Protein 4K7Z (pdb70)

InterPro domains:
  IPR001100 Pyridine nucleotide-disulphide oxidoreductase, class I [PIRSF000350] (2-561)
  IPR004099 Pyridine nucleotide-disulphide oxidoreductase, dimerisation domain [PF02852] (437-545)
  IPR006121 Heavy metal-associated domain, HMA [PF00403] (4-63)
  IPR006121 Heavy metal-associated domain, HMA [PS50846] (1-65)
  IPR006121 Heavy metal-associated domain, HMA [cd00371] (4-65)
  IPR012999 Pyridine nucleotide-disulphide oxidoreductase, class I, active site [PS00076] (133-143)
  IPR016156 FAD/NAD-linked reductase, dimerisation domain superfamily [G3DSA:3.30.390.30] (436-561)
  IPR016156 FAD/NAD-linked reductase, dimerisation domain superfamily [SSF55424] (436-559)
  IPR017969 Heavy-metal-associated, conserved site [PS01047] (6-35)
  IPR021179 Mercury(II) reductase [TIGR02053] (100-561)
  IPR023753 FAD/NAD(P)-binding domain [PF07992] (100-418)
  IPR036163 Heavy metal-associated domain superfamily [SSF55008] (2-68)
  IPR036188 FAD/NAD(P)-binding domain superfamily [G3DSA:3.50.50.60] (102-420)
  IPR036188 FAD/NAD(P)-binding domain superfamily [G3DSA:3.50.50.60] (245-361)
  IPR036188 FAD/NAD(P)-binding domain superfamily [SSF51905] (98-427)

Nearest PDB structures (foldseek):
  4k7z-assembly1_A-2  TM=1.002E+00  e=4.865E-100  Pseudomonas aeruginosa
  1zx9-assembly1_A-2  TM=9.997E-01  e=2.073E-91  Pseudomonas aeruginosa
  6uzi-assembly2_D  TM=9.358E-01  e=2.552E-47  Elizabethkingia anophelis NUHP1
  2eq7-assembly1_B  TM=9.216E-01  e=2.111E-46  Thermus thermophilus HB8
  6cmz-assembly1_B  TM=9.212E-01  e=1.500E-43  Burkholderia cenocepacia J2315

B-factor: mean 21.3, std 8.72, range [11.6, 78.11]

Structure (mmCIF, N/CA/C/O backbone):
data_4K7Z
#
_entry.id   4K7Z
#
_cell.length_a   86.584
_cell.length_b   86.584
_cell.length_c   137.370
_cell.angle_alpha   90.00
_cell.angle_beta   90.00
_cell.angle_gamma   90.00
#
_symmetry.space_group_name_H-M   'P 43 21 2'
#
loop_
_entity.id
_entity.type
_entity.pdbx_description
1 polymer 'Mercuric reductase'
2 non-polymer 'FLAVIN-ADENINE DINUCLEOTIDE'
3 non-polymer 'NADP NICOTINAMIDE-ADENINE-DINUCLEOTIDE PHOSPHATE'
4 non-polymer 'MERCURY (II) ION'
5 non-polymer 'SULFATE ION'
6 non-polymer GLYCEROL
7 non-polymer 'UNKNOWN ATOM OR ION'
8 water water
#
loop_
_atom_site.group_PDB
_atom_site.id
_atom_site.type_symbol
_atom_site.label_atom_id
_atom_site.label_alt_id
_atom_site.label_comp_id
_atom_site.label_asym_id
_atom_site.label_entity_id
_atom_site.label_seq_id
_atom_site.pdbx_PDB_ins_code
_atom_site.Cartn_x
_atom_site.Cartn_y
_atom_site.Cartn_z
_atom_site.occupancy
_atom_site.B_iso_or_equiv
_atom_site.auth_seq_id
_atom_site.auth_comp_id
_atom_site.auth_asym_id
_atom_site.auth_atom_id
_atom_site.pdbx_PDB_model_num
ATOM 1 N N . MET A 1 1 ? 72.324 -37.461 72.775 1.00 34.18 1 MET A N 1
ATOM 2 C CA . MET A 1 1 ? 70.960 -37.303 72.172 1.00 35.62 1 MET A CA 1
ATOM 3 C C . MET A 1 1 ? 71.023 -36.213 71.109 1.00 35.54 1 MET A C 1
ATOM 4 O O . MET A 1 1 ? 71.664 -35.181 71.327 1.00 36.33 1 MET A O 1
ATOM 9 N N . GLU A 1 2 ? 70.363 -36.444 69.971 1.00 35.05 2 GLU A N 1
ATOM 10 C CA . GLU A 1 2 ? 70.463 -35.545 68.818 1.00 33.20 2 GLU A CA 1
ATOM 11 C C . GLU A 1 2 ? 69.276 -34.587 68.726 1.00 31.28 2 GLU A C 1
ATOM 12 O O . GLU A 1 2 ? 68.125 -35.012 68.824 1.00 33.58 2 GLU A O 1
ATOM 18 N N . PRO A 1 3 ? 69.559 -33.293 68.509 1.00 27.83 3 PRO A N 1
ATOM 19 C CA . PRO A 1 3 ? 68.515 -32.267 68.533 1.00 25.91 3 PRO A CA 1
ATOM 20 C C . PRO A 1 3 ? 67.623 -32.268 67.287 1.00 24.80 3 PRO A C 1
ATOM 21 O O . PRO A 1 3 ? 68.054 -32.699 66.213 1.00 24.64 3 PRO A O 1
ATOM 25 N N . PRO A 1 4 ? 66.377 -31.785 67.424 1.00 22.24 4 PRO A N 1
ATOM 26 C CA . PRO A 1 4 ? 65.562 -31.571 66.228 1.00 21.93 4 PRO A CA 1
ATOM 27 C C . PRO A 1 4 ? 66.258 -30.649 65.231 1.00 21.20 4 PRO A C 1
ATOM 28 O O . PRO A 1 4 ? 66.864 -29.647 65.623 1.00 20.22 4 PRO A O 1
ATOM 32 N N . VAL A 1 5 ? 66.181 -30.999 63.949 1.00 20.61 5 VAL A N 1
ATOM 33 C CA . VAL A 1 5 ? 66.688 -30.144 62.887 1.00 20.41 5 VAL A CA 1
ATOM 34 C C . VAL A 1 5 ? 65.890 -28.839 62.886 1.00 19.85 5 VAL A C 1
ATOM 35 O O . VAL A 1 5 ? 64.662 -28.851 63.029 1.00 19.68 5 VAL A O 1
ATOM 39 N N . GLN A 1 6 ? 66.598 -27.720 62.755 1.00 19.31 6 GLN A N 1
ATOM 40 C CA . GLN A 1 6 ? 65.963 -26.406 62.695 1.00 19.62 6 GLN A CA 1
ATOM 41 C C . GLN A 1 6 ? 65.731 -26.052 61.233 1.00 18.82 6 GLN A C 1
ATOM 42 O O . GLN A 1 6 ? 66.682 -25.845 60.474 1.00 18.91 6 GLN A O 1
ATOM 48 N N . VAL A 1 7 ? 64.458 -26.020 60.846 1.00 17.90 7 VAL A N 1
ATOM 49 C CA . VAL A 1 7 ? 64.055 -25.730 59.471 1.00 17.61 7 VAL A CA 1
ATOM 50 C C . VAL A 1 7 ? 63.360 -24.379 59.431 1.00 17.09 7 VAL A C 1
ATOM 51 O O . VAL A 1 7 ? 62.380 -24.153 60.140 1.00 17.38 7 VAL A O 1
ATOM 55 N N . ALA A 1 8 ? 63.886 -23.486 58.599 1.00 15.95 8 ALA A N 1
ATOM 56 C CA . ALA A 1 8 ? 63.246 -22.203 58.332 1.00 15.84 8 ALA A CA 1
ATOM 57 C C . ALA A 1 8 ? 62.490 -22.293 57.015 1.00 15.72 8 ALA A C 1
ATOM 58 O O . ALA A 1 8 ? 62.999 -22.849 56.046 1.00 15.59 8 ALA A O 1
ATOM 60 N N . VAL A 1 9 ? 61.275 -21.758 56.995 1.00 15.33 9 VAL A N 1
ATOM 61 C CA . VAL A 1 9 ? 60.454 -21.704 55.781 1.00 15.12 9 VAL A CA 1
ATOM 62 C C . VAL A 1 9 ? 60.051 -20.255 55.541 1.00 14.41 9 VAL A C 1
ATOM 63 O O . VAL A 1 9 ? 59.474 -19.624 56.416 1.00 13.99 9 VAL A O 1
ATOM 67 N N . ILE A 1 10 ? 60.371 -19.729 54.361 1.00 13.98 10 ILE A N 1
ATOM 68 C CA . ILE A 1 10 ? 59.979 -18.376 53.984 1.00 14.22 10 ILE A CA 1
ATOM 69 C C . ILE A 1 10 ? 58.763 -18.460 53.068 1.00 13.74 10 ILE A C 1
ATOM 70 O O . ILE A 1 10 ? 58.846 -19.011 51.970 1.00 13.56 10 ILE A O 1
ATOM 75 N N . GLY A 1 11 ? 57.644 -17.926 53.554 1.00 13.73 11 GLY A N 1
ATOM 76 C CA . GLY A 1 11 ? 56.349 -17.981 52.866 1.00 13.39 11 GLY A CA 1
ATOM 77 C C . GLY A 1 11 ? 55.346 -18.817 53.638 1.00 13.57 11 GLY A C 1
ATOM 78 O O . GLY A 1 11 ? 55.701 -19.528 54.576 1.00 13.90 11 GLY A O 1
ATOM 79 N N . SER A 1 12 ? 54.081 -18.741 53.238 1.00 13.69 12 SER A N 1
ATOM 80 C CA . SER A 1 12 ? 53.012 -19.543 53.845 1.00 13.30 12 SER A CA 1
ATOM 81 C C . SER A 1 12 ? 51.963 -20.001 52.819 1.00 13.46 12 SER A C 1
ATOM 82 O O . SER A 1 12 ? 50.814 -20.310 53.180 1.00 14.20 12 SER A O 1
ATOM 85 N N . GLY A 1 13 ? 52.366 -20.048 51.550 1.00 13.48 13 GLY A N 1
ATOM 86 C CA . GLY A 1 13 ? 51.532 -20.551 50.472 1.00 13.65 13 GLY A CA 1
ATOM 87 C C . GLY A 1 13 ? 51.564 -22.065 50.377 1.00 14.01 13 GLY A C 1
ATOM 88 O O . GLY A 1 13 ? 51.998 -22.749 51.296 1.00 13.69 13 GLY A O 1
ATOM 89 N N . GLY A 1 14 ? 51.131 -22.601 49.243 1.00 14.32 14 GLY A N 1
ATOM 90 C CA . GLY A 1 14 ? 51.048 -24.041 49.070 1.00 14.25 14 GLY A CA 1
ATOM 91 C C . GLY A 1 14 ? 52.357 -24.783 49.265 1.00 13.90 14 GLY A C 1
ATOM 92 O O . GLY A 1 14 ? 52.381 -25.850 49.880 1.00 14.57 14 GLY A O 1
ATOM 93 N N . ALA A 1 15 ? 53.445 -24.217 48.745 1.00 14.00 15 ALA A N 1
ATOM 94 C CA . ALA A 1 15 ? 54.778 -24.818 48.911 1.00 13.62 15 ALA A CA 1
ATOM 95 C C . ALA A 1 15 ? 55.236 -24.791 50.365 1.00 13.98 15 ALA A C 1
ATOM 96 O O . ALA A 1 15 ? 55.661 -25.816 50.899 1.00 14.04 15 ALA A O 1
ATOM 98 N N . ALA A 1 16 ? 55.151 -23.623 50.993 1.00 14.15 16 ALA A N 1
ATOM 99 C CA . ALA A 1 16 ? 55.576 -23.472 52.381 1.00 14.01 16 ALA A CA 1
ATOM 100 C C . ALA A 1 16 ? 54.761 -24.326 53.346 1.00 15.03 16 ALA A C 1
ATOM 101 O O . ALA A 1 16 ? 55.315 -24.950 54.255 1.00 15.20 16 ALA A O 1
ATOM 103 N N . MET A 1 17 ? 53.447 -24.356 53.166 1.00 15.83 17 MET A N 1
ATOM 104 C CA . MET A 1 17 ? 52.589 -25.149 54.046 1.00 17.12 17 MET A CA 1
ATOM 105 C C . MET A 1 17 ? 52.917 -26.626 53.976 1.00 16.94 17 MET A C 1
ATOM 106 O O . MET A 1 17 ? 53.029 -27.306 55.005 1.00 17.50 17 MET A O 1
ATOM 111 N N . ALA A 1 18 ? 53.033 -27.139 52.757 1.00 16.57 18 ALA A N 1
ATOM 112 C CA . ALA A 1 18 ? 53.360 -28.538 52.555 1.00 16.90 18 ALA A CA 1
ATOM 113 C C . ALA A 1 18 ? 54.699 -28.878 53.208 1.00 17.14 18 ALA A C 1
ATOM 114 O O . ALA A 1 18 ? 54.835 -29.910 53.874 1.00 17.53 18 ALA A O 1
ATOM 116 N N . ALA A 1 19 ? 55.683 -28.005 53.019 1.00 16.57 19 ALA A N 1
ATOM 117 C CA . ALA A 1 19 ? 57.012 -28.216 53.582 1.00 16.93 19 ALA A CA 1
ATOM 118 C C . ALA A 1 19 ? 56.989 -28.181 55.099 1.00 17.33 19 ALA A C 1
ATOM 119 O O . ALA A 1 19 ? 57.612 -29.025 55.754 1.00 18.17 19 ALA A O 1
ATOM 121 N N . ALA A 1 20 ? 56.308 -27.187 55.656 1.00 17.88 20 ALA A N 1
ATOM 122 C CA . ALA A 1 20 ? 56.282 -27.011 57.103 1.00 18.57 20 ALA A CA 1
ATOM 123 C C . ALA A 1 20 ? 55.714 -28.259 57.762 1.00 19.88 20 ALA A C 1
ATOM 124 O O . ALA A 1 20 ? 56.303 -28.787 58.707 1.00 20.77 20 ALA A O 1
ATOM 126 N N . LEU A 1 21 ? 54.593 -28.743 57.241 1.00 20.29 21 LEU A N 1
ATOM 127 C CA . LEU A 1 21 ? 53.914 -29.899 57.818 1.00 22.08 21 LEU A CA 1
ATOM 128 C C . LEU A 1 21 ? 54.717 -31.183 57.674 1.00 21.56 21 LEU A C 1
ATOM 129 O O . LEU A 1 21 ? 54.809 -31.975 58.624 1.00 21.78 21 LEU A O 1
ATOM 134 N N . LYS A 1 22 ? 55.311 -31.389 56.505 1.00 21.16 22 LYS A N 1
ATOM 135 C CA . LYS A 1 22 ? 56.138 -32.564 56.277 1.00 21.59 22 LYS A CA 1
ATOM 136 C C . LYS A 1 22 ? 57.401 -32.539 57.144 1.00 21.21 22 LYS A C 1
ATOM 137 O O . LYS A 1 22 ? 57.824 -33.575 57.664 1.00 20.46 22 LYS A O 1
ATOM 143 N N . ALA A 1 23 ? 58.007 -31.362 57.285 1.00 20.14 23 ALA A N 1
ATOM 144 C CA . ALA A 1 23 ? 59.192 -31.203 58.121 1.00 20.86 23 ALA A CA 1
ATOM 145 C C . ALA A 1 23 ? 58.895 -31.576 59.575 1.00 21.83 23 ALA A C 1
ATOM 146 O O . ALA A 1 23 ? 59.674 -32.303 60.193 1.00 22.56 23 ALA A O 1
ATOM 148 N N . VAL A 1 24 ? 57.773 -31.099 60.108 1.00 23.11 24 VAL A N 1
ATOM 149 C CA . VAL A 1 24 ? 57.364 -31.459 61.470 1.00 24.28 24 VAL A CA 1
ATOM 150 C C . VAL A 1 24 ? 57.117 -32.970 61.576 1.00 25.09 24 VAL A C 1
ATOM 151 O O . VAL A 1 24 ? 57.627 -33.623 62.490 1.00 25.86 24 VAL A O 1
ATOM 155 N N . GLU A 1 25 ? 56.384 -33.529 60.616 1.00 25.94 25 GLU A N 1
ATOM 156 C CA . GLU A 1 25 ? 56.145 -34.977 60.571 1.00 26.35 25 GLU A CA 1
ATOM 157 C C . GLU A 1 25 ? 57.456 -35.769 60.624 1.00 26.11 25 GLU A C 1
ATOM 158 O O . GLU A 1 25 ? 57.525 -36.834 61.248 1.00 26.11 25 GLU A O 1
ATOM 164 N N . GLN A 1 26 ? 58.496 -35.228 59.995 1.00 25.41 26 GLN A N 1
ATOM 165 C CA . GLN A 1 26 ? 59.821 -35.835 59.978 1.00 24.98 26 GLN A CA 1
ATOM 166 C C . GLN A 1 26 ? 60.684 -35.453 61.192 1.00 24.63 26 GLN A C 1
ATOM 167 O O . GLN A 1 26 ? 61.878 -35.743 61.217 1.00 24.98 26 GLN A O 1
ATOM 173 N N . GLY A 1 27 ? 60.074 -34.793 62.175 1.00 24.36 27 GLY A N 1
ATOM 174 C CA . GLY A 1 27 ? 60.705 -34.530 63.468 1.00 24.25 27 GLY A CA 1
ATOM 175 C C . GLY A 1 27 ? 61.472 -33.227 63.596 1.00 24.09 27 GLY A C 1
ATOM 176 O O . GLY A 1 27 ? 62.188 -33.029 64.578 1.00 24.98 27 GLY A O 1
ATOM 177 N N . ALA A 1 28 ? 61.333 -32.336 62.616 1.00 22.76 28 ALA A N 1
ATOM 178 C CA . ALA A 1 28 ? 62.021 -31.047 62.648 1.00 22.05 28 ALA A CA 1
ATOM 179 C C . ALA A 1 28 ? 61.195 -29.970 63.351 1.00 21.00 28 ALA A C 1
ATOM 180 O O . ALA A 1 28 ? 59.983 -30.084 63.520 1.00 20.30 28 ALA A O 1
ATOM 182 N N . GLN A 1 29 ? 61.892 -28.924 63.776 1.00 20.04 29 GLN A N 1
ATOM 183 C CA . GLN A 1 29 ? 61.283 -27.774 64.403 1.00 20.07 29 GLN A CA 1
ATOM 184 C C . GLN A 1 29 ? 61.269 -26.652 63.366 1.00 18.27 29 GLN A C 1
ATOM 185 O O . GLN A 1 29 ? 62.323 -26.292 62.846 1.00 18.01 29 GLN A O 1
ATOM 191 N N . VAL A 1 30 ? 60.085 -26.113 63.068 1.00 18.0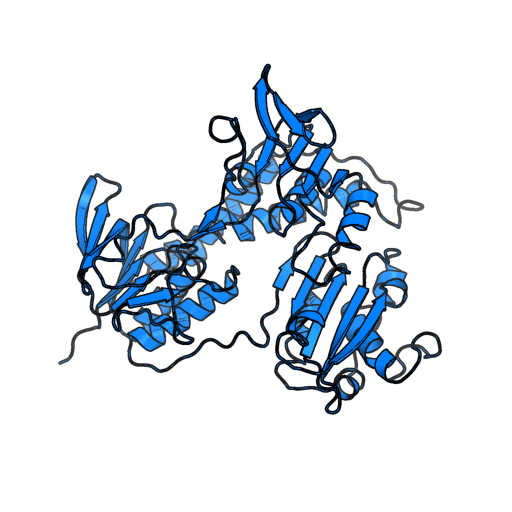9 30 VAL A N 1
ATOM 192 C CA . VAL A 1 30 ? 59.920 -25.163 61.959 1.00 17.64 30 VAL A CA 1
ATOM 193 C C . VAL A 1 30 ? 59.710 -23.730 62.435 1.00 16.92 30 VAL A C 1
ATOM 194 O O . VAL A 1 30 ? 58.907 -23.469 63.325 1.00 17.06 30 VAL A O 1
ATOM 198 N N . THR A 1 31 ? 60.446 -22.807 61.827 1.00 16.02 31 THR A N 1
ATOM 199 C CA . THR A 1 31 ? 60.176 -21.382 61.959 1.00 15.61 31 THR A CA 1
ATOM 200 C C . THR A 1 31 ? 59.738 -20.890 60.583 1.00 15.25 31 THR A C 1
ATOM 201 O O . THR A 1 31 ? 60.503 -20.967 59.624 1.00 15.14 31 THR A O 1
ATOM 205 N N . LEU A 1 32 ? 58.503 -20.405 60.502 1.00 14.91 32 LEU A N 1
ATOM 206 C CA . LEU A 1 32 ? 57.908 -20.009 59.234 1.00 15.11 32 LEU A CA 1
ATOM 207 C C . LEU A 1 32 ? 57.711 -18.509 59.268 1.00 14.65 32 LEU A C 1
ATOM 208 O O . LEU A 1 32 ? 57.139 -17.973 60.224 1.00 15.27 32 LEU A O 1
ATOM 213 N N . ILE A 1 33 ? 58.196 -17.838 58.229 1.00 13.75 33 ILE A N 1
ATOM 214 C CA . ILE A 1 33 ? 58.203 -16.379 58.166 1.00 14.01 33 ILE A CA 1
ATOM 215 C C . ILE A 1 33 ? 57.333 -15.913 56.987 1.00 13.58 33 ILE A C 1
ATOM 216 O O . ILE A 1 33 ? 57.558 -16.313 55.837 1.00 13.04 33 ILE A O 1
ATOM 221 N N . GLU A 1 34 ? 56.346 -15.071 57.284 1.00 13.31 34 GLU A N 1
ATOM 222 C CA . GLU A 1 34 ? 55.396 -14.574 56.284 1.00 13.35 34 GLU A CA 1
ATOM 223 C C . GLU A 1 34 ? 55.214 -13.082 56.482 1.00 13.82 34 GLU A C 1
ATOM 224 O O . GLU A 1 34 ? 54.905 -12.638 57.581 1.00 13.86 34 GLU A O 1
ATOM 230 N N . ARG A 1 35 ? 55.390 -12.325 55.403 1.00 13.70 35 ARG A N 1
ATOM 231 C CA . ARG A 1 35 ? 55.303 -10.866 55.450 1.00 14.10 35 ARG A CA 1
ATOM 232 C C . ARG A 1 35 ? 53.900 -10.292 55.319 1.00 14.23 35 ARG A C 1
ATOM 233 O O . ARG A 1 35 ? 53.658 -9.177 55.788 1.00 14.85 35 ARG A O 1
ATOM 241 N N . GLY A 1 36 ? 53.001 -11.037 54.671 1.00 13.71 36 GLY A N 1
ATOM 242 C CA . GLY A 1 36 ? 51.627 -10.598 54.416 1.00 13.87 36 GLY A CA 1
ATOM 243 C C . GLY A 1 36 ? 50.611 -11.558 55.001 1.00 13.77 36 GLY A C 1
ATOM 244 O O . GLY A 1 36 ? 50.837 -12.188 56.034 1.00 13.79 36 GLY A O 1
ATOM 245 N N . THR A 1 37 ? 49.476 -11.681 54.328 1.00 13.79 37 THR A N 1
ATOM 246 C CA . THR A 1 37 ? 48.418 -12.551 54.795 1.00 13.95 37 THR A CA 1
ATOM 247 C C . THR A 1 37 ? 48.846 -14.015 54.720 1.00 13.79 37 THR A C 1
ATOM 248 O O . THR A 1 37 ? 49.402 -14.461 53.723 1.00 13.72 37 THR A O 1
ATOM 252 N N . ILE A 1 38 ? 48.563 -14.771 55.773 1.00 13.24 38 ILE A N 1
ATOM 253 C CA . ILE A 1 38 ? 48.853 -16.198 55.778 1.00 13.55 38 ILE A CA 1
ATOM 254 C C . ILE A 1 38 ? 48.099 -16.882 54.645 1.00 13.60 38 ILE A C 1
ATOM 255 O O . ILE A 1 38 ? 46.943 -16.565 54.375 1.00 13.63 38 ILE A O 1
ATOM 260 N N . GLY A 1 39 ? 48.768 -17.811 53.975 1.00 13.93 39 GLY A N 1
ATOM 261 C CA . GLY A 1 39 ? 48.144 -18.617 52.924 1.00 14.33 39 GLY A CA 1
ATOM 262 C C . GLY A 1 39 ? 48.612 -18.290 51.523 1.00 14.56 39 GLY A C 1
ATOM 263 O O . GLY A 1 39 ? 48.418 -19.090 50.615 1.00 15.31 39 GLY A O 1
ATOM 264 N N . GLY A 1 40 ? 49.195 -17.116 51.321 1.00 14.70 40 GLY A N 1
ATOM 265 C CA . GLY A 1 40 ? 49.726 -16.767 50.011 1.00 14.95 40 GLY A CA 1
ATOM 266 C C . GLY A 1 40 ? 48.661 -16.682 48.930 1.00 15.07 40 GLY A C 1
ATOM 267 O O . GLY A 1 40 ? 47.523 -16.283 49.170 1.00 15.34 40 GLY A O 1
ATOM 268 N N . THR A 1 41 ? 49.019 -17.104 47.727 1.00 14.70 41 THR A N 1
ATOM 269 C CA . THR A 1 41 ? 48.250 -16.757 46.540 1.00 14.23 41 THR A CA 1
ATOM 270 C C . THR A 1 41 ? 47.013 -17.613 46.304 1.00 14.34 41 THR A C 1
ATOM 271 O O . THR A 1 41 ? 45.938 -17.058 46.141 1.00 14.99 41 THR A O 1
ATOM 275 N N . ALA A 1 42 ? 47.132 -18.937 46.327 1.00 15.18 42 ALA A N 1
ATOM 276 C CA . ALA A 1 42 ? 46.005 -19.792 45.907 1.00 15.04 42 ALA A CA 1
ATOM 277 C C . ALA A 1 42 ? 44.747 -19.515 46.721 1.00 15.66 42 ALA A C 1
ATOM 278 O O . ALA A 1 42 ? 43.653 -19.287 46.158 1.00 15.98 42 ALA A O 1
ATOM 280 N N . VAL A 1 43 ? 44.894 -19.462 48.038 1.00 15.47 43 VAL A N 1
ATOM 281 C CA . VAL A 1 43 ? 43.723 -19.284 48.870 1.00 15.62 43 VAL A CA 1
ATOM 282 C C . VAL A 1 43 ? 43.242 -17.833 48.873 1.00 14.35 43 VAL A C 1
ATOM 283 O O . VAL A 1 43 ? 42.048 -17.609 48.825 1.00 15.57 43 VAL A O 1
ATOM 287 N N . ASN A 1 44 ? 44.147 -16.857 48.919 1.00 13.95 44 ASN A N 1
ATOM 288 C CA . ASN A 1 44 ? 43.726 -15.465 49.154 1.00 13.39 44 ASN A CA 1
ATOM 289 C C . ASN A 1 44 ? 43.370 -14.647 47.926 1.00 13.35 44 ASN A C 1
ATOM 290 O O . ASN A 1 44 ? 42.421 -13.871 47.965 1.00 13.00 44 ASN A O 1
ATOM 295 N N . VAL A 1 45 ? 44.185 -14.749 46.876 1.00 12.77 45 VAL A N 1
ATOM 296 C CA . VAL A 1 45 ? 44.075 -13.861 45.715 1.00 13.04 45 VAL A CA 1
ATOM 297 C C . VAL A 1 45 ? 44.260 -14.573 44.380 1.00 12.85 45 VAL A C 1
ATOM 298 O O . VAL A 1 45 ? 44.512 -13.919 43.356 1.00 13.36 45 VAL A O 1
ATOM 302 N N . GLY A 1 46 ? 44.115 -15.891 44.377 1.00 12.52 46 GLY A N 1
ATOM 303 C CA . GLY A 1 46 ? 44.438 -16.702 43.210 1.00 12.54 46 GLY A CA 1
ATOM 304 C C . GLY A 1 46 ? 43.352 -17.689 42.849 1.00 12.05 46 GLY A C 1
ATOM 305 O O . GLY A 1 46 ? 42.227 -17.303 42.540 1.00 12.19 46 GLY A O 1
ATOM 306 N N . ALA A 1 47 ? 43.706 -18.966 42.912 1.00 12.37 47 ALA A N 1
ATOM 307 C CA . ALA A 1 47 ? 42.849 -20.055 42.488 1.00 12.68 47 ALA A CA 1
ATOM 308 C C . ALA A 1 47 ? 41.461 -20.025 43.115 1.00 12.49 47 ALA A C 1
ATOM 309 O O . ALA A 1 47 ? 40.462 -20.116 42.410 1.00 12.14 47 ALA A O 1
ATOM 311 N N . VAL A 1 48 ? 41.381 -19.922 44.441 1.00 12.29 48 VAL A N 1
ATOM 312 C CA . VAL A 1 48 ? 40.076 -20.049 45.092 1.00 12.10 48 VAL A CA 1
ATOM 313 C C . VAL A 1 48 ? 39.107 -18.906 44.709 1.00 11.72 48 VAL A C 1
ATOM 314 O O . VAL A 1 48 ? 38.024 -19.185 44.189 1.00 11.91 48 VAL A O 1
ATOM 318 N N . PRO A 1 49 ? 39.487 -17.633 44.937 1.00 11.91 49 PRO A N 1
ATOM 319 C CA . PRO A 1 49 ? 38.529 -16.574 44.566 1.00 11.79 49 PRO A CA 1
ATOM 320 C C . PRO A 1 49 ? 38.231 -16.537 43.067 1.00 11.81 49 PRO A C 1
ATOM 321 O O . PRO A 1 49 ? 37.097 -16.254 42.679 1.00 12.42 49 PRO A O 1
ATOM 325 N N . SER A 1 50 ? 39.223 -16.837 42.229 1.00 11.66 50 SER A N 1
ATOM 326 C CA . SER A 1 50 ? 38.975 -16.845 40.787 1.00 11.60 50 SER A CA 1
ATOM 327 C C . SER A 1 50 ? 37.979 -17.925 40.365 1.00 11.66 50 SER A C 1
ATOM 328 O O . SER A 1 50 ? 37.069 -17.648 39.578 1.00 11.63 50 SER A O 1
ATOM 331 N N . LYS A 1 51 ? 38.147 -19.147 40.857 1.00 11.80 51 LYS A N 1
ATOM 332 C CA . LYS A 1 51 ? 37.206 -20.215 40.494 1.00 11.90 51 LYS A CA 1
ATOM 333 C C . LYS A 1 51 ? 35.790 -19.924 41.019 1.00 12.05 51 LYS A C 1
ATOM 334 O O . LYS A 1 51 ? 34.797 -20.268 40.365 1.00 11.93 51 LYS A O 1
ATOM 340 N N . ILE A 1 52 ? 35.679 -19.278 42.179 1.00 11.88 52 ILE A N 1
ATOM 341 C CA . ILE A 1 52 ? 34.355 -18.921 42.699 1.00 11.81 52 ILE A CA 1
ATOM 342 C C . ILE A 1 52 ? 33.706 -17.921 41.761 1.00 11.88 52 ILE A C 1
ATOM 343 O O . ILE A 1 52 ? 32.550 -18.072 41.375 1.00 12.26 52 ILE A O 1
ATOM 348 N N . MET A 1 53 ? 34.461 -16.902 41.373 1.00 12.27 53 MET A N 1
ATOM 349 C CA . MET A 1 53 ? 33.940 -15.856 40.502 1.00 12.87 53 MET A CA 1
ATOM 350 C C . MET A 1 53 ? 33.536 -16.418 39.139 1.00 12.50 53 MET A C 1
ATOM 351 O O . MET A 1 53 ? 32.521 -16.023 38.571 1.00 12.41 53 MET A O 1
ATOM 356 N N . ILE A 1 54 ? 34.318 -1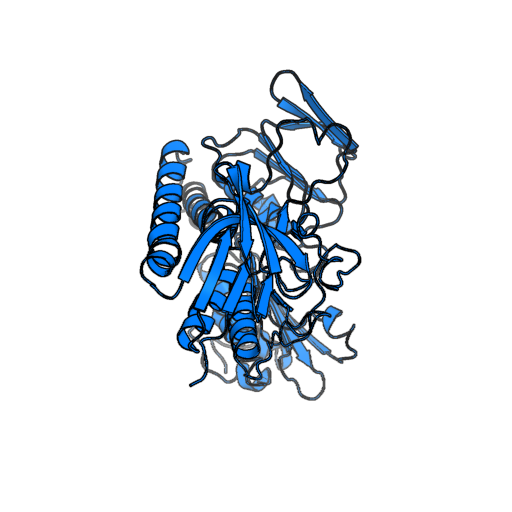7.374 38.647 1.00 12.23 54 ILE A N 1
ATOM 357 C CA . ILE A 1 54 ? 34.044 -18.006 37.365 1.00 11.92 54 ILE A CA 1
ATOM 358 C C . ILE A 1 54 ? 32.775 -18.848 37.450 1.00 12.04 54 ILE A C 1
ATOM 359 O O . ILE A 1 54 ? 32.000 -18.897 36.489 1.00 11.96 54 ILE A O 1
ATOM 364 N N . ARG A 1 55 ? 32.544 -19.506 38.590 1.00 12.20 55 ARG A N 1
ATOM 365 C CA . ARG A 1 55 ? 31.311 -20.269 38.762 1.00 12.38 55 ARG A CA 1
ATOM 366 C C . ARG A 1 55 ? 30.093 -19.334 38.796 1.00 12.36 55 ARG A C 1
ATOM 367 O O . ARG A 1 55 ? 29.080 -19.623 38.161 1.00 12.26 55 ARG A O 1
ATOM 375 N N . ALA A 1 56 ? 30.199 -18.227 39.527 1.00 11.98 56 ALA A N 1
ATOM 376 C CA . ALA A 1 56 ? 29.139 -17.212 39.529 1.00 12.37 56 ALA A CA 1
ATOM 377 C C . ALA A 1 56 ? 28.847 -16.758 38.100 1.00 12.79 56 ALA A C 1
ATOM 378 O O . ALA A 1 56 ? 27.689 -16.646 37.673 1.00 12.55 56 ALA A O 1
ATOM 380 N N . ALA A 1 57 ? 29.919 -16.497 37.356 1.00 12.50 57 ALA A N 1
ATOM 381 C CA . ALA A 1 57 ? 29.813 -16.086 35.949 1.00 12.93 57 ALA A CA 1
ATOM 382 C C . ALA A 1 57 ? 29.105 -17.129 35.094 1.00 13.22 57 ALA A C 1
ATOM 383 O O . ALA A 1 57 ? 28.343 -16.775 34.193 1.00 12.88 57 ALA A O 1
ATOM 385 N N . HIS A 1 58 ? 29.359 -18.405 35.373 1.00 13.75 58 HIS A N 1
ATOM 386 C CA . HIS A 1 58 ? 28.751 -19.487 34.617 1.00 14.63 58 HIS A CA 1
ATOM 387 C C . HIS A 1 58 ? 27.242 -19.484 34.813 1.00 13.75 58 HIS A C 1
ATOM 388 O O . HIS A 1 58 ? 26.478 -19.631 33.850 1.00 13.65 58 HIS A O 1
ATOM 395 N N . ILE A 1 59 ? 26.813 -19.287 36.052 1.00 12.88 59 ILE A N 1
ATOM 396 C CA A ILE A 1 59 ? 25.387 -19.241 36.344 0.50 12.67 59 ILE A CA 1
ATOM 397 C CA B ILE A 1 59 ? 25.388 -19.223 36.372 0.50 12.76 59 ILE A CA 1
ATOM 398 C C . ILE A 1 59 ? 24.753 -18.026 35.673 1.00 12.51 59 ILE A C 1
ATOM 399 O O . ILE A 1 59 ? 23.695 -18.146 35.069 1.00 11.74 59 ILE A O 1
ATOM 408 N N . ALA A 1 60 ? 25.406 -16.866 35.760 1.00 12.52 60 ALA A N 1
ATOM 409 C CA . ALA A 1 60 ? 24.893 -15.661 35.101 1.00 12.95 60 ALA A CA 1
ATOM 410 C C . ALA A 1 60 ? 24.754 -15.890 33.600 1.00 13.13 60 ALA A C 1
ATOM 411 O O . ALA A 1 60 ? 23.732 -15.555 33.002 1.00 13.17 60 ALA A O 1
ATOM 413 N N . HIS A 1 61 ? 25.779 -16.477 32.994 1.00 13.14 61 HIS A N 1
ATOM 414 C CA . HIS A 1 61 ? 25.774 -16.734 31.555 1.00 13.66 61 HIS A CA 1
ATOM 415 C C . HIS A 1 61 ? 24.632 -17.648 31.148 1.00 13.67 61 HIS A C 1
ATOM 416 O O . HIS A 1 61 ? 23.909 -17.357 30.197 1.00 13.50 61 HIS A O 1
ATOM 423 N N . LEU A 1 62 ? 24.458 -18.745 31.870 1.00 13.52 62 LEU A N 1
ATOM 424 C CA . LEU A 1 62 ? 23.385 -19.694 31.531 1.00 14.22 62 LEU A CA 1
ATOM 425 C C . LEU A 1 62 ? 21.985 -19.156 31.806 1.00 13.84 62 LEU A C 1
ATOM 426 O O . LEU A 1 62 ? 21.019 -19.619 31.193 1.00 13.78 62 LEU A O 1
ATOM 431 N N . ARG A 1 63 ? 21.874 -18.175 32.693 1.00 13.33 63 ARG A N 1
ATOM 432 C CA . ARG A 1 63 ? 20.615 -17.471 32.883 1.00 13.62 63 ARG A CA 1
ATOM 433 C C . ARG A 1 63 ? 20.344 -16.558 31.695 1.00 14.75 63 ARG A C 1
ATOM 434 O O . ARG A 1 63 ? 19.195 -16.354 31.334 1.00 15.87 63 ARG A O 1
ATOM 442 N N . ARG A 1 64 ? 21.406 -16.060 31.064 1.00 15.21 64 ARG A N 1
ATOM 443 C CA . ARG A 1 64 ? 21.301 -15.182 29.899 1.00 16.96 64 ARG A CA 1
ATOM 444 C C . ARG A 1 64 ? 21.006 -15.948 28.609 1.00 16.38 64 ARG A C 1
ATOM 445 O O . ARG A 1 64 ? 20.252 -15.469 27.771 1.00 16.16 64 ARG A O 1
ATOM 453 N N . GLU A 1 65 ? 21.630 -17.110 28.422 1.00 15.46 65 GLU A N 1
ATOM 454 C CA . GLU A 1 65 ? 21.543 -17.806 27.143 1.00 15.78 65 GLU A CA 1
ATOM 455 C C . GLU A 1 65 ? 21.924 -19.268 27.285 1.00 14.72 65 GLU A C 1
ATOM 456 O O . GLU A 1 65 ? 22.675 -19.635 28.189 1.00 14.37 65 GLU A O 1
ATOM 462 N N . SER A 1 66 ? 21.404 -20.090 26.379 1.00 14.24 66 SER A N 1
ATOM 463 C CA . SER A 1 66 ? 21.731 -21.514 26.327 1.00 14.01 66 SER A CA 1
ATOM 464 C C . SER A 1 66 ? 21.367 -22.088 24.972 1.00 14.05 66 SER A C 1
ATOM 465 O O . SER A 1 66 ? 20.614 -21.473 24.224 1.00 13.91 66 SER A O 1
ATOM 468 N N . PRO A 1 67 ? 21.848 -23.308 24.674 1.00 13.82 67 PRO A N 1
ATOM 469 C CA . PRO A 1 67 ? 21.431 -23.954 23.428 1.00 13.94 67 PRO A CA 1
ATOM 470 C C . PRO A 1 67 ? 19.982 -24.434 23.410 1.00 13.76 67 PRO A C 1
ATOM 471 O O . PRO A 1 67 ? 19.524 -24.924 22.366 1.00 13.99 67 PRO A O 1
ATOM 475 N N . PHE A 1 68 ? 19.277 -24.286 24.533 1.00 12.88 68 PHE A N 1
ATOM 476 C CA . PHE A 1 68 ? 17.890 -24.717 24.679 1.00 12.86 68 PHE A CA 1
ATOM 477 C C . PHE A 1 68 ? 16.925 -23.537 24.797 1.00 12.88 68 PHE A C 1
ATOM 478 O O . PHE A 1 68 ? 15.789 -23.695 25.247 1.00 12.74 68 PHE A O 1
ATOM 486 N N . ASP A 1 69 ? 17.350 -22.363 24.343 1.00 13.07 69 ASP A N 1
ATOM 487 C CA . ASP A 1 69 ? 16.523 -21.167 24.480 1.00 13.65 69 ASP A CA 1
ATOM 488 C C . ASP A 1 6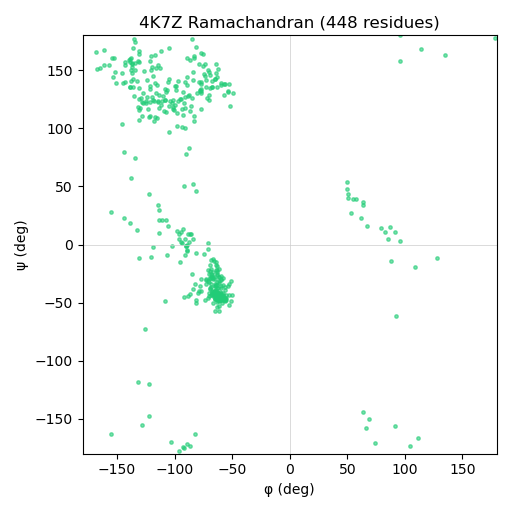9 ? 15.280 -21.182 23.600 1.00 14.15 69 ASP A C 1
ATOM 489 O O . ASP A 1 69 ? 14.346 -20.433 23.865 1.00 15.42 69 ASP A O 1
ATOM 494 N N . GLY A 1 70 ? 15.260 -22.043 22.588 1.00 14.91 70 GLY A N 1
ATOM 495 C CA . GLY A 1 70 ? 14.050 -22.217 21.794 1.00 15.54 70 GLY A CA 1
ATOM 496 C C . GLY A 1 70 ? 12.858 -22.636 22.632 1.00 15.82 70 GLY A C 1
ATOM 497 O O . GLY A 1 70 ? 11.729 -22.229 22.359 1.00 17.35 70 GLY A O 1
ATOM 498 N N . GLY A 1 71 ? 13.112 -23.445 23.663 1.00 14.99 71 GLY A N 1
ATOM 499 C CA . GLY A 1 71 ? 12.073 -23.959 24.545 1.00 15.00 71 GLY A CA 1
ATOM 500 C C . GLY A 1 71 ? 12.158 -23.585 26.013 1.00 14.95 71 GLY A C 1
ATOM 501 O O . GLY A 1 71 ? 11.290 -23.973 26.793 1.00 16.03 71 GLY A O 1
ATOM 502 N N . ILE A 1 72 ? 13.197 -22.845 26.403 1.00 14.20 72 ILE A N 1
ATOM 503 C CA . ILE A 1 72 ? 13.331 -22.368 27.776 1.00 14.07 72 ILE A CA 1
ATOM 504 C C . ILE A 1 72 ? 13.631 -20.876 27.746 1.00 13.96 72 ILE A C 1
ATOM 505 O O . ILE A 1 72 ? 14.655 -20.468 27.215 1.00 14.10 72 ILE A O 1
ATOM 510 N N . ALA A 1 73 ? 12.735 -20.072 28.308 1.00 15.05 73 ALA A N 1
ATOM 511 C CA . ALA A 1 73 ? 12.922 -18.625 28.295 1.00 15.90 73 ALA A CA 1
ATOM 512 C C . ALA A 1 73 ? 14.163 -18.238 29.085 1.00 16.27 73 ALA A C 1
ATOM 513 O O . ALA A 1 73 ? 14.507 -18.893 30.068 1.00 15.18 73 ALA A O 1
ATOM 515 N N . ALA A 1 74 ? 14.815 -17.166 28.641 1.00 17.99 74 ALA A N 1
ATOM 516 C CA . ALA A 1 74 ? 15.985 -16.605 29.316 1.00 19.21 74 ALA A CA 1
ATOM 517 C C . ALA A 1 74 ? 15.683 -15.176 29.739 1.00 21.70 74 ALA A C 1
ATOM 518 O O . ALA A 1 74 ? 14.859 -14.499 29.130 1.00 21.04 74 ALA A O 1
ATOM 520 N N . THR A 1 75 ? 16.356 -14.730 30.792 1.00 24.93 75 THR A N 1
ATOM 521 C CA . THR A 1 75 ? 16.261 -13.348 31.257 1.00 27.36 75 THR A CA 1
ATOM 522 C C . THR A 1 75 ? 17.685 -12.830 31.472 1.00 27.87 75 THR A C 1
ATOM 523 O O . THR A 1 75 ? 18.621 -13.611 31.632 1.00 30.21 75 THR A O 1
ATOM 527 N N . VAL A 1 76 ? 17.867 -11.520 31.455 1.00 27.34 76 VAL A N 1
ATOM 528 C CA . VAL A 1 76 ? 19.149 -10.951 31.844 1.00 27.24 76 VAL A CA 1
ATOM 529 C C . VAL A 1 76 ? 19.081 -10.791 33.363 1.00 24.90 76 VAL A C 1
ATOM 530 O O . VAL A 1 76 ? 18.246 -10.033 33.851 1.00 23.93 76 VAL A O 1
ATOM 534 N N . PRO A 1 77 ? 19.922 -11.532 34.121 1.00 22.44 77 PRO A N 1
ATOM 535 C CA . PRO A 1 77 ? 19.811 -11.451 35.574 1.00 21.21 77 PRO A CA 1
ATOM 536 C C . PRO A 1 77 ? 20.464 -10.198 36.148 1.00 20.34 77 PRO A C 1
ATOM 537 O O . PRO A 1 77 ? 21.528 -9.785 35.688 1.00 20.42 77 PRO A O 1
ATOM 541 N N . THR A 1 78 ? 19.814 -9.592 37.134 1.00 19.90 78 THR A N 1
ATOM 542 C CA . THR A 1 78 ? 20.446 -8.545 37.921 1.00 20.13 78 THR A CA 1
ATOM 543 C C . THR A 1 78 ? 21.579 -9.173 38.744 1.00 18.36 78 THR A C 1
ATOM 544 O O . THR A 1 78 ? 21.395 -10.234 39.332 1.00 17.66 78 THR A O 1
ATOM 548 N N . ILE A 1 79 ? 22.730 -8.500 38.773 1.00 17.55 79 ILE A N 1
ATOM 549 C CA . ILE A 1 79 ? 23.927 -8.964 39.487 1.00 17.01 79 ILE A CA 1
ATOM 550 C C . ILE A 1 79 ? 24.230 -8.000 40.635 1.00 15.86 79 ILE A C 1
ATOM 551 O O . ILE A 1 79 ? 24.426 -6.801 40.406 1.00 16.92 79 ILE A O 1
ATOM 556 N N . ASP A 1 80 ? 24.277 -8.519 41.856 1.00 15.02 80 ASP A N 1
ATOM 557 C CA . ASP A 1 80 ? 24.713 -7.747 43.018 1.00 14.88 80 ASP A CA 1
ATOM 558 C C . ASP A 1 80 ? 26.120 -8.211 43.369 1.00 14.07 80 ASP A C 1
ATOM 559 O O . ASP A 1 80 ? 26.311 -9.212 44.056 1.00 13.15 80 ASP A O 1
ATOM 564 N N . ARG A 1 81 ? 27.110 -7.478 42.892 1.00 14.06 81 ARG A N 1
ATOM 565 C CA . ARG A 1 81 ? 28.502 -7.895 43.087 1.00 14.13 81 ARG A CA 1
ATOM 566 C C . ARG A 1 81 ? 28.939 -7.771 44.550 1.00 14.60 81 ARG A C 1
ATOM 567 O O . ARG A 1 81 ? 29.826 -8.489 44.995 1.00 14.55 81 ARG A O 1
ATOM 575 N N . SER A 1 82 ? 28.304 -6.883 45.308 1.00 14.63 82 SER A N 1
ATOM 576 C CA . SER A 1 82 ? 28.624 -6.766 46.713 1.00 15.43 82 SER A CA 1
ATOM 577 C C . SER A 1 82 ? 28.305 -8.082 47.428 1.00 14.65 82 SER A C 1
ATOM 578 O O . SER A 1 82 ? 29.108 -8.596 48.214 1.00 14.00 82 SER A O 1
ATOM 581 N N . LYS A 1 83 ? 27.140 -8.657 47.137 1.00 14.47 83 LYS A N 1
ATOM 582 C CA . LYS A 1 83 ? 26.767 -9.938 47.732 1.00 14.80 83 LYS A CA 1
ATOM 583 C C . LYS A 1 83 ? 27.653 -11.069 47.215 1.00 13.87 83 LYS A C 1
ATOM 584 O O . LYS A 1 83 ? 28.055 -11.946 47.979 1.00 14.21 83 LYS A O 1
ATOM 590 N N . LEU A 1 84 ? 27.953 -11.064 45.917 1.00 13.00 84 LEU A N 1
ATOM 591 C CA . LEU A 1 84 ? 28.827 -12.110 45.380 1.00 12.78 84 LEU A CA 1
ATOM 592 C C . LEU A 1 84 ? 30.214 -12.030 46.007 1.00 12.42 84 LEU A C 1
ATOM 593 O O . LEU A 1 84 ? 30.800 -13.048 46.382 1.00 12.03 84 LEU A O 1
ATOM 598 N N . LEU A 1 85 ? 30.739 -10.818 46.137 1.00 12.31 85 LEU A N 1
ATOM 599 C CA . LEU A 1 85 ? 32.062 -10.642 46.731 1.00 12.28 85 LEU A CA 1
ATOM 600 C C . LEU A 1 85 ? 32.073 -11.103 48.196 1.00 12.06 85 LEU A C 1
ATOM 601 O O . LEU A 1 85 ? 33.002 -11.767 48.637 1.00 12.22 85 LEU A O 1
ATOM 606 N N . ALA A 1 86 ? 31.029 -10.759 48.948 1.00 12.03 86 ALA A N 1
ATOM 607 C CA . ALA A 1 86 ? 30.955 -11.187 50.345 1.00 12.03 86 ALA A CA 1
ATOM 608 C C . ALA A 1 86 ? 30.948 -12.706 50.481 1.00 11.94 86 ALA A C 1
ATOM 609 O O . ALA A 1 86 ? 31.620 -13.263 51.324 1.00 12.39 86 ALA A O 1
ATOM 611 N N . GLN A 1 87 ? 30.182 -13.372 49.623 1.00 12.37 87 GLN A N 1
ATOM 612 C CA . GLN A 1 87 ? 30.143 -14.830 49.601 1.00 12.64 87 GLN A CA 1
ATOM 613 C C . GLN A 1 87 ? 31.516 -15.428 49.273 1.00 12.17 87 GLN A C 1
ATOM 614 O O . GLN A 1 87 ? 31.984 -16.368 49.913 1.00 12.49 87 GLN A O 1
ATOM 620 N N . GLN A 1 88 ? 32.145 -14.871 48.246 1.00 12.32 88 GLN A N 1
ATOM 621 C CA . GLN A 1 88 ? 33.473 -15.278 47.812 1.00 12.03 88 GLN A CA 1
ATOM 622 C C . GLN A 1 88 ? 34.497 -15.124 48.934 1.00 12.01 88 GLN A C 1
ATOM 623 O O . GLN A 1 88 ? 35.242 -16.051 49.257 1.00 11.78 88 GLN A O 1
ATOM 629 N N . GLN A 1 89 ? 34.501 -13.946 49.541 1.00 12.04 89 GLN A N 1
ATOM 630 C CA . GLN A 1 89 ? 35.450 -13.639 50.606 1.00 12.30 89 GLN A CA 1
ATOM 631 C C . GLN A 1 89 ? 35.252 -14.504 51.840 1.00 12.58 89 GLN A C 1
ATOM 632 O O . GLN A 1 89 ? 36.224 -14.882 52.490 1.00 13.04 89 GLN A O 1
ATOM 638 N N . ALA A 1 90 ? 34.006 -14.843 52.157 1.00 12.40 90 ALA A N 1
ATOM 639 C CA . ALA A 1 90 ? 33.751 -15.690 53.321 1.00 13.21 90 ALA A CA 1
ATOM 640 C C . ALA A 1 90 ? 34.351 -17.080 53.132 1.00 13.52 90 ALA A C 1
ATOM 641 O O . ALA A 1 90 ? 34.926 -17.637 54.055 1.00 13.57 90 ALA A O 1
ATOM 643 N N . ARG A 1 91 ? 34.241 -17.632 51.927 1.00 14.13 91 ARG A N 1
ATOM 644 C CA . ARG A 1 91 ? 34.851 -18.924 51.647 1.00 15.37 91 ARG A CA 1
ATOM 645 C C . ARG A 1 91 ? 36.386 -18.819 51.714 1.00 14.38 91 ARG A C 1
ATOM 646 O O . ARG A 1 91 ? 37.050 -19.677 52.293 1.00 14.67 91 ARG A O 1
ATOM 654 N N . VAL A 1 92 ? 36.949 -17.757 51.141 1.00 14.07 92 VAL A N 1
ATOM 655 C CA . VAL A 1 92 ? 38.391 -17.515 51.224 1.00 13.78 92 VAL A CA 1
ATOM 656 C C . VAL A 1 92 ? 38.854 -17.461 52.683 1.00 13.80 92 VAL A C 1
ATOM 657 O O . VAL A 1 92 ? 39.823 -18.113 53.070 1.00 13.43 92 VAL A O 1
ATOM 661 N N . ASP A 1 93 ? 38.144 -16.684 53.493 1.00 14.02 93 ASP A N 1
ATOM 662 C CA . ASP A 1 93 ? 38.533 -16.489 54.888 1.00 14.57 93 ASP A CA 1
ATOM 663 C C . ASP A 1 93 ? 38.412 -17.799 55.663 1.00 15.64 93 ASP A C 1
ATOM 664 O O . ASP A 1 93 ? 39.280 -18.121 56.469 1.00 15.49 93 ASP A O 1
ATOM 669 N N . GLU A 1 94 ? 37.344 -18.544 55.397 1.00 16.91 94 GLU A N 1
ATOM 670 C CA . GLU A 1 94 ? 37.114 -19.842 56.033 1.00 18.75 94 GLU A CA 1
ATOM 671 C C . GLU A 1 94 ? 38.250 -20.809 55.724 1.00 18.44 94 GLU A C 1
ATOM 672 O O . GLU A 1 94 ? 38.772 -21.486 56.624 1.00 18.43 94 GLU A O 1
ATOM 678 N N . LEU A 1 95 ? 38.634 -20.878 54.455 1.00 17.94 95 LEU A N 1
ATOM 679 C CA . LEU A 1 95 ? 39.671 -21.811 54.036 1.00 18.78 95 LEU A CA 1
ATOM 680 C C . LEU A 1 95 ? 41.040 -21.401 54.573 1.00 18.10 95 LEU A C 1
ATOM 681 O O . LEU A 1 95 ? 41.828 -22.256 54.983 1.00 17.88 95 LEU A O 1
ATOM 686 N N . ARG A 1 96 ? 41.318 -20.102 54.610 1.00 18.04 96 ARG A N 1
ATOM 687 C CA . ARG A 1 96 ? 42.571 -19.619 55.202 1.00 18.31 96 ARG A CA 1
ATOM 688 C C . ARG A 1 96 ? 42.677 -20.082 56.653 1.00 19.76 96 ARG A C 1
ATOM 689 O O . ARG A 1 96 ? 43.731 -20.556 57.081 1.00 20.45 96 ARG A O 1
ATOM 697 N N . HIS A 1 97 ? 41.585 -19.950 57.403 1.00 20.74 97 HIS A N 1
ATOM 698 C CA . HIS A 1 97 ? 41.548 -20.407 58.801 1.00 23.85 97 HIS A CA 1
ATOM 699 C C . HIS A 1 97 ? 41.747 -21.919 58.891 1.00 24.08 97 HIS A C 1
ATOM 700 O O . HIS A 1 97 ? 42.629 -22.398 59.617 1.00 25.24 97 HIS A O 1
ATOM 707 N N . ALA A 1 98 ? 40.926 -22.663 58.151 1.00 23.19 98 ALA A N 1
ATOM 708 C CA . ALA A 1 98 ? 40.856 -24.127 58.270 1.00 24.61 98 ALA A CA 1
ATOM 709 C C . ALA A 1 98 ? 42.122 -24.856 57.838 1.00 24.70 98 ALA A C 1
ATOM 710 O O . ALA A 1 98 ? 42.562 -25.789 58.517 1.00 26.07 98 ALA A O 1
ATOM 712 N N . LYS A 1 99 ? 42.705 -24.437 56.718 1.00 23.59 99 LYS A N 1
ATOM 713 C CA . LYS A 1 99 ? 43.784 -25.186 56.078 1.00 23.66 99 LYS A CA 1
ATOM 714 C C . LYS A 1 99 ? 45.160 -24.550 56.237 1.00 21.47 99 LYS A C 1
ATOM 715 O O . LYS A 1 99 ? 46.165 -25.162 55.868 1.00 21.09 99 LYS A O 1
ATOM 721 N N . TYR A 1 100 ? 45.211 -23.326 56.760 1.00 20.82 100 TYR A N 1
ATOM 722 C CA . TYR A 1 100 ? 46.481 -22.624 56.923 1.00 20.21 100 TYR A CA 1
ATOM 723 C C . TYR A 1 100 ? 46.681 -22.166 58.369 1.00 20.33 100 TYR A C 1
ATOM 724 O O . TYR A 1 100 ? 47.486 -22.748 59.093 1.00 20.03 100 TYR A O 1
ATOM 733 N N . GLU A 1 101 ? 45.937 -21.153 58.798 1.00 20.98 101 GLU A N 1
ATOM 734 C CA . GLU A 1 101 ? 46.137 -20.573 60.135 1.00 22.62 101 GLU A CA 1
ATOM 735 C C . GLU A 1 101 ? 45.922 -21.580 61.266 1.00 23.53 101 GLU A C 1
ATOM 736 O O . GLU A 1 101 ? 46.730 -21.657 62.192 1.00 23.96 101 GLU A O 1
ATOM 742 N N . GLY A 1 102 ? 44.844 -22.354 61.186 1.00 23.56 102 GLY A N 1
ATOM 743 C CA . GLY A 1 102 ? 44.506 -23.334 62.222 1.00 24.43 102 GLY A CA 1
ATOM 744 C C . GLY A 1 102 ? 45.479 -24.492 62.299 1.00 25.79 102 GLY A C 1
ATOM 745 O O . GLY A 1 102 ? 45.663 -25.098 63.363 1.00 27.37 102 GLY A O 1
ATOM 746 N N . ILE A 1 103 ? 46.097 -24.808 61.167 1.00 26.07 103 ILE A N 1
ATOM 747 C CA . ILE A 1 103 ? 47.057 -25.898 61.091 1.00 26.85 103 ILE A CA 1
ATOM 748 C C . ILE A 1 103 ? 48.413 -25.435 61.631 1.00 26.67 103 ILE A C 1
ATOM 749 O O . ILE A 1 103 ? 49.075 -26.173 62.367 1.00 28.41 103 ILE A O 1
ATOM 754 N N . LEU A 1 104 ? 48.816 -24.213 61.287 1.00 25.30 104 LEU A N 1
ATOM 755 C CA . LEU A 1 104 ? 50.079 -23.659 61.795 1.00 25.05 104 LEU A CA 1
ATOM 756 C C . LEU A 1 104 ? 50.010 -23.346 63.285 1.00 26.66 104 LEU A C 1
ATOM 757 O O . LEU A 1 104 ? 50.969 -23.590 64.017 1.00 26.89 104 LEU A O 1
ATOM 762 N N . GLY A 1 105 ? 48.890 -22.782 63.725 1.00 27.97 105 GLY A N 1
ATOM 763 C CA . GLY A 1 105 ? 48.742 -22.354 65.114 1.00 29.71 105 GLY A CA 1
ATOM 764 C C . GLY A 1 105 ? 48.579 -23.506 66.085 1.00 31.69 105 GLY A C 1
ATOM 765 O O . GLY A 1 105 ? 49.000 -23.416 67.242 1.00 32.67 105 GLY A O 1
ATOM 766 N N . GLY A 1 106 ? 47.977 -24.594 65.608 1.00 33.46 106 GLY A N 1
ATOM 767 C CA . GLY A 1 106 ? 47.723 -25.769 66.431 1.00 36.79 106 GLY A CA 1
ATOM 768 C C . GLY A 1 106 ? 48.897 -26.724 66.539 1.00 38.42 106 GLY A C 1
ATOM 769 O O . GLY A 1 106 ? 48.764 -27.802 67.123 1.00 39.83 106 GLY A O 1
ATOM 770 N N . ASN A 1 107 ? 50.045 -26.347 65.974 1.00 38.76 107 ASN A N 1
ATOM 771 C CA . ASN A 1 107 ? 51.243 -27.178 66.049 1.00 38.45 107 ASN A CA 1
ATOM 772 C C . ASN A 1 107 ? 52.380 -26.485 66.812 1.00 37.07 107 ASN A C 1
ATOM 773 O O . ASN A 1 107 ? 52.962 -25.520 66.309 1.00 36.25 107 ASN A O 1
ATOM 778 N N . PRO A 1 108 ? 52.705 -26.986 68.024 1.00 34.77 108 PRO A N 1
ATOM 779 C CA . PRO A 1 108 ? 53.774 -26.474 68.906 1.00 32.64 108 PRO A CA 1
ATOM 780 C C . PRO A 1 108 ? 55.223 -26.581 68.382 1.00 30.41 108 PRO A C 1
ATOM 781 O O . PRO A 1 108 ? 56.120 -25.956 68.944 1.00 31.32 108 PRO A O 1
ATOM 785 N N . ALA A 1 109 ? 55.452 -27.377 67.343 1.00 27.12 109 ALA A N 1
ATOM 786 C CA . ALA A 1 109 ? 56.771 -27.458 66.710 1.00 24.58 109 ALA A CA 1
ATOM 787 C C . ALA A 1 109 ? 56.933 -26.410 65.604 1.00 22.49 109 ALA A C 1
ATOM 788 O O . ALA A 1 109 ? 57.915 -26.445 64.859 1.00 20.95 109 ALA A O 1
ATOM 790 N N . ILE A 1 110 ? 55.971 -25.490 65.505 1.00 21.47 110 ILE A N 1
ATOM 791 C CA . ILE A 1 110 ? 55.978 -24.436 64.489 1.00 20.79 110 ILE A CA 1
ATOM 792 C C . ILE A 1 110 ? 55.885 -23.060 65.131 1.00 19.09 110 ILE A C 1
ATOM 793 O O . ILE A 1 110 ? 54.979 -22.800 65.911 1.00 19.68 110 ILE A O 1
ATOM 798 N N . THR A 1 111 ? 56.817 -22.176 64.786 1.00 17.21 111 THR A N 1
ATOM 799 C CA . THR A 1 111 ? 56.748 -20.777 65.180 1.00 16.64 111 THR A CA 1
ATOM 800 C C . THR A 1 111 ? 56.496 -19.952 63.930 1.00 16.11 111 THR A C 1
ATOM 801 O O . THR A 1 111 ? 57.295 -19.993 62.999 1.00 16.43 111 THR A O 1
ATOM 805 N N . VAL A 1 112 ? 55.381 -19.228 63.907 1.00 15.73 112 VAL A N 1
ATOM 806 C CA . VAL A 1 112 ? 55.084 -18.301 62.816 1.00 15.80 112 VAL A CA 1
ATOM 807 C C . VAL A 1 112 ? 55.604 -16.919 63.188 1.00 15.53 112 VAL A C 1
ATOM 808 O O . VAL A 1 112 ? 55.355 -16.425 64.295 1.00 16.18 112 VAL A O 1
ATOM 812 N N . VAL A 1 113 ? 56.335 -16.305 62.259 1.00 15.05 113 VAL A N 1
ATOM 813 C CA . VAL A 1 113 ? 56.891 -14.973 62.429 1.00 14.90 113 VAL A CA 1
ATOM 814 C C . VAL A 1 113 ? 56.293 -14.075 61.359 1.00 14.69 113 VAL A C 1
ATOM 815 O O . VAL A 1 113 ? 56.389 -14.373 60.158 1.00 14.56 113 VAL A O 1
ATOM 819 N N . HIS A 1 114 ? 55.681 -12.982 61.793 1.00 14.76 114 HIS A N 1
ATOM 820 C CA . HIS A 1 114 ? 55.080 -12.022 60.878 1.00 14.77 114 HIS A CA 1
ATOM 821 C C . HIS A 1 114 ? 56.104 -10.958 60.525 1.00 14.86 114 HIS A C 1
ATOM 822 O O . HIS A 1 114 ? 56.356 -10.030 61.297 1.00 15.71 114 HIS A O 1
ATOM 829 N N . GLY A 1 115 ? 56.709 -11.108 59.352 1.00 14.95 115 GLY A N 1
ATOM 830 C CA . GLY A 1 115 ? 57.752 -10.203 58.920 1.00 15.39 115 GLY A CA 1
ATOM 831 C C . GLY A 1 115 ? 58.317 -10.596 57.576 1.00 15.91 115 GLY A C 1
ATOM 832 O O . GLY A 1 115 ? 57.921 -11.608 56.995 1.00 15.21 115 GLY A O 1
ATOM 833 N N . GLU A 1 116 ? 59.248 -9.786 57.085 1.00 16.36 116 GLU A N 1
ATOM 834 C CA . GLU A 1 116 ? 59.902 -10.035 55.810 1.00 17.39 116 GLU A CA 1
ATOM 835 C C . GLU A 1 116 ? 61.315 -10.558 56.030 1.00 17.29 116 GLU A C 1
ATOM 836 O O . GLU A 1 116 ? 62.142 -9.874 56.641 1.00 17.56 116 GLU A O 1
ATOM 842 N N . ALA A 1 117 ? 61.576 -11.766 55.540 1.00 17.36 117 ALA A N 1
ATOM 843 C CA . ALA A 1 117 ? 62.879 -12.410 55.684 1.00 17.67 117 ALA A CA 1
ATOM 844 C C . ALA A 1 117 ? 63.832 -12.080 54.547 1.00 18.42 117 ALA A C 1
ATOM 845 O O . ALA A 1 117 ? 63.426 -11.952 53.392 1.00 16.98 117 ALA A O 1
ATOM 847 N N . ARG A 1 118 ? 65.110 -11.951 54.896 1.00 18.36 118 ARG A N 1
ATOM 848 C CA . ARG A 1 118 ? 66.198 -11.982 53.919 1.00 19.19 118 ARG A CA 1
ATOM 849 C C . ARG A 1 118 ? 67.325 -12.815 54.501 1.00 19.31 118 ARG A C 1
ATOM 850 O O . ARG A 1 118 ? 67.392 -13.019 55.712 1.00 18.90 118 ARG A O 1
ATOM 858 N N . PHE A 1 119 ? 68.216 -13.288 53.642 1.00 19.41 119 PHE A N 1
ATOM 859 C CA . PHE A 1 119 ? 69.371 -14.041 54.119 1.00 20.07 119 PHE A CA 1
ATOM 860 C C . PHE A 1 119 ? 70.428 -13.119 54.711 1.00 21.22 119 PHE A C 1
ATOM 861 O O . PHE A 1 119 ? 70.740 -12.077 54.137 1.00 21.79 119 PHE A O 1
ATOM 869 N N . LYS A 1 120 ? 70.931 -13.508 55.877 1.00 22.40 120 LYS A N 1
ATOM 870 C CA . LYS A 1 120 ? 72.073 -12.851 56.514 1.00 24.26 120 LYS A CA 1
ATOM 871 C C . LYS A 1 120 ? 73.339 -13.566 56.068 1.00 25.35 120 LYS A C 1
ATOM 872 O O . LYS A 1 120 ? 74.339 -12.933 55.722 1.00 24.52 120 LYS A O 1
ATOM 878 N N . ASP A 1 121 ? 73.282 -14.890 56.089 1.00 25.18 121 ASP A N 1
ATOM 879 C CA . ASP A 1 121 ? 74.344 -15.729 55.556 1.00 26.41 121 ASP A CA 1
ATOM 880 C C . ASP A 1 121 ? 73.731 -17.081 55.181 1.00 27.00 121 ASP A C 1
ATOM 881 O O . ASP A 1 121 ? 72.504 -17.191 55.069 1.00 26.37 121 ASP A O 1
ATOM 886 N N . ASP A 1 122 ? 74.553 -18.112 54.997 1.00 28.02 122 ASP A N 1
ATOM 887 C CA A ASP A 1 122 ? 73.995 -19.376 54.511 0.50 27.63 122 ASP A CA 1
ATOM 888 C CA B ASP A 1 122 ? 74.102 -19.422 54.535 0.50 28.18 122 ASP A CA 1
ATOM 889 C C . ASP A 1 122 ? 73.409 -20.252 55.624 1.00 26.82 122 ASP A C 1
ATOM 890 O O . ASP A 1 122 ? 72.943 -21.361 55.363 1.00 27.62 122 ASP A O 1
ATOM 899 N N . GLN A 1 123 ? 73.383 -19.746 56.858 1.00 25.02 123 GLN A N 1
ATOM 900 C CA . GLN A 1 123 ? 72.746 -20.470 57.959 1.00 24.28 123 GLN A CA 1
ATOM 901 C C . GLN A 1 123 ? 71.815 -19.599 58.805 1.00 22.29 123 GLN A C 1
ATOM 902 O O . GLN A 1 123 ? 71.382 -20.020 59.877 1.00 22.02 123 GLN A O 1
ATOM 908 N N . SER A 1 124 ? 71.487 -18.398 58.328 1.00 21.24 124 SER A N 1
ATOM 909 C CA . SER A 1 124 ? 70.606 -17.515 59.092 1.00 20.78 124 SER A CA 1
ATOM 910 C C . SER A 1 124 ? 69.885 -16.462 58.248 1.00 20.13 124 SER A C 1
ATOM 911 O O . SER A 1 124 ? 70.348 -16.081 57.179 1.00 19.62 124 SER A O 1
ATOM 914 N N . LEU A 1 125 ? 68.730 -16.024 58.751 1.00 19.87 125 LEU A N 1
ATOM 915 C CA . LEU A 1 125 ? 67.939 -14.960 58.143 1.00 19.61 125 LEU A CA 1
ATOM 916 C C . LEU A 1 125 ? 67.857 -13.768 59.080 1.00 19.89 125 LEU A C 1
ATOM 917 O O . LEU A 1 125 ? 67.900 -13.931 60.305 1.00 20.87 125 LEU A O 1
ATOM 922 N N . THR A 1 126 ? 67.703 -12.583 58.500 1.00 19.63 126 THR A N 1
ATOM 923 C CA . THR A 1 126 ? 67.264 -11.412 59.244 1.00 20.36 126 THR A CA 1
ATOM 924 C C . THR A 1 126 ? 65.835 -11.113 58.826 1.00 19.86 126 THR A C 1
ATOM 925 O O . THR A 1 126 ? 65.526 -11.066 57.631 1.00 19.76 126 THR A O 1
ATOM 929 N N . VAL A 1 127 ? 64.971 -10.915 59.814 1.00 19.43 127 VAL A N 1
ATOM 930 C CA . VAL A 1 127 ? 63.566 -10.653 59.557 1.00 18.89 127 VAL A CA 1
ATOM 931 C C . VAL A 1 127 ? 63.217 -9.248 60.007 1.00 18.92 127 VAL A C 1
ATOM 932 O O . VAL A 1 127 ? 63.435 -8.893 61.171 1.00 19.06 127 VAL A O 1
ATOM 936 N N . ARG A 1 128 ? 62.683 -8.458 59.083 1.00 19.22 128 ARG A N 1
ATOM 937 C CA . ARG A 1 128 ? 62.088 -7.171 59.407 1.00 20.18 128 ARG A CA 1
ATOM 938 C C . ARG A 1 128 ? 60.656 -7.436 59.870 1.00 19.55 128 ARG A C 1
ATOM 939 O O . ARG A 1 128 ? 59.786 -7.780 59.057 1.00 19.34 128 ARG A O 1
ATOM 947 N N . LEU A 1 129 ? 60.416 -7.313 61.174 1.00 18.74 129 LEU A N 1
ATOM 948 C CA . LEU A 1 129 ? 59.122 -7.671 61.760 1.00 18.84 129 LEU A CA 1
ATOM 949 C C . LEU A 1 129 ? 58.049 -6.648 61.407 1.00 18.72 129 LEU A C 1
ATOM 950 O O . LEU A 1 129 ? 58.309 -5.438 61.374 1.00 18.74 129 LEU A O 1
ATOM 955 N N . ASN A 1 130 ? 56.836 -7.132 61.149 1.00 18.28 130 ASN A N 1
ATOM 956 C CA . ASN A 1 130 ? 55.734 -6.235 60.802 1.00 18.20 130 ASN A CA 1
ATOM 957 C C . ASN A 1 130 ? 55.415 -5.241 61.910 1.00 19.14 130 ASN A C 1
ATOM 958 O O . ASN A 1 130 ? 54.920 -4.143 61.635 1.00 20.35 130 ASN A O 1
ATOM 963 N N . GLU A 1 131 ? 55.696 -5.614 63.155 1.00 19.84 131 GLU A N 1
ATOM 964 C CA . GLU A 1 131 ? 55.466 -4.713 64.281 1.00 20.86 131 GLU A CA 1
ATOM 965 C C . GLU A 1 131 ? 56.712 -3.897 64.627 1.00 21.89 131 GLU A C 1
ATOM 966 O O . GLU A 1 131 ? 56.760 -3.257 65.675 1.00 23.92 131 GLU A O 1
ATOM 972 N N . GLY A 1 132 ? 57.699 -3.906 63.737 1.00 22.44 132 GLY A N 1
ATOM 973 C CA . GLY A 1 132 ? 58.906 -3.108 63.899 1.00 22.85 132 GLY A CA 1
ATOM 974 C C . GLY A 1 132 ? 60.053 -3.883 64.518 1.00 23.30 132 GLY A C 1
ATOM 975 O O . GLY A 1 132 ? 59.852 -4.889 65.199 1.00 23.00 132 GLY A O 1
ATOM 976 N N . GLY A 1 133 ? 61.268 -3.401 64.287 1.00 25.10 133 GLY A N 1
ATOM 977 C CA . GLY A 1 133 ? 62.454 -4.090 64.766 1.00 25.58 133 GLY A CA 1
ATOM 978 C C . GLY A 1 133 ? 62.741 -5.337 63.951 1.00 26.64 133 GLY A C 1
ATOM 979 O O . GLY A 1 133 ? 62.109 -5.582 62.910 1.00 25.08 133 GLY A O 1
ATOM 980 N N . GLU A 1 134 ? 63.690 -6.132 64.435 1.00 26.69 134 GLU A N 1
ATOM 981 C CA . GLU A 1 134 ? 64.153 -7.314 63.721 1.00 27.94 134 GLU A CA 1
ATOM 982 C C . GLU A 1 134 ? 64.363 -8.499 64.655 1.00 27.70 134 GLU A C 1
ATOM 983 O O . GLU A 1 134 ? 64.492 -8.338 65.869 1.00 27.00 134 GLU A O 1
ATOM 989 N N . ARG A 1 135 ? 64.362 -9.697 64.079 1.00 26.56 135 ARG A N 1
ATOM 990 C CA . ARG A 1 135 ? 64.922 -10.867 64.742 1.00 26.08 135 ARG A CA 1
ATOM 991 C C . ARG A 1 135 ? 65.783 -11.620 63.749 1.00 24.41 135 ARG A C 1
ATOM 992 O O . ARG A 1 135 ? 65.610 -11.490 62.529 1.00 23.35 135 ARG A O 1
ATOM 1000 N N . VAL A 1 136 ? 66.724 -12.390 64.286 1.00 23.41 136 VAL A N 1
ATOM 1001 C CA . VAL A 1 136 ? 67.509 -13.328 63.503 1.00 22.83 136 VAL A CA 1
ATOM 1002 C C . VAL A 1 136 ? 66.918 -14.716 63.667 1.00 22.89 136 VAL A C 1
ATOM 1003 O O . VAL A 1 136 ? 66.536 -15.118 64.765 1.00 24.23 136 VAL A O 1
ATOM 1007 N N . VAL A 1 137 ? 66.817 -15.431 62.554 1.00 21.90 137 VAL A N 1
ATOM 1008 C CA . VAL A 1 137 ? 66.383 -16.819 62.568 1.00 21.71 137 VAL A CA 1
ATOM 1009 C C . VAL A 1 137 ? 67.537 -17.686 62.096 1.00 21.96 137 VAL A C 1
ATOM 1010 O O . VAL A 1 137 ? 67.919 -17.658 60.925 1.00 21.68 137 VAL A O 1
ATOM 1014 N N . MET A 1 138 ? 68.110 -18.439 63.029 1.00 22.31 138 MET A N 1
ATOM 1015 C CA A MET A 1 138 ? 69.154 -19.391 62.693 0.60 22.81 138 MET A CA 1
ATOM 1016 C CA B MET A 1 138 ? 69.155 -19.398 62.704 0.40 22.68 138 MET A CA 1
ATOM 1017 C C . MET A 1 138 ? 68.485 -20.663 62.192 1.00 21.77 138 MET A C 1
ATOM 1018 O O . MET A 1 138 ? 67.433 -21.051 62.691 1.00 22.33 138 MET A O 1
ATOM 1027 N N . PHE A 1 139 ? 69.089 -21.302 61.202 1.00 20.85 139 PHE A N 1
ATOM 1028 C CA . PHE A 1 139 ? 68.538 -22.546 60.664 1.00 20.05 139 PHE A CA 1
ATOM 1029 C C . PHE A 1 139 ? 69.619 -23.541 60.275 1.00 20.06 139 PHE A C 1
ATOM 1030 O O . PHE A 1 139 ? 70.745 -23.161 59.958 1.00 20.80 139 PHE A O 1
ATOM 1038 N N . ASP A 1 140 ? 69.256 -24.816 60.281 1.00 20.42 140 ASP A N 1
ATOM 1039 C CA . ASP A 1 140 ? 70.101 -25.855 59.704 1.00 20.79 140 ASP A CA 1
ATOM 1040 C C . ASP A 1 140 ? 69.803 -25.988 58.215 1.00 20.41 140 ASP A C 1
ATOM 1041 O O . ASP A 1 140 ? 70.710 -26.136 57.402 1.00 20.37 140 ASP A O 1
ATOM 1046 N N . ARG A 1 141 ? 68.512 -25.954 57.878 1.00 19.38 141 ARG A N 1
ATOM 1047 C CA . ARG A 1 141 ? 68.057 -25.966 56.489 1.00 19.11 141 ARG A CA 1
ATOM 1048 C C . ARG A 1 141 ? 66.985 -24.898 56.316 1.00 17.27 141 ARG A C 1
ATOM 1049 O O . ARG A 1 141 ? 66.275 -24.568 57.260 1.00 16.62 141 ARG A O 1
ATOM 1057 N N . CYS A 1 142 ? 66.891 -24.347 55.109 1.00 17.16 142 CYS A N 1
ATOM 1058 C CA . CYS A 1 142 ? 65.890 -23.320 54.809 1.00 16.66 142 CYS A CA 1
ATOM 1059 C C . CYS A 1 142 ? 65.245 -23.595 53.465 1.00 16.64 142 CYS A C 1
ATOM 1060 O O . CYS A 1 142 ? 65.928 -23.937 52.494 1.00 17.31 142 CYS A O 1
ATOM 1063 N N . LEU A 1 143 ? 63.922 -23.465 53.431 1.00 15.85 143 LEU A N 1
ATOM 1064 C CA . LEU A 1 143 ? 63.165 -23.522 52.192 1.00 15.90 143 LEU A CA 1
ATOM 1065 C C . LEU A 1 143 ? 62.668 -22.127 51.857 1.00 15.05 143 LEU A C 1
ATOM 1066 O O . LEU A 1 143 ? 61.971 -21.482 52.656 1.00 14.93 143 LEU A O 1
ATOM 1071 N N . VAL A 1 144 ? 63.013 -21.676 50.658 1.00 14.80 144 VAL A N 1
ATOM 1072 C CA . VAL A 1 144 ? 62.496 -20.420 50.115 1.00 14.43 144 VAL A CA 1
ATOM 1073 C C . VAL A 1 144 ? 61.261 -20.749 49.271 1.00 13.83 144 VAL A C 1
ATOM 1074 O O . VAL A 1 144 ? 61.360 -21.459 48.279 1.00 14.25 144 VAL A O 1
ATOM 1078 N N . ALA A 1 145 ? 60.099 -20.239 49.680 1.00 13.77 145 ALA A N 1
ATOM 1079 C CA . ALA A 1 145 ? 58.831 -20.517 48.994 1.00 13.01 145 ALA A CA 1
ATOM 1080 C C . ALA A 1 145 ? 58.046 -19.205 48.927 1.00 12.83 145 ALA A C 1
ATOM 1081 O O . ALA A 1 145 ? 56.908 -19.089 49.408 1.00 13.35 145 ALA A O 1
ATOM 1083 N N . THR A 1 146 ? 58.683 -18.212 48.316 1.00 12.61 146 THR A N 1
ATOM 1084 C CA . THR A 1 146 ? 58.212 -16.830 48.346 1.00 12.70 146 THR A CA 1
ATOM 1085 C C . THR A 1 146 ? 57.265 -16.445 47.212 1.00 12.63 146 THR A C 1
ATOM 1086 O O . THR A 1 146 ? 56.780 -15.317 47.173 1.00 12.72 146 THR A O 1
ATOM 1090 N N . GLY A 1 147 ? 56.995 -17.380 46.312 1.00 12.71 147 GLY A N 1
ATOM 1091 C CA . GLY A 1 147 ? 56.021 -17.174 45.259 1.00 12.72 147 GLY A CA 1
ATOM 1092 C C . GLY A 1 147 ? 56.414 -16.115 44.251 1.00 13.08 147 GLY A C 1
ATOM 1093 O O . GLY A 1 147 ? 57.596 -15.781 44.098 1.00 13.25 147 GLY A O 1
ATOM 1094 N N . ALA A 1 148 ? 55.398 -15.589 43.577 1.00 12.93 148 ALA A N 1
ATOM 1095 C CA . ALA A 1 148 ? 55.563 -14.597 42.529 1.00 13.14 148 ALA A CA 1
ATOM 1096 C C . ALA A 1 148 ? 54.562 -13.456 42.691 1.00 13.56 148 ALA A C 1
ATOM 1097 O O . ALA A 1 148 ? 53.702 -13.489 43.563 1.00 14.35 148 ALA A O 1
ATOM 1099 N N . SER A 1 149 ? 54.698 -12.438 41.849 1.00 13.85 149 SER A N 1
ATOM 1100 C CA . SER A 1 149 ? 53.810 -11.284 41.863 1.00 14.30 149 SER A CA 1
ATOM 1101 C C . SER A 1 149 ? 53.449 -10.901 40.435 1.00 14.42 149 SER A C 1
ATOM 1102 O O . SER A 1 149 ? 54.188 -11.207 39.519 1.00 14.21 149 SER A O 1
ATOM 1105 N N . PRO A 1 150 ? 52.312 -10.219 40.249 1.00 14.82 150 PRO A N 1
ATOM 1106 C CA . PRO A 1 150 ? 51.959 -9.839 38.876 1.00 15.14 150 PRO A CA 1
ATOM 1107 C C . PRO A 1 150 ? 53.023 -8.959 38.230 1.00 16.64 150 PRO A C 1
ATOM 1108 O O . PRO A 1 150 ? 53.549 -8.046 38.876 1.00 17.25 150 PRO A O 1
ATOM 1112 N N . ALA A 1 151 ? 53.325 -9.247 36.962 1.00 17.37 151 ALA A N 1
ATOM 1113 C CA . ALA A 1 151 ? 54.286 -8.475 36.187 1.00 18.88 151 ALA A CA 1
ATOM 1114 C C . ALA A 1 151 ? 53.561 -7.273 35.603 1.00 19.76 151 ALA A C 1
ATOM 1115 O O . ALA A 1 151 ? 52.363 -7.333 35.333 1.00 21.60 151 ALA A O 1
ATOM 1117 N N . VAL A 1 152 ? 54.269 -6.168 35.433 1.00 21.36 152 VAL A N 1
ATOM 1118 C CA . VAL A 1 152 ? 53.651 -4.977 34.876 1.00 22.62 152 VAL A CA 1
ATOM 1119 C C . VAL A 1 152 ? 54.580 -4.474 33.777 1.00 22.67 152 VAL A C 1
ATOM 1120 O O . VAL A 1 152 ? 55.736 -4.153 34.050 1.00 24.23 152 VAL A O 1
ATOM 1124 N N . PRO A 1 153 ? 54.089 -4.435 32.528 1.00 21.93 153 PRO A N 1
ATOM 1125 C CA . PRO A 1 153 ? 54.918 -3.962 31.415 1.00 22.78 153 PRO A CA 1
ATOM 1126 C C . PRO A 1 153 ? 55.148 -2.446 31.499 1.00 22.88 153 PRO A C 1
ATOM 1127 O O . PRO A 1 153 ? 54.297 -1.730 32.011 1.00 20.93 153 PRO A O 1
ATOM 1131 N N . PRO A 1 154 ? 56.294 -1.949 30.994 1.00 24.23 154 PRO A N 1
ATOM 1132 C CA . PRO A 1 154 ? 56.622 -0.527 31.162 1.00 24.31 154 PRO A CA 1
ATOM 1133 C C . PRO A 1 154 ? 55.926 0.395 30.150 1.00 22.71 154 PRO A C 1
ATOM 1134 O O . PRO A 1 154 ? 56.560 1.292 29.577 1.00 24.11 154 PRO A O 1
ATOM 1138 N N . ILE A 1 155 ? 54.629 0.195 29.954 1.00 19.78 155 ILE A N 1
ATOM 1139 C CA . ILE A 1 155 ? 53.863 0.969 28.999 1.00 18.11 155 ILE A CA 1
ATOM 1140 C C . ILE A 1 155 ? 53.745 2.391 29.544 1.00 16.96 155 ILE A C 1
ATOM 1141 O O . ILE A 1 155 ? 53.355 2.578 30.691 1.00 16.38 155 ILE A O 1
ATOM 1146 N N . PRO A 1 156 ? 54.090 3.401 28.731 1.00 15.97 156 PRO A N 1
ATOM 1147 C CA . PRO A 1 156 ? 53.980 4.764 29.246 1.00 15.47 156 PRO A CA 1
ATOM 1148 C C . PRO A 1 156 ? 52.601 5.080 29.811 1.00 15.39 156 PRO A C 1
ATOM 1149 O O . PRO A 1 156 ? 51.573 4.789 29.177 1.00 15.40 156 PRO A O 1
ATOM 1153 N N . GLY A 1 157 ? 52.606 5.660 31.012 1.00 15.45 157 GLY A N 1
ATOM 1154 C CA . GLY A 1 157 ? 51.405 6.066 31.702 1.00 15.31 157 GLY A CA 1
ATOM 1155 C C . GLY A 1 157 ? 50.781 4.990 32.572 1.00 15.26 157 GLY A C 1
ATOM 1156 O O . GLY A 1 157 ? 49.920 5.292 33.395 1.00 16.13 157 GLY A O 1
ATOM 1157 N N . LEU A 1 158 ? 51.188 3.736 32.402 1.00 15.42 158 LEU A N 1
ATOM 1158 C CA . LEU A 1 158 ? 50.529 2.642 33.128 1.00 15.69 158 LEU A CA 1
ATOM 1159 C C . LEU A 1 158 ? 50.854 2.674 34.622 1.00 16.78 158 LEU A C 1
ATOM 1160 O O . LEU A 1 158 ? 49.952 2.557 35.446 1.00 17.54 158 LEU A O 1
ATOM 1165 N N . LYS A 1 159 ? 52.130 2.855 34.958 1.00 18.45 159 LYS A N 1
ATOM 1166 C CA . LYS A 1 159 ? 52.597 2.721 36.344 1.00 21.01 159 LYS A CA 1
ATOM 1167 C C . LYS A 1 159 ? 51.786 3.565 37.312 1.00 21.43 159 LYS A C 1
ATOM 1168 O O . LYS A 1 159 ? 51.447 3.112 38.409 1.00 22.20 159 LYS A O 1
ATOM 1174 N N . GLU A 1 160 ? 51.500 4.802 36.927 1.00 21.71 160 GLU A N 1
ATOM 1175 C CA . GLU A 1 160 ? 50.847 5.734 37.842 1.00 23.52 160 GLU A CA 1
ATOM 1176 C C . GLU A 1 160 ? 49.319 5.746 37.710 1.00 21.94 160 GLU A C 1
ATOM 1177 O O . GLU A 1 160 ? 48.643 6.475 38.434 1.00 22.79 160 GLU A O 1
ATOM 1183 N N . SER A 1 161 ? 48.774 4.912 36.821 1.00 19.28 161 SER A N 1
ATOM 1184 C CA . SER A 1 161 ? 47.329 4.823 36.621 1.00 18.03 161 SER A CA 1
ATOM 1185 C C . SER A 1 161 ? 46.717 3.826 37.617 1.00 17.17 161 SER A C 1
ATOM 1186 O O . SER A 1 161 ? 47.426 2.964 38.144 1.00 17.18 161 SER A O 1
ATOM 1189 N N . PRO A 1 162 ? 45.399 3.932 37.874 1.00 16.91 162 PRO A N 1
ATOM 1190 C CA . PRO A 1 162 ? 44.739 3.084 38.867 1.00 17.26 162 PRO A CA 1
ATOM 1191 C C . PRO A 1 162 ? 44.324 1.722 38.302 1.00 17.03 162 PRO A C 1
ATOM 1192 O O . PRO A 1 162 ? 43.170 1.303 38.417 1.00 17.54 162 PRO A O 1
ATOM 1196 N N . TYR A 1 163 ? 45.277 1.039 37.681 1.00 15.91 163 TYR A N 1
ATOM 1197 C CA . TYR A 1 163 ? 45.000 -0.220 37.009 1.00 15.52 163 TYR A CA 1
ATOM 1198 C C . TYR A 1 163 ? 44.852 -1.363 38.012 1.00 14.98 163 TYR A C 1
ATOM 1199 O O . TYR A 1 163 ? 45.226 -1.248 39.189 1.00 15.65 163 TYR A O 1
ATOM 1208 N N . TRP A 1 164 ? 44.292 -2.461 37.520 1.00 13.89 164 TRP A N 1
ATOM 1209 C CA . TRP A 1 164 ? 44.135 -3.679 38.284 1.00 13.53 164 TRP A CA 1
ATOM 1210 C C . TRP A 1 164 ? 45.151 -4.729 37.856 1.00 13.35 164 TRP A C 1
ATOM 1211 O O . TRP A 1 164 ? 45.426 -4.883 36.664 1.00 12.84 164 TRP A O 1
ATOM 1222 N N . THR A 1 165 ? 45.660 -5.478 38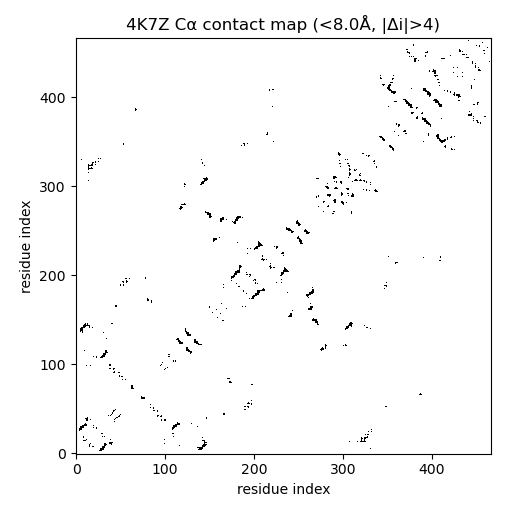.828 1.00 13.12 165 THR A N 1
ATOM 1223 C CA . THR A 1 165 ? 46.155 -6.829 38.584 1.00 13.17 165 THR A CA 1
ATOM 1224 C C . THR A 1 165 ? 45.029 -7.802 38.941 1.00 12.48 165 THR A C 1
ATOM 1225 O O . THR A 1 165 ? 43.945 -7.388 39.333 1.00 12.95 165 THR A O 1
ATOM 1229 N N . SER A 1 166 ? 45.286 -9.099 38.828 1.00 12.10 166 SER A N 1
ATOM 1230 C CA . SER A 1 166 ? 44.303 -10.091 39.234 1.00 12.47 166 SER A CA 1
ATOM 1231 C C . SER A 1 166 ? 43.812 -9.868 40.673 1.00 12.37 166 SER A C 1
ATOM 1232 O O . SER A 1 166 ? 42.659 -10.137 40.973 1.00 12.84 166 SER A O 1
ATOM 1235 N N . THR A 1 167 ? 44.685 -9.392 41.552 1.00 13.31 167 THR A N 1
ATOM 1236 C CA . THR A 1 167 ? 44.306 -9.180 42.942 1.00 13.69 167 THR A CA 1
ATOM 1237 C C . THR A 1 167 ? 43.183 -8.161 43.088 1.00 13.16 167 THR A C 1
ATOM 1238 O O . THR A 1 167 ? 42.156 -8.449 43.695 1.00 13.39 167 THR A O 1
ATOM 1242 N N . GLU A 1 168 ? 43.371 -6.979 42.507 1.00 13.91 168 GLU A N 1
ATOM 1243 C CA . GLU A 1 168 ? 42.387 -5.921 42.607 1.00 14.18 168 GLU A CA 1
ATOM 1244 C C . GLU A 1 168 ? 41.109 -6.266 41.849 1.00 14.08 168 GLU A C 1
ATOM 1245 O O . GLU A 1 168 ? 40.019 -5.901 42.271 1.00 14.35 168 GLU A O 1
ATOM 1251 N N . ALA A 1 169 ? 41.234 -6.979 40.738 1.00 13.56 169 ALA A N 1
ATOM 1252 C CA . ALA A 1 169 ? 40.057 -7.425 39.990 1.00 13.87 169 ALA A CA 1
ATOM 1253 C C . ALA A 1 169 ? 39.178 -8.360 40.819 1.00 13.71 169 ALA A C 1
ATOM 1254 O O . ALA A 1 169 ? 37.965 -8.165 40.901 1.00 14.30 169 ALA A O 1
ATOM 1256 N N . LEU A 1 170 ? 39.798 -9.348 41.456 1.00 13.37 170 LEU A N 1
ATOM 1257 C CA . LEU A 1 170 ? 39.069 -10.323 42.264 1.00 13.36 170 LEU A CA 1
ATOM 1258 C C . LEU A 1 170 ? 38.442 -9.686 43.503 1.00 13.72 170 LEU A C 1
ATOM 1259 O O . LEU A 1 170 ? 37.405 -10.149 43.988 1.00 14.43 170 LEU A O 1
ATOM 1264 N N . ALA A 1 171 ? 39.072 -8.632 44.009 1.00 13.82 171 ALA A N 1
ATOM 1265 C CA . ALA A 1 171 ? 38.607 -7.964 45.230 1.00 14.64 171 ALA A CA 1
ATOM 1266 C C . ALA A 1 171 ? 37.600 -6.855 44.952 1.00 15.41 171 ALA A C 1
ATOM 1267 O O . ALA A 1 171 ? 37.044 -6.286 45.894 1.00 16.37 171 ALA A O 1
ATOM 1269 N N . SER A 1 172 ? 37.356 -6.541 43.678 1.00 15.50 172 SER A N 1
ATOM 1270 C CA A SER A 1 172 ? 36.483 -5.425 43.298 0.70 16.19 172 SER A CA 1
ATOM 1271 C CA B SER A 1 172 ? 36.501 -5.408 43.341 0.30 15.74 172 SER A CA 1
ATOM 1272 C C . SER A 1 172 ? 35.042 -5.677 43.711 1.00 15.99 172 SER A C 1
ATOM 1273 O O . SER A 1 172 ? 34.533 -6.789 43.550 1.00 15.05 172 SER A O 1
ATOM 1278 N N . ASP A 1 173 ? 34.377 -4.642 44.222 1.00 17.00 173 ASP A N 1
ATOM 1279 C CA . ASP A 1 173 ? 32.989 -4.795 44.663 1.00 17.22 173 ASP A CA 1
ATOM 1280 C C . ASP A 1 173 ? 31.953 -4.374 43.622 1.00 16.76 173 ASP A C 1
ATOM 1281 O O . ASP A 1 173 ? 30.749 -4.401 43.890 1.00 16.32 173 ASP A O 1
ATOM 1286 N N . THR A 1 174 ? 32.413 -4.021 42.422 1.00 16.63 174 THR A N 1
ATOM 1287 C CA . THR A 1 174 ? 31.515 -3.661 41.338 1.00 17.31 174 THR A CA 1
ATOM 1288 C C . THR A 1 174 ? 31.973 -4.275 40.022 1.00 16.87 174 THR A C 1
ATOM 1289 O O . THR A 1 174 ? 33.164 -4.494 39.798 1.00 17.93 174 THR A O 1
ATOM 1293 N N . ILE A 1 175 ? 31.010 -4.552 39.160 1.00 16.24 175 ILE A N 1
ATOM 1294 C CA . ILE A 1 175 ? 31.313 -5.001 37.819 1.00 16.26 175 ILE A CA 1
ATOM 1295 C C . ILE A 1 175 ? 31.393 -3.748 36.945 1.00 16.21 175 ILE A C 1
ATOM 1296 O O . ILE A 1 175 ? 30.400 -3.030 36.804 1.00 16.71 175 ILE A O 1
ATOM 1301 N N . PRO A 1 176 ? 32.572 -3.469 36.364 1.00 15.29 176 PRO A N 1
ATOM 1302 C CA . PRO A 1 176 ? 32.700 -2.261 35.547 1.00 15.33 176 PRO A CA 1
ATOM 1303 C C . PRO A 1 176 ? 31.907 -2.376 34.258 1.00 15.68 176 PRO A C 1
ATOM 1304 O O . PRO A 1 176 ? 31.783 -3.460 33.700 1.00 15.19 176 PRO A O 1
ATOM 1308 N N . GLU A 1 177 ? 31.358 -1.263 33.790 1.00 16.70 177 GLU A N 1
ATOM 1309 C CA . GLU A 1 177 ? 30.610 -1.258 32.544 1.00 17.57 177 GLU A CA 1
ATOM 1310 C C . GLU A 1 177 ? 31.502 -1.723 31.376 1.00 16.31 177 GLU A C 1
ATOM 1311 O O . GLU A 1 177 ? 31.073 -2.503 30.529 1.00 15.68 177 GLU A O 1
ATOM 1317 N N . ARG A 1 178 ? 32.729 -1.207 31.341 1.00 15.24 178 ARG A N 1
ATOM 1318 C CA . ARG A 1 178 ? 33.714 -1.538 30.306 1.00 15.38 178 ARG A CA 1
ATOM 1319 C C . ARG A 1 178 ? 35.025 -1.946 30.972 1.00 14.71 178 ARG A C 1
ATOM 1320 O O . ARG A 1 178 ? 35.572 -1.203 31.789 1.00 14.66 178 ARG A O 1
ATOM 1328 N N . LEU A 1 179 ? 35.529 -3.120 30.606 1.00 14.03 179 LEU A N 1
ATOM 1329 C CA . LEU A 1 179 ? 36.808 -3.620 31.120 1.00 13.38 179 LEU A CA 1
ATOM 1330 C C . LEU A 1 179 ? 37.756 -3.874 29.953 1.00 13.24 179 LEU A C 1
ATOM 1331 O O . LEU A 1 179 ? 37.429 -4.657 29.050 1.00 13.99 179 LEU A O 1
ATOM 1336 N N . ALA A 1 180 ? 38.918 -3.226 29.981 1.00 12.84 180 ALA A N 1
ATOM 1337 C CA . ALA A 1 180 ? 39.999 -3.536 29.058 1.00 12.99 180 ALA A CA 1
ATOM 1338 C C . ALA A 1 180 ? 40.960 -4.483 29.761 1.00 12.84 180 ALA A C 1
ATOM 1339 O O . ALA A 1 180 ? 41.212 -4.348 30.967 1.00 13.36 180 ALA A O 1
ATOM 1341 N N . VAL A 1 181 ? 41.474 -5.456 29.016 1.00 12.98 181 VAL A N 1
ATOM 1342 C CA . VAL A 1 181 ? 42.396 -6.454 29.557 1.00 13.02 181 VAL A CA 1
ATOM 1343 C C . VAL A 1 181 ? 43.631 -6.492 28.676 1.00 13.20 181 VAL A C 1
ATOM 1344 O O . VAL A 1 181 ? 43.515 -6.724 27.478 1.00 13.87 181 VAL A O 1
ATOM 1348 N N . ILE A 1 182 ? 44.798 -6.247 29.262 1.00 12.82 182 ILE A N 1
ATOM 1349 C CA . ILE A 1 182 ? 46.062 -6.438 28.554 1.00 13.27 182 ILE A CA 1
ATOM 1350 C C . ILE A 1 182 ? 46.627 -7.779 28.989 1.00 12.90 182 ILE A C 1
ATOM 1351 O O . ILE A 1 182 ? 46.877 -8.002 30.182 1.00 12.96 182 ILE A O 1
ATOM 1356 N N . GLY A 1 183 ? 46.809 -8.682 28.022 1.00 12.82 183 GLY A N 1
ATOM 1357 C CA . GLY A 1 183 ? 47.251 -10.042 28.308 1.00 12.94 183 GLY A CA 1
ATOM 1358 C C . GLY A 1 183 ? 46.443 -11.058 27.534 1.00 12.95 183 GLY A C 1
ATOM 1359 O O . GLY A 1 183 ? 45.370 -10.741 27.012 1.00 13.94 183 GLY A O 1
ATOM 1360 N N . SER A 1 184 ? 46.956 -12.284 27.440 1.00 13.17 184 SER A N 1
ATOM 1361 C CA . SER A 1 184 ? 46.372 -13.253 26.512 1.00 13.43 184 SER A CA 1
ATOM 1362 C C . SER A 1 184 ? 46.615 -14.705 26.889 1.00 13.32 184 SER A C 1
ATOM 1363 O O . SER A 1 184 ? 46.625 -15.587 26.031 1.00 14.54 184 SER A O 1
ATOM 1366 N N . SER A 1 185 ? 46.766 -14.943 28.184 1.00 13.01 185 SER A N 1
ATOM 1367 C CA . SER A 1 185 ? 47.001 -16.273 28.703 1.00 12.94 185 SER A CA 1
ATOM 1368 C C . SER A 1 185 ? 45.993 -16.541 29.811 1.00 12.89 185 SER A C 1
ATOM 1369 O O . SER A 1 185 ? 44.928 -15.923 29.855 1.00 13.25 185 SER A O 1
ATOM 1372 N N . VAL A 1 186 ? 46.328 -17.442 30.718 1.00 12.15 186 VAL A N 1
ATOM 1373 C CA A VAL A 1 186 ? 45.299 -17.959 31.612 0.50 12.18 186 VAL A CA 1
ATOM 1374 C CA B VAL A 1 186 ? 45.371 -17.978 31.690 0.50 12.13 186 VAL A CA 1
ATOM 1375 C C . VAL A 1 186 ? 44.664 -16.911 32.539 1.00 12.10 186 VAL A C 1
ATOM 1376 O O . VAL A 1 186 ? 43.439 -16.873 32.635 1.00 12.16 186 VAL A O 1
ATOM 1383 N N . VAL A 1 187 ? 45.448 -16.055 33.189 1.00 12.60 187 VAL A N 1
ATOM 1384 C CA . VAL A 1 187 ? 44.855 -15.056 34.089 1.00 12.04 187 VAL A CA 1
ATOM 1385 C C . VAL A 1 187 ? 43.952 -14.082 33.319 1.00 12.39 187 VAL A C 1
ATOM 1386 O O . VAL A 1 187 ? 42.806 -13.830 33.698 1.00 12.46 187 VAL A O 1
ATOM 1390 N N . ALA A 1 188 ? 44.470 -13.540 32.226 1.00 12.42 188 ALA A N 1
ATOM 1391 C CA . ALA A 1 188 ? 43.728 -12.580 31.419 1.00 12.14 188 ALA A CA 1
ATOM 1392 C C . ALA A 1 188 ? 42.422 -13.167 30.931 1.00 12.08 188 ALA A C 1
ATOM 1393 O O . ALA A 1 188 ? 41.383 -12.507 30.968 1.00 12.01 188 ALA A O 1
ATOM 1395 N N . LEU A 1 189 ? 42.469 -14.407 30.463 1.00 12.20 189 LEU A N 1
ATOM 1396 C CA . LEU A 1 189 ? 41.316 -14.977 29.785 1.00 12.08 189 LEU A CA 1
ATOM 1397 C C . LEU A 1 189 ? 40.292 -15.568 30.772 1.00 11.76 189 LEU A C 1
ATOM 1398 O O . LEU A 1 189 ? 39.076 -15.410 30.572 1.00 12.37 189 LEU A O 1
ATOM 1403 N N . GLU A 1 190 ? 40.759 -16.201 31.845 1.00 11.87 190 GLU A N 1
ATOM 1404 C CA . GLU A 1 190 ? 39.841 -16.612 32.912 1.00 11.69 190 GLU A CA 1
ATOM 1405 C C . GLU A 1 190 ? 39.070 -15.414 33.445 1.00 11.93 190 GLU A C 1
ATOM 1406 O O . GLU A 1 190 ? 37.853 -15.470 33.601 1.00 11.93 190 GLU A O 1
ATOM 1412 N N . LEU A 1 191 ? 39.766 -14.322 33.719 1.00 11.72 191 LEU A N 1
ATOM 1413 C CA . LEU A 1 191 ? 39.096 -13.166 34.303 1.00 11.91 191 LEU A CA 1
ATOM 1414 C C . LEU A 1 191 ? 38.303 -12.368 33.277 1.00 11.87 191 LEU A C 1
ATOM 1415 O O . LEU A 1 191 ? 37.224 -11.870 33.595 1.00 12.00 191 LEU A O 1
ATOM 1420 N N . ALA A 1 192 ? 38.798 -12.262 32.048 1.00 11.73 192 ALA A N 1
ATOM 1421 C CA . ALA A 1 192 ? 38.025 -11.585 31.000 1.00 11.82 192 ALA A CA 1
ATOM 1422 C C . ALA A 1 192 ? 36.645 -12.205 30.844 1.00 11.94 192 ALA A C 1
ATOM 1423 O O . ALA A 1 192 ? 35.635 -11.492 30.788 1.00 11.67 192 ALA A O 1
ATOM 1425 N N . GLN A 1 193 ? 36.591 -13.527 30.757 1.00 11.80 193 GLN A N 1
ATOM 1426 C CA . GLN A 1 193 ? 35.312 -14.188 30.525 1.00 12.04 193 GLN A CA 1
ATOM 1427 C C . GLN A 1 193 ? 34.395 -14.069 31.748 1.00 12.10 193 GLN A C 1
ATOM 1428 O O . GLN A 1 193 ? 33.190 -13.884 31.602 1.00 12.33 193 GLN A O 1
ATOM 1434 N N . ALA A 1 194 ? 34.964 -14.168 32.946 1.00 11.94 194 ALA A N 1
ATOM 1435 C CA . ALA A 1 194 ? 34.153 -14.032 34.159 1.00 12.33 194 ALA A CA 1
ATOM 1436 C C . ALA A 1 194 ? 33.519 -12.651 34.218 1.00 12.43 194 ALA A C 1
ATOM 1437 O O . ALA A 1 194 ? 32.315 -12.518 34.460 1.00 12.64 194 ALA A O 1
ATOM 1439 N N . PHE A 1 195 ? 34.317 -11.612 33.996 1.00 12.43 195 PHE A N 1
ATOM 1440 C CA . PHE A 1 195 ? 33.769 -10.249 34.027 1.00 12.72 195 PHE A CA 1
ATOM 1441 C C . PHE A 1 195 ? 32.732 -10.016 32.931 1.00 12.90 195 PHE A C 1
ATOM 1442 O O . PHE A 1 195 ? 31.683 -9.403 33.179 1.00 13.06 195 PHE A O 1
ATOM 1450 N N . ALA A 1 196 ? 32.997 -10.528 31.732 1.00 12.99 196 ALA A N 1
ATOM 1451 C CA . ALA A 1 196 ? 32.056 -10.374 30.628 1.00 12.80 196 ALA A CA 1
ATOM 1452 C C . ALA A 1 196 ? 30.712 -11.001 30.985 1.00 13.12 196 ALA A C 1
ATOM 1453 O O . ALA A 1 196 ? 29.650 -10.400 30.772 1.00 14.10 196 ALA A O 1
ATOM 1455 N N . ARG A 1 197 ? 30.759 -12.202 31.548 1.00 12.78 197 ARG A N 1
ATOM 1456 C CA . ARG A 1 197 ? 29.540 -12.936 31.908 1.00 12.99 197 ARG A CA 1
ATOM 1457 C C . ARG A 1 197 ? 28.765 -12.287 33.042 1.00 13.24 197 ARG A C 1
ATOM 1458 O O . ARG A 1 197 ? 27.531 -12.425 33.111 1.00 14.18 197 ARG A O 1
ATOM 1466 N N . LEU A 1 198 ? 29.478 -11.574 33.906 1.00 13.57 198 LEU A N 1
ATOM 1467 C CA . LEU A 1 198 ? 28.856 -10.851 35.009 1.00 13.63 198 LEU A CA 1
ATOM 1468 C C . LEU A 1 198 ? 28.412 -9.445 34.631 1.00 14.43 198 LEU A C 1
ATOM 1469 O O . LEU A 1 198 ? 27.885 -8.715 35.476 1.00 14.62 198 LEU A O 1
ATOM 1474 N N . GLY A 1 199 ? 28.602 -9.064 33.365 1.00 14.82 199 GLY A N 1
ATOM 1475 C CA . GLY A 1 199 ? 28.010 -7.844 32.839 1.00 15.17 199 GLY A CA 1
ATOM 1476 C C . GLY A 1 199 ? 28.921 -6.857 32.147 1.00 15.30 199 GLY A C 1
ATOM 1477 O O . GLY A 1 199 ? 28.427 -5.925 31.519 1.00 16.38 199 GLY A O 1
ATOM 1478 N N . SER A 1 200 ? 30.239 -7.014 32.247 1.00 14.50 200 SER A N 1
ATOM 1479 C CA . SER A 1 200 ? 31.147 -6.064 31.610 1.00 14.95 200 SER A CA 1
ATOM 1480 C C . SER A 1 200 ? 31.195 -6.240 30.098 1.00 15.24 200 SER A C 1
ATOM 1481 O O . SER A 1 200 ? 31.098 -7.365 29.604 1.00 15.40 200 SER A O 1
ATOM 1484 N N . LYS A 1 201 ? 31.352 -5.129 29.376 1.00 15.41 201 LYS A N 1
ATOM 1485 C CA . LYS A 1 201 ? 31.770 -5.148 27.979 1.00 15.80 201 LYS A CA 1
ATOM 1486 C C . LYS A 1 201 ? 33.287 -5.259 27.993 1.00 14.84 201 LYS A C 1
ATOM 1487 O O . LYS A 1 201 ? 33.970 -4.327 28.417 1.00 14.95 201 LYS A O 1
ATOM 1491 N N . VAL A 1 202 ? 33.805 -6.411 27.561 1.00 14.63 202 VAL A N 1
ATOM 1492 C CA . VAL A 1 202 ? 35.227 -6.713 27.700 1.00 13.97 202 VAL A CA 1
ATOM 1493 C C . VAL A 1 202 ? 35.967 -6.680 26.367 1.00 13.57 202 VAL A C 1
ATOM 1494 O O . VAL A 1 202 ? 35.499 -7.226 25.370 1.00 13.52 202 VAL A O 1
ATOM 1498 N N . THR A 1 203 ? 37.124 -6.024 26.383 1.00 13.06 203 THR A N 1
ATOM 1499 C CA . THR A 1 203 ? 38.019 -5.964 25.238 1.00 13.71 203 THR A CA 1
ATOM 1500 C C . THR A 1 203 ? 39.377 -6.469 25.686 1.00 13.58 203 THR A C 1
ATOM 1501 O O . THR A 1 203 ? 39.962 -5.906 26.610 1.00 13.83 203 THR A O 1
ATOM 1505 N N . VAL A 1 204 ? 39.868 -7.517 25.017 1.00 13.47 204 VAL A N 1
ATOM 1506 C CA . VAL A 1 204 ? 41.169 -8.104 25.310 1.00 13.34 204 VAL A CA 1
ATOM 1507 C C . VAL A 1 204 ? 42.190 -7.624 24.282 1.00 13.16 204 VAL A C 1
ATOM 1508 O O . VAL A 1 204 ? 41.976 -7.781 23.069 1.00 13.06 204 VAL A O 1
ATOM 1512 N N . LEU A 1 205 ? 43.283 -7.026 24.763 1.00 13.23 205 LEU A N 1
ATOM 1513 C CA . LEU A 1 205 ? 44.401 -6.606 23.918 1.00 13.27 205 LEU A CA 1
ATOM 1514 C C . LEU A 1 205 ? 45.472 -7.697 24.010 1.00 12.90 205 LEU A C 1
ATOM 1515 O O . LEU A 1 205 ? 46.197 -7.791 25.000 1.00 12.99 205 LEU A O 1
ATOM 1520 N N . ALA A 1 206 ? 45.544 -8.532 22.976 1.00 12.70 206 ALA A N 1
ATOM 1521 C CA . ALA A 1 206 ? 46.478 -9.653 22.929 1.00 12.75 206 ALA A CA 1
ATOM 1522 C C . ALA A 1 206 ? 47.644 -9.275 22.044 1.00 12.91 206 ALA A C 1
ATOM 1523 O O . ALA A 1 206 ? 47.449 -8.942 20.876 1.00 13.28 206 ALA A O 1
ATOM 1525 N N . ARG A 1 207 ? 48.854 -9.309 22.577 1.00 13.15 207 ARG A N 1
ATOM 1526 C CA . ARG A 1 207 ? 49.967 -8.812 21.778 1.00 14.26 207 ARG A CA 1
ATOM 1527 C C . ARG A 1 207 ? 50.253 -9.701 20.572 1.00 13.66 207 ARG A C 1
ATOM 1528 O O . ARG A 1 207 ? 50.722 -9.203 19.551 1.00 13.17 207 ARG A O 1
ATOM 1536 N N . ASN A 1 208 ? 49.949 -10.996 20.687 1.00 13.35 208 ASN A N 1
ATOM 1537 C CA . ASN A 1 208 ? 49.973 -11.921 19.555 1.00 12.85 208 ASN A CA 1
ATOM 1538 C C . ASN A 1 208 ? 48.577 -12.557 19.401 1.00 12.69 208 ASN A C 1
ATOM 1539 O O . ASN A 1 208 ? 47.604 -11.844 19.209 1.00 12.86 208 ASN A O 1
ATOM 1544 N N . THR A 1 209 ? 48.476 -13.878 19.502 1.00 12.95 209 THR A N 1
ATOM 1545 C CA . THR A 1 209 ? 47.203 -14.570 19.519 1.00 13.58 209 THR A CA 1
ATOM 1546 C C . THR A 1 209 ? 46.995 -15.167 20.914 1.00 13.82 209 THR A C 1
ATOM 1547 O O . THR A 1 209 ? 47.921 -15.220 21.717 1.00 13.84 209 THR A O 1
ATOM 1551 N N . LEU A 1 210 ? 45.775 -15.602 21.202 1.00 13.88 210 LEU A N 1
ATOM 1552 C CA . LEU A 1 210 ? 45.471 -16.156 22.519 1.00 14.10 210 LEU A CA 1
ATOM 1553 C C . LEU A 1 210 ? 46.212 -17.471 22.725 1.00 14.73 210 LEU A C 1
ATOM 1554 O O . LEU A 1 210 ? 46.318 -18.278 21.810 1.00 14.61 210 LEU A O 1
ATOM 1559 N N . PHE A 1 211 ? 46.710 -17.691 23.940 1.00 14.49 211 PHE A N 1
ATOM 1560 C CA . PHE A 1 211 ? 47.474 -18.893 24.263 1.00 15.07 211 PHE A CA 1
ATOM 1561 C C . PHE A 1 211 ? 48.579 -19.141 23.232 1.00 16.07 211 PHE A C 1
ATOM 1562 O O . PHE A 1 211 ? 48.696 -20.211 22.643 1.00 15.68 211 PHE A O 1
ATOM 1570 N N . PHE A 1 212 ? 49.396 -18.110 23.043 1.00 16.46 212 PHE A N 1
ATOM 1571 C CA . PHE A 1 212 ? 50.401 -18.066 21.988 1.00 17.97 212 PHE A CA 1
ATOM 1572 C C . PHE A 1 212 ? 51.455 -19.170 22.122 1.00 19.91 212 PHE A C 1
ATOM 1573 O O . PHE A 1 212 ? 51.956 -19.668 21.110 1.00 20.15 212 PHE A O 1
ATOM 1581 N N . ARG A 1 213 ? 51.743 -19.565 23.363 1.00 21.80 213 ARG A N 1
ATOM 1582 C CA . ARG A 1 213 ? 52.770 -20.567 23.669 1.00 24.20 2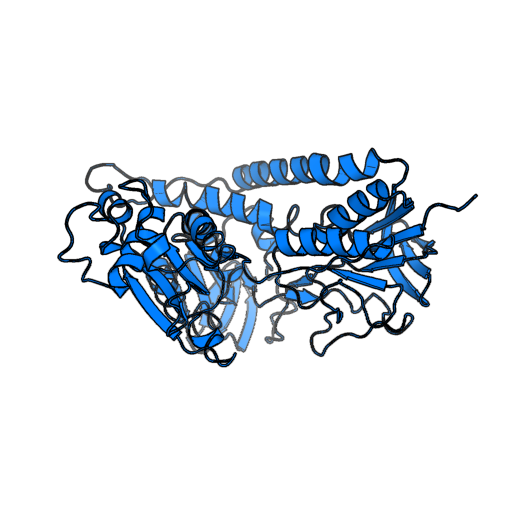13 ARG A CA 1
ATOM 1583 C C . ARG A 1 213 ? 52.214 -22.001 23.668 1.00 23.84 213 ARG A C 1
ATOM 1584 O O . ARG A 1 213 ? 52.965 -22.954 23.907 1.00 25.47 213 ARG A O 1
ATOM 1592 N N . GLU A 1 214 ? 50.914 -22.150 23.407 1.00 21.35 214 GLU A N 1
ATOM 1593 C CA . GLU A 1 214 ? 50.250 -23.456 23.400 1.00 20.29 214 GLU A CA 1
ATOM 1594 C C . GLU A 1 214 ? 49.971 -23.916 21.971 1.00 18.85 214 GLU A C 1
ATOM 1595 O O . GLU A 1 214 ? 50.077 -23.143 21.023 1.00 18.72 214 GLU A O 1
ATOM 1601 N N . ASP A 1 215 ? 49.579 -25.174 21.821 1.00 17.66 215 ASP A N 1
ATOM 1602 C CA . ASP A 1 215 ? 49.162 -25.678 20.515 1.00 17.14 215 ASP A CA 1
ATOM 1603 C C . ASP A 1 215 ? 48.157 -24.690 19.929 1.00 17.12 215 ASP A C 1
ATOM 1604 O O . ASP A 1 215 ? 47.234 -24.269 20.624 1.00 15.80 215 ASP A O 1
ATOM 1609 N N . PRO A 1 216 ? 48.351 -24.270 18.664 1.00 17.05 216 PRO A N 1
ATOM 1610 C CA . PRO A 1 216 ? 47.514 -23.187 18.122 1.00 17.02 216 PRO A CA 1
ATOM 1611 C C . PRO A 1 216 ? 46.010 -23.484 18.056 1.00 16.10 216 PRO A C 1
ATOM 1612 O O . PRO A 1 216 ? 45.209 -22.561 17.995 1.00 15.93 216 PRO A O 1
ATOM 1616 N N . ALA A 1 217 ? 45.623 -24.758 18.070 1.00 15.79 217 ALA A N 1
ATOM 1617 C CA . ALA A 1 217 ? 44.210 -25.129 18.083 1.00 15.66 217 ALA A CA 1
ATOM 1618 C C . ALA A 1 217 ? 43.495 -24.603 19.334 1.00 14.73 217 ALA A C 1
ATOM 1619 O O . ALA A 1 217 ? 42.309 -24.296 19.295 1.00 15.11 217 ALA A O 1
ATOM 1621 N N . ILE A 1 218 ? 44.221 -24.533 20.443 1.00 14.86 218 ILE A N 1
ATOM 1622 C CA . ILE A 1 218 ? 43.656 -24.041 21.699 1.00 14.53 218 ILE A CA 1
ATOM 1623 C C . ILE A 1 218 ? 43.204 -22.589 21.549 1.00 14.13 218 ILE A C 1
ATOM 1624 O O . ILE A 1 218 ? 42.038 -22.263 21.773 1.00 14.44 218 ILE A O 1
ATOM 1629 N N . GLY A 1 219 ? 44.122 -21.707 21.165 1.00 14.10 219 GLY A N 1
ATOM 1630 C CA . GLY A 1 219 ? 43.776 -20.299 21.002 1.00 14.18 219 GLY A CA 1
ATOM 1631 C C . GLY A 1 219 ? 42.685 -20.068 19.977 1.00 14.30 219 GLY A C 1
ATOM 1632 O O . GLY A 1 219 ? 41.840 -19.186 20.131 1.00 14.34 219 GLY A O 1
ATOM 1633 N N . GLU A 1 220 ? 42.694 -20.873 18.920 1.00 14.75 220 GLU A N 1
ATOM 1634 C CA A GLU A 1 220 ? 41.683 -20.743 17.877 0.50 15.35 220 GLU A CA 1
ATOM 1635 C CA B GLU A 1 220 ? 41.693 -20.791 17.863 0.50 15.26 220 GLU A CA 1
ATOM 1636 C C . GLU A 1 220 ? 40.296 -21.010 18.450 1.00 14.78 220 GLU A C 1
ATOM 1637 O O . GLU A 1 220 ? 39.369 -20.219 18.225 1.00 14.31 220 GLU A O 1
ATOM 1648 N N . ALA A 1 221 ? 40.157 -22.081 19.223 1.00 14.53 221 ALA A N 1
ATOM 1649 C CA . ALA A 1 221 ? 38.859 -22.431 19.798 1.00 14.38 221 ALA A CA 1
ATOM 1650 C C . ALA A 1 221 ? 38.414 -21.425 20.847 1.00 14.01 221 ALA A C 1
ATOM 1651 O O . ALA A 1 221 ? 37.248 -21.042 20.878 1.00 14.19 221 ALA A O 1
ATOM 1653 N N . VAL A 1 222 ? 39.335 -21.005 21.711 1.00 13.41 222 VAL A N 1
ATOM 1654 C CA . VAL A 1 222 ? 38.990 -20.054 22.780 1.00 13.10 222 VAL A CA 1
ATOM 1655 C C . VAL A 1 222 ? 38.615 -18.698 22.207 1.00 13.03 222 VAL A C 1
ATOM 1656 O O . VAL A 1 222 ? 37.643 -18.069 22.644 1.00 13.00 222 VAL A O 1
ATOM 1660 N N . THR A 1 223 ? 39.362 -18.250 21.205 1.00 12.88 223 THR A N 1
ATOM 1661 C CA . THR A 1 223 ? 39.058 -16.989 20.558 1.00 13.35 223 THR A CA 1
ATOM 1662 C C . THR A 1 223 ? 37.657 -17.002 19.956 1.00 13.53 223 THR A C 1
ATOM 1663 O O . THR A 1 223 ? 36.895 -16.046 20.110 1.00 13.92 223 THR A O 1
ATOM 1667 N N . ALA A 1 224 ? 37.332 -18.081 19.257 1.00 14.25 224 ALA A N 1
ATOM 1668 C CA . ALA A 1 224 ? 36.006 -18.205 18.656 1.00 14.49 224 ALA A CA 1
ATOM 1669 C C . ALA A 1 224 ? 34.927 -18.215 19.735 1.00 14.21 224 ALA A C 1
ATOM 1670 O O . ALA A 1 224 ? 33.907 -17.540 19.595 1.00 15.38 224 ALA A O 1
ATOM 1672 N N . ALA A 1 225 ? 35.158 -18.953 20.822 1.00 14.32 225 ALA A N 1
ATOM 1673 C CA . ALA A 1 225 ? 34.183 -19.010 21.909 1.00 14.26 225 ALA A CA 1
ATOM 1674 C C . ALA A 1 225 ? 33.967 -17.621 22.506 1.00 13.76 225 ALA A C 1
ATOM 1675 O O . ALA A 1 225 ? 32.832 -17.212 22.745 1.00 13.93 225 ALA A O 1
ATOM 1677 N N . PHE A 1 226 ? 35.050 -16.894 22.753 1.00 13.67 226 PHE A N 1
ATOM 1678 C CA . PHE A 1 226 ? 34.934 -15.561 23.338 1.00 13.63 226 PHE A CA 1
ATOM 1679 C C . PHE A 1 226 ? 34.147 -14.626 22.432 1.00 13.52 226 PHE A C 1
ATOM 1680 O O . PHE A 1 226 ? 33.264 -13.900 22.889 1.00 13.22 226 PHE A O 1
ATOM 1688 N N . ARG A 1 227 ? 34.474 -14.634 21.145 1.00 13.81 227 ARG A N 1
ATOM 1689 C CA . ARG A 1 227 ? 33.788 -13.756 20.210 1.00 14.17 227 ARG A CA 1
ATOM 1690 C C . ARG A 1 227 ? 32.307 -14.108 20.104 1.00 14.82 227 ARG A C 1
ATOM 1691 O O . ARG A 1 227 ? 31.469 -13.209 19.979 1.00 15.04 227 ARG A O 1
ATOM 1699 N N . ALA A 1 228 ? 31.992 -15.397 20.196 1.00 15.51 228 ALA A N 1
ATOM 1700 C CA . ALA A 1 228 ? 30.609 -15.858 20.128 1.00 16.28 228 ALA A CA 1
ATOM 1701 C C . ALA A 1 228 ? 29.733 -15.306 21.252 1.00 17.12 228 ALA A C 1
ATOM 1702 O O . ALA A 1 228 ? 28.529 -15.151 21.058 1.00 18.84 228 ALA A O 1
ATOM 1704 N N . GLU A 1 229 ? 30.321 -14.991 22.409 1.00 16.63 229 GLU A N 1
ATOM 1705 C CA . GLU A 1 229 ? 29.555 -14.407 23.517 1.00 17.08 229 GLU A CA 1
ATOM 1706 C C . GLU A 1 229 ? 29.860 -12.930 23.741 1.00 17.34 229 GLU A C 1
ATOM 1707 O O . GLU A 1 229 ? 29.623 -12.405 24.828 1.00 19.35 229 GLU A O 1
ATOM 1713 N N . GLY A 1 230 ? 30.385 -12.263 22.716 1.00 16.63 230 GLY A N 1
ATOM 1714 C CA . GLY A 1 230 ? 30.470 -10.813 22.693 1.00 16.46 230 GLY A CA 1
ATOM 1715 C C . GLY A 1 230 ? 31.687 -10.195 23.331 1.00 16.23 230 GLY A C 1
ATOM 1716 O O . GLY A 1 230 ? 31.688 -8.993 23.609 1.00 16.59 230 GLY A O 1
ATOM 1717 N N . ILE A 1 231 ? 32.714 -11.004 23.574 1.00 15.41 231 ILE A N 1
ATOM 1718 C CA . ILE A 1 231 ? 33.996 -10.496 24.057 1.00 15.40 231 ILE A CA 1
ATOM 1719 C C . ILE A 1 231 ? 34.821 -10.109 22.835 1.00 15.87 231 ILE A C 1
ATOM 1720 O O . ILE A 1 231 ? 34.961 -10.899 21.901 1.00 16.22 231 ILE A O 1
ATOM 1725 N N . GLU A 1 232 ? 35.341 -8.890 22.827 1.00 16.05 232 GLU A N 1
ATOM 1726 C CA . GLU A 1 232 ? 36.189 -8.436 21.731 1.00 17.03 232 GLU A CA 1
ATOM 1727 C C . GLU A 1 232 ? 37.619 -8.875 21.990 1.00 15.96 232 GLU A C 1
ATOM 1728 O O . GLU A 1 232 ? 38.173 -8.607 23.058 1.00 16.01 232 GLU A O 1
ATOM 1734 N N . VAL A 1 233 ? 38.208 -9.565 21.021 1.00 15.26 233 VAL A N 1
ATOM 1735 C CA . VAL A 1 233 ? 39.585 -10.041 21.127 1.00 15.02 233 VAL A CA 1
ATOM 1736 C C . VAL A 1 233 ? 40.397 -9.381 20.021 1.00 14.96 233 VAL A C 1
ATOM 1737 O O . VAL A 1 233 ? 40.237 -9.715 18.837 1.00 15.06 233 VAL A O 1
ATOM 1741 N N . LEU A 1 234 ? 41.223 -8.415 20.412 1.00 14.56 234 LEU A N 1
ATOM 1742 C CA . LEU A 1 234 ? 42.070 -7.674 19.488 1.00 14.24 234 LEU A CA 1
ATOM 1743 C C . LEU A 1 234 ? 43.432 -8.356 19.447 1.00 13.53 234 LEU A C 1
ATOM 1744 O O . LEU A 1 234 ? 44.250 -8.216 20.357 1.00 13.27 234 LEU A O 1
ATOM 1749 N N . GLU A 1 235 ? 43.646 -9.142 18.398 1.00 13.67 235 GLU A N 1
ATOM 1750 C CA . GLU A 1 235 ? 44.894 -9.871 18.224 1.00 13.71 235 GLU A CA 1
ATOM 1751 C C . GLU A 1 235 ? 45.976 -8.927 17.696 1.00 13.67 235 GLU A C 1
ATOM 1752 O O . GLU A 1 235 ? 45.662 -7.917 17.075 1.00 14.19 235 GLU A O 1
ATOM 1758 N N . HIS A 1 236 ? 47.234 -9.263 17.960 1.00 13.67 236 HIS A N 1
ATOM 1759 C CA . HIS A 1 236 ? 48.387 -8.485 17.479 1.00 13.63 236 HIS A CA 1
ATOM 1760 C C . HIS A 1 236 ? 48.222 -7.000 17.802 1.00 14.39 236 HIS A C 1
ATOM 1761 O O . HIS A 1 236 ? 48.483 -6.128 16.971 1.00 15.17 236 HIS A O 1
ATOM 1768 N N . THR A 1 237 ? 47.772 -6.731 19.026 1.00 14.10 237 THR A N 1
ATOM 1769 C CA . THR A 1 237 ? 47.407 -5.385 19.460 1.00 14.69 237 THR A CA 1
ATOM 1770 C C . THR A 1 237 ? 48.070 -5.089 20.792 1.00 14.39 237 THR A C 1
ATOM 1771 O O . THR A 1 237 ? 47.929 -5.858 21.757 1.00 14.41 237 THR A O 1
ATOM 1775 N N . GLN A 1 238 ? 48.809 -3.982 20.826 1.00 14.65 238 GLN A N 1
ATOM 1776 C CA . GLN A 1 238 ? 49.399 -3.482 22.047 1.00 14.88 238 GLN A CA 1
ATOM 1777 C C . GLN A 1 238 ? 49.032 -2.027 22.291 1.00 15.53 238 GLN A C 1
ATOM 1778 O O . GLN A 1 238 ? 48.825 -1.255 21.353 1.00 16.13 238 GLN A O 1
ATOM 1784 N N . ALA A 1 239 ? 48.957 -1.674 23.567 1.00 15.73 239 ALA A N 1
ATOM 1785 C CA . ALA A 1 239 ? 48.730 -0.297 23.991 1.00 16.15 239 ALA A CA 1
ATOM 1786 C C . ALA A 1 239 ? 50.090 0.363 24.110 1.00 16.29 239 ALA A C 1
ATOM 1787 O O . ALA A 1 239 ? 50.967 -0.156 24.791 1.00 16.46 239 ALA A O 1
ATOM 1789 N N . SER A 1 240 ? 50.261 1.509 23.457 1.00 16.25 240 SER A N 1
ATOM 1790 C CA . SER A 1 240 ? 51.513 2.259 23.536 1.00 16.61 240 SER A CA 1
ATOM 1791 C C . SER A 1 240 ? 51.483 3.364 24.588 1.00 16.13 240 SER A C 1
ATOM 1792 O O . SER A 1 240 ? 52.537 3.900 24.951 1.00 16.92 240 SER A O 1
ATOM 1795 N N . GLN A 1 241 ? 50.289 3.715 25.057 1.00 15.65 241 GLN A N 1
ATOM 1796 C CA . GLN A 1 241 ? 50.101 4.751 26.072 1.00 15.59 241 GLN A CA 1
ATOM 1797 C C . GLN A 1 241 ? 48.855 4.414 26.870 1.00 15.57 241 GLN A C 1
ATOM 1798 O O . GLN A 1 241 ? 47.860 3.975 26.298 1.00 15.86 241 GLN A O 1
ATOM 1804 N N . VAL A 1 242 ? 48.939 4.616 28.181 1.00 15.93 242 VAL A N 1
ATOM 1805 C CA . VAL A 1 242 ? 47.801 4.555 29.082 1.00 16.27 242 VAL A CA 1
ATOM 1806 C C . VAL A 1 242 ? 47.641 5.950 29.679 1.00 16.37 242 VAL A C 1
ATOM 1807 O O . VAL A 1 242 ? 48.625 6.628 29.994 1.00 16.06 242 VAL A O 1
ATOM 1811 N N . ALA A 1 243 ? 46.394 6.388 29.788 1.00 16.52 243 ALA A N 1
ATOM 1812 C CA . ALA A 1 243 ? 46.066 7.603 30.507 1.00 17.12 243 ALA A CA 1
ATOM 1813 C C . ALA A 1 243 ? 44.794 7.318 31.294 1.00 18.15 243 ALA A C 1
ATOM 1814 O O . ALA A 1 243 ? 44.039 6.397 30.964 1.00 17.81 243 ALA A O 1
ATOM 1816 N N . HIS A 1 244 ? 44.581 8.087 32.353 1.00 19.16 244 HIS A N 1
ATOM 1817 C CA . HIS A 1 244 ? 43.343 8.013 33.107 1.00 20.00 244 HIS A CA 1
ATOM 1818 C C . HIS A 1 244 ? 42.852 9.445 33.271 1.00 21.75 244 HIS A C 1
ATOM 1819 O O . HIS A 1 244 ? 43.452 10.230 34.009 1.00 20.97 244 HIS A O 1
ATOM 1826 N N . MET A 1 245 ? 41.801 9.775 32.528 1.00 24.00 245 MET A N 1
ATOM 1827 C CA . MET A 1 245 ? 41.342 11.154 32.367 1.00 26.27 245 MET A CA 1
ATOM 1828 C C . MET A 1 245 ? 39.819 11.194 32.421 1.00 27.98 245 MET A C 1
ATOM 1829 O O . MET A 1 245 ? 39.145 10.355 31.814 1.00 26.39 245 MET A O 1
ATOM 1834 N N . ASP A 1 246 ? 39.285 12.164 33.164 1.00 29.97 246 ASP A N 1
ATOM 1835 C CA . ASP A 1 246 ? 37.837 12.323 33.341 1.00 32.08 246 ASP A CA 1
ATOM 1836 C C . ASP A 1 246 ? 37.144 11.022 33.768 1.00 31.12 246 ASP A C 1
ATOM 1837 O O . ASP A 1 246 ? 36.051 10.696 33.291 1.00 32.33 246 ASP A O 1
ATOM 1842 N N . GLY A 1 247 ? 37.802 10.286 34.663 1.00 29.41 247 GLY A N 1
ATOM 1843 C CA . GLY A 1 247 ? 37.214 9.113 35.302 1.00 27.61 247 GLY A CA 1
ATOM 1844 C C . GLY A 1 247 ? 37.260 7.800 34.532 1.00 25.92 247 GLY A C 1
ATOM 1845 O O . GLY A 1 247 ? 36.633 6.830 34.951 1.00 27.02 247 GLY A O 1
ATOM 1846 N N . GLU A 1 248 ? 38.011 7.746 33.430 1.00 23.37 248 GLU A N 1
ATOM 1847 C CA . GLU A 1 248 ? 38.111 6.523 32.633 1.00 21.56 248 GLU A CA 1
ATOM 1848 C C . GLU A 1 248 ? 39.512 6.329 32.074 1.00 19.49 248 GLU A C 1
ATOM 1849 O O . GLU A 1 248 ? 40.272 7.288 31.924 1.00 19.22 248 GLU A O 1
ATOM 1855 N N . PHE A 1 249 ? 39.843 5.077 31.762 1.00 17.52 249 PHE A N 1
ATOM 1856 C CA . PHE A 1 249 ? 41.090 4.756 31.080 1.00 16.63 249 PHE A CA 1
ATOM 1857 C C . PHE A 1 249 ? 40.969 5.083 29.605 1.00 16.87 249 PHE A C 1
ATOM 1858 O O . PHE A 1 249 ? 39.941 4.830 28.985 1.00 16.81 249 PHE A O 1
ATOM 1866 N N . VAL A 1 250 ? 42.030 5.665 29.066 1.00 16.74 250 VAL A N 1
ATOM 1867 C CA . VAL A 1 250 ? 42.149 5.930 27.644 1.00 17.43 250 VAL A CA 1
ATOM 1868 C C . VAL A 1 250 ? 43.420 5.240 27.180 1.00 17.44 250 VAL A C 1
ATOM 1869 O O . VAL A 1 250 ? 44.511 5.573 27.645 1.00 17.77 250 VAL A O 1
ATOM 1873 N N . LEU A 1 251 ? 43.275 4.258 26.293 1.00 17.39 251 LEU A N 1
ATOM 1874 C CA . LEU A 1 251 ? 44.411 3.488 25.797 1.00 17.88 251 LEU A CA 1
ATOM 1875 C C . LEU A 1 251 ? 44.679 3.826 24.342 1.00 17.88 251 LEU A C 1
ATOM 1876 O O . LEU A 1 251 ? 43.770 3.763 23.518 1.00 18.04 251 LEU A O 1
ATOM 1881 N N . THR A 1 252 ? 45.926 4.170 24.033 1.00 17.66 252 THR A N 1
ATOM 1882 C CA . THR A 1 252 ? 46.345 4.422 22.663 1.00 18.52 252 THR A CA 1
ATOM 1883 C C . THR A 1 252 ? 46.867 3.112 22.119 1.00 19.13 252 THR A C 1
ATOM 1884 O O . THR A 1 252 ? 47.780 2.538 22.691 1.00 18.20 252 THR A O 1
ATOM 1888 N N . THR A 1 253 ? 46.281 2.624 21.031 1.00 21.30 253 THR A N 1
ATOM 1889 C CA . THR A 1 253 ? 46.658 1.307 20.521 1.00 23.61 253 THR A CA 1
ATOM 1890 C C . THR A 1 253 ? 46.819 1.314 19.017 1.00 26.68 253 THR A C 1
ATOM 1891 O O . THR A 1 253 ? 46.422 2.259 18.338 1.00 26.96 253 THR A O 1
ATOM 1895 N N . THR A 1 254 ? 47.379 0.218 18.516 1.00 30.66 254 THR A N 1
ATOM 1896 C CA . THR A 1 254 ? 47.463 -0.031 17.080 1.00 32.56 254 THR A CA 1
ATOM 1897 C C . THR A 1 254 ? 46.080 -0.163 16.420 1.00 34.01 254 THR A C 1
ATOM 1898 O O . THR A 1 254 ? 45.961 -0.027 15.203 1.00 34.18 254 THR A O 1
ATOM 1902 N N . HIS A 1 255 ? 45.049 -0.427 17.226 1.00 34.04 255 HIS A N 1
ATOM 1903 C CA . HIS A 1 255 ? 43.664 -0.529 16.748 1.00 34.39 255 HIS A CA 1
ATOM 1904 C C . HIS A 1 255 ? 42.892 0.797 16.887 1.00 33.24 255 HIS A C 1
ATOM 1905 O O . HIS A 1 255 ? 41.707 0.853 16.565 1.00 34.39 255 HIS A O 1
ATOM 1912 N N . GLY A 1 256 ? 43.563 1.853 17.355 1.00 31.23 256 GLY A N 1
ATOM 1913 C CA . GLY A 1 256 ? 42.915 3.134 17.649 1.00 28.73 256 GLY A CA 1
ATOM 1914 C C . GLY A 1 256 ? 42.733 3.336 19.149 1.00 28.21 256 GLY A C 1
ATOM 1915 O O . GLY A 1 256 ? 43.225 2.544 19.953 1.00 29.69 256 GLY A O 1
ATOM 1916 N N . GLU A 1 257 ? 42.035 4.402 19.528 1.00 26.74 257 GLU A N 1
ATOM 1917 C CA . GLU A 1 257 ? 41.823 4.722 20.943 1.00 26.13 257 GLU A CA 1
ATOM 1918 C C . GLU A 1 257 ? 40.735 3.846 21.570 1.00 25.03 257 GLU A C 1
ATOM 1919 O O . GLU A 1 257 ? 39.650 3.693 21.007 1.00 25.91 257 GLU A O 1
ATOM 1925 N N . LEU A 1 258 ? 41.033 3.280 22.738 1.00 21.89 258 LEU A N 1
ATOM 1926 C CA . LEU A 1 258 ? 40.081 2.454 23.474 1.00 20.91 258 LEU A CA 1
ATOM 1927 C C . LEU A 1 258 ? 39.860 3.055 24.847 1.00 19.86 258 LEU A C 1
ATOM 1928 O O . LEU A 1 258 ? 40.815 3.451 25.509 1.00 19.60 258 LEU A O 1
ATOM 1933 N N . ARG A 1 259 ? 38.603 3.111 25.277 1.00 18.87 259 ARG A N 1
ATOM 1934 C CA . ARG A 1 259 ? 38.272 3.647 26.590 1.00 18.86 259 ARG A CA 1
ATOM 1935 C C . ARG A 1 259 ? 37.600 2.576 27.435 1.00 17.65 259 ARG A C 1
ATOM 1936 O O . ARG A 1 259 ? 36.884 1.730 26.914 1.00 17.65 259 ARG A O 1
ATOM 1942 N N . ALA A 1 260 ? 37.866 2.594 28.735 1.00 16.55 260 ALA A N 1
ATOM 1943 C CA . ALA A 1 260 ? 37.275 1.621 29.650 1.00 16.14 260 ALA A CA 1
ATOM 1944 C C . ALA A 1 260 ? 37.203 2.176 31.059 1.00 16.01 260 ALA A C 1
ATOM 1945 O O . ALA A 1 260 ? 37.908 3.117 31.402 1.00 15.85 260 ALA A O 1
ATOM 1947 N N . ASP A 1 261 ? 36.354 1.578 31.888 1.00 15.76 261 ASP A N 1
ATOM 1948 C CA . ASP A 1 261 ? 36.215 2.007 33.272 1.00 15.58 261 ASP A CA 1
ATOM 1949 C C . ASP A 1 261 ? 37.301 1.414 34.149 1.00 15.18 261 ASP A C 1
ATOM 1950 O O . ASP A 1 261 ? 37.767 2.053 35.090 1.00 16.07 261 ASP A O 1
ATOM 1955 N N . LYS A 1 262 ? 37.713 0.188 33.821 1.00 14.65 262 LYS A N 1
ATOM 1956 C CA . LYS A 1 262 ? 38.778 -0.487 34.553 1.00 14.48 262 LYS A CA 1
ATOM 1957 C C . LYS A 1 262 ? 39.705 -1.159 33.557 1.00 13.83 262 LYS A C 1
ATOM 1958 O O . LYS A 1 262 ? 39.293 -1.472 32.432 1.00 14.00 262 LYS A O 1
ATOM 1964 N N . LEU A 1 263 ? 40.949 -1.359 33.987 1.00 13.61 263 LEU A N 1
ATOM 1965 C CA . LEU A 1 263 ? 41.993 -1.956 33.164 1.00 13.31 263 LEU A CA 1
ATOM 1966 C C . LEU A 1 263 ? 42.667 -3.066 33.954 1.00 13.41 263 LEU A C 1
ATOM 1967 O O . LEU A 1 263 ? 43.295 -2.805 34.982 1.00 14.05 263 LEU A O 1
ATOM 1972 N N . LEU A 1 264 ? 42.531 -4.299 33.475 1.00 12.86 264 LEU A N 1
ATOM 1973 C CA . LEU A 1 264 ? 43.234 -5.443 34.036 1.00 12.86 264 LEU A CA 1
ATOM 1974 C C . LEU A 1 264 ? 44.510 -5.701 33.252 1.00 12.83 264 LEU A C 1
ATOM 1975 O O . LEU A 1 264 ? 44.471 -5.889 32.039 1.00 13.31 264 LEU A O 1
ATOM 1980 N N . VAL A 1 265 ? 45.633 -5.742 33.962 1.00 12.95 265 VAL A N 1
ATOM 1981 C CA . VAL A 1 265 ? 46.928 -6.076 33.377 1.00 13.15 265 VAL A CA 1
ATOM 1982 C C . VAL A 1 265 ? 47.303 -7.469 33.865 1.00 13.07 265 VAL A C 1
ATOM 1983 O O . VAL A 1 265 ? 47.536 -7.674 35.054 1.00 12.82 265 VAL A O 1
ATOM 1987 N N . ALA A 1 266 ? 47.352 -8.418 32.935 1.00 12.53 266 ALA A N 1
ATOM 1988 C CA . ALA A 1 266 ? 47.568 -9.823 33.245 1.00 13.05 266 ALA A CA 1
ATOM 1989 C C . ALA A 1 266 ? 48.602 -10.365 32.265 1.00 13.22 266 ALA A C 1
ATOM 1990 O O . ALA A 1 266 ? 48.273 -11.091 31.321 1.00 13.63 266 ALA A O 1
ATOM 1992 N N . THR A 1 267 ? 49.845 -9.976 32.506 1.00 13.90 267 THR A N 1
ATOM 1993 C CA . THR A 1 267 ? 50.955 -10.200 31.584 1.00 14.20 267 THR A CA 1
ATOM 1994 C C . THR A 1 267 ? 52.090 -10.997 32.245 1.00 14.88 267 THR A C 1
ATOM 1995 O O . THR A 1 267 ? 53.271 -10.689 32.074 1.00 16.79 267 THR A O 1
ATOM 1999 N N . GLY A 1 268 ? 51.717 -12.031 32.987 1.00 14.43 268 GLY A N 1
ATOM 2000 C CA . GLY A 1 268 ? 52.666 -12.906 33.642 1.00 14.73 268 GLY A CA 1
ATOM 2001 C C . GLY A 1 268 ? 52.927 -12.528 35.078 1.00 15.12 268 GLY A C 1
ATOM 2002 O O . GLY A 1 268 ? 52.355 -11.576 35.614 1.00 14.57 268 GLY A O 1
ATOM 2003 N N . ARG A 1 269 ? 53.790 -13.308 35.708 1.00 15.81 269 ARG A N 1
ATOM 2004 C CA . ARG A 1 269 ? 54.156 -13.091 37.081 1.00 16.82 269 ARG A CA 1
ATOM 2005 C C . ARG A 1 269 ? 55.681 -13.127 37.142 1.00 18.22 269 ARG A C 1
ATOM 2006 O O . ARG A 1 269 ? 56.329 -13.648 36.226 1.00 21.85 269 ARG A O 1
ATOM 2014 N N . THR A 1 270 ? 56.245 -12.504 38.164 1.00 17.10 270 THR A N 1
ATOM 2015 C CA . THR A 1 270 ? 57.687 -12.482 38.363 1.00 17.86 270 THR A CA 1
ATOM 2016 C C . THR A 1 270 ? 58.006 -13.029 39.752 1.00 17.07 270 THR A C 1
ATOM 2017 O O . THR A 1 270 ? 57.291 -12.733 40.698 1.00 16.20 270 THR A O 1
ATOM 2021 N N . PRO A 1 271 ? 59.095 -13.799 39.880 1.00 16.71 271 PRO A N 1
ATOM 2022 C CA . PRO A 1 271 ? 59.442 -14.412 41.167 1.00 16.47 271 PRO A CA 1
ATOM 2023 C C . PRO A 1 271 ? 59.795 -13.382 42.227 1.00 15.92 271 PRO A C 1
ATOM 2024 O O . PRO A 1 271 ? 60.432 -12.366 41.922 1.00 16.54 271 PRO A O 1
ATOM 2028 N N . ASN A 1 272 ? 59.388 -13.646 43.470 1.00 15.81 272 ASN A N 1
ATOM 2029 C CA . ASN A 1 272 ? 59.635 -12.736 44.582 1.00 16.11 272 ASN A CA 1
ATOM 2030 C C . ASN A 1 272 ? 60.994 -13.036 45.207 1.00 16.60 272 ASN A C 1
ATOM 2031 O O . ASN A 1 272 ? 61.090 -13.746 46.207 1.00 15.87 272 ASN A O 1
ATOM 2036 N N . THR A 1 273 ? 62.052 -12.494 44.607 1.00 17.48 273 THR A N 1
ATOM 2037 C CA . THR A 1 273 ? 63.404 -12.819 45.059 1.00 18.80 273 THR A CA 1
ATOM 2038 C C . THR A 1 273 ? 64.323 -11.626 45.294 1.00 20.58 273 THR A C 1
ATOM 2039 O O . THR A 1 273 ? 65.387 -11.788 45.895 1.00 21.10 273 THR A O 1
ATOM 2043 N N . ARG A 1 274 ? 63.927 -10.436 44.859 1.00 21.89 274 ARG A N 1
ATOM 2044 C CA . ARG A 1 274 ? 64.804 -9.261 44.981 1.00 24.09 274 ARG A CA 1
ATOM 2045 C C . ARG A 1 274 ? 65.043 -8.799 46.425 1.00 24.83 274 ARG A C 1
ATOM 2046 O O . ARG A 1 274 ? 66.080 -8.206 46.706 1.00 28.50 274 ARG A O 1
ATOM 2049 N N . SER A 1 275 ? 64.117 -9.082 47.337 1.00 25.05 275 SER A N 1
ATOM 2050 C CA . SER A 1 275 ? 64.261 -8.665 48.740 1.00 24.81 275 SER A CA 1
ATOM 2051 C C . SER A 1 275 ? 64.949 -9.717 49.623 1.00 23.82 275 SER A C 1
ATOM 2052 O O . SER A 1 275 ? 65.052 -9.524 50.835 1.00 25.24 275 SER A O 1
ATOM 2055 N N . LEU A 1 276 ? 65.414 -10.815 49.025 1.00 22.09 276 LEU A N 1
ATOM 2056 C CA . LEU A 1 276 ? 65.937 -11.950 49.795 1.00 21.03 276 LEU A CA 1
ATOM 2057 C C . LEU A 1 276 ? 67.436 -11.927 50.089 1.00 21.14 276 LEU A C 1
ATOM 2058 O O . LEU A 1 276 ? 67.909 -12.763 50.853 1.00 20.43 276 LEU A O 1
ATOM 2063 N N . ALA A 1 277 ? 68.178 -11.007 49.479 1.00 21.99 277 ALA A N 1
ATOM 2064 C CA . ALA A 1 277 ? 69.642 -10.984 49.623 1.00 21.79 277 ALA A CA 1
ATOM 2065 C C . ALA A 1 277 ? 70.242 -12.371 49.370 1.00 21.20 277 ALA A C 1
ATOM 2066 O O . ALA A 1 277 ? 71.064 -12.861 50.143 1.00 20.85 277 ALA A O 1
ATOM 2068 N N . LEU A 1 278 ? 69.820 -13.003 48.276 1.00 20.70 278 LEU A N 1
ATOM 2069 C CA . LEU A 1 278 ? 70.224 -14.372 47.958 1.00 21.13 278 LEU A CA 1
ATOM 2070 C C . LEU A 1 278 ? 71.736 -14.530 47.796 1.00 22.28 278 LEU A C 1
ATOM 2071 O O . LEU A 1 278 ? 72.278 -15.600 48.070 1.00 22.18 278 LEU A O 1
ATOM 2076 N N . ASP A 1 279 ? 72.406 -13.470 47.350 1.00 24.52 279 ASP A N 1
ATOM 2077 C CA A ASP A 1 279 ? 73.866 -13.483 47.210 0.50 25.40 279 ASP A CA 1
ATOM 2078 C CA B ASP A 1 279 ? 73.862 -13.511 47.204 0.50 25.84 279 ASP A CA 1
ATOM 2079 C C . ASP A 1 279 ? 74.558 -13.734 48.550 1.00 25.89 279 ASP A C 1
ATOM 2080 O O . ASP A 1 279 ? 75.625 -14.364 48.601 1.00 25.58 279 ASP A O 1
ATOM 2089 N N . ALA A 1 280 ? 73.951 -13.251 49.636 1.00 25.37 280 ALA A N 1
ATOM 2090 C CA . ALA A 1 280 ? 74.497 -13.444 50.990 1.00 25.27 280 ALA A CA 1
ATOM 2091 C C . ALA A 1 280 ? 74.562 -14.922 51.403 1.00 25.17 280 ALA A C 1
ATOM 2092 O O . ALA A 1 280 ? 75.351 -15.294 52.277 1.00 26.10 280 ALA A O 1
ATOM 2094 N N . ALA A 1 281 ? 73.733 -15.761 50.787 1.00 24.45 281 ALA A N 1
ATOM 2095 C CA . ALA A 1 281 ? 73.717 -17.191 51.094 1.00 24.19 281 ALA A CA 1
ATOM 2096 C C . ALA A 1 281 ? 74.187 -18.055 49.920 1.00 23.94 281 ALA A C 1
ATOM 2097 O O . ALA A 1 281 ? 74.055 -19.279 49.957 1.00 24.45 281 ALA A O 1
ATOM 2099 N N . GLY A 1 282 ? 74.723 -17.419 48.879 1.00 23.71 282 GLY A N 1
ATOM 2100 C CA . GLY A 1 282 ? 75.238 -18.143 47.721 1.00 24.17 282 GLY A CA 1
ATOM 2101 C C . GLY A 1 282 ? 74.173 -18.915 46.957 1.00 23.68 282 GLY A C 1
ATOM 2102 O O . GLY A 1 282 ? 74.428 -20.018 46.466 1.00 24.03 282 GLY A O 1
ATOM 2103 N N . VAL A 1 283 ? 72.976 -18.331 46.869 1.00 23.15 283 VAL A N 1
ATOM 2104 C CA . VAL A 1 283 ? 71.861 -18.941 46.148 1.00 22.48 283 VAL A CA 1
ATOM 2105 C C . VAL A 1 283 ? 71.700 -18.275 44.783 1.00 22.03 283 VAL A C 1
ATOM 2106 O O . VAL A 1 283 ? 71.395 -17.081 44.697 1.00 22.63 283 VAL A O 1
ATOM 2110 N N . THR A 1 284 ? 71.890 -19.063 43.728 1.00 22.52 284 THR A N 1
ATOM 2111 C CA . THR A 1 284 ? 71.898 -18.555 42.359 1.00 22.65 284 THR A CA 1
ATOM 2112 C C . THR A 1 284 ? 70.488 -18.428 41.783 1.00 22.39 284 THR A C 1
ATOM 2113 O O . THR A 1 284 ? 69.639 -19.279 42.023 1.00 22.07 284 THR A O 1
ATOM 2117 N N . VAL A 1 285 ? 70.264 -17.360 41.020 1.00 22.08 285 VAL A N 1
ATOM 2118 C CA . VAL A 1 285 ? 69.025 -17.180 40.268 1.00 23.02 285 VAL A CA 1
ATOM 2119 C C . VAL A 1 285 ? 69.321 -17.145 38.770 1.00 24.19 285 VAL A C 1
ATOM 2120 O O . VAL A 1 285 ? 70.474 -16.935 38.361 1.00 24.81 285 VAL A O 1
ATOM 2124 N N . ASN A 1 286 ? 68.282 -17.344 37.963 1.00 23.66 286 ASN A N 1
ATOM 2125 C CA . ASN A 1 286 ? 68.401 -17.273 36.502 1.00 23.89 286 ASN A CA 1
ATOM 2126 C C . ASN A 1 286 ? 68.087 -15.860 36.000 1.00 24.15 286 ASN A C 1
ATOM 2127 O O . ASN A 1 286 ? 67.890 -14.943 36.797 1.00 24.40 286 ASN A O 1
ATOM 2132 N N . ALA A 1 287 ? 68.046 -15.683 34.681 1.00 25.93 287 ALA A N 1
ATOM 2133 C CA . ALA A 1 287 ? 67.853 -14.361 34.085 1.00 27.24 287 ALA A CA 1
ATOM 2134 C C . ALA A 1 287 ? 66.503 -13.709 34.417 1.00 27.95 287 ALA A C 1
ATOM 2135 O O . ALA A 1 287 ? 66.377 -12.484 34.344 1.00 28.56 287 ALA A O 1
ATOM 2137 N N . GLN A 1 288 ? 65.509 -14.520 34.785 1.00 28.46 288 GLN A N 1
ATOM 2138 C CA . GLN A 1 288 ? 64.193 -14.007 35.205 1.00 27.96 288 GLN A CA 1
ATOM 2139 C C . GLN A 1 288 ? 64.090 -13.730 36.712 1.00 25.86 288 GLN A C 1
ATOM 2140 O O . GLN A 1 288 ? 63.042 -13.290 37.192 1.00 25.31 288 GLN A O 1
ATOM 2146 N N . GLY A 1 289 ? 65.158 -13.990 37.460 1.00 24.33 289 GLY A N 1
ATOM 2147 C CA . GLY A 1 289 ? 65.130 -13.847 38.913 1.00 22.85 289 GLY A CA 1
ATOM 2148 C C . GLY A 1 289 ? 64.604 -15.069 39.659 1.00 21.57 289 GLY A C 1
ATOM 2149 O O . GLY A 1 289 ? 64.462 -15.024 40.878 1.00 21.34 289 GLY A O 1
ATOM 2150 N N . ALA A 1 290 ? 64.324 -16.156 38.940 1.00 19.96 290 ALA A N 1
ATOM 2151 C CA . ALA A 1 290 ? 63.860 -17.403 39.558 1.00 19.93 290 ALA A CA 1
ATOM 2152 C C . ALA A 1 290 ? 65.029 -18.141 40.199 1.00 19.91 290 ALA A C 1
ATOM 2153 O O . ALA A 1 290 ? 66.127 -18.202 39.630 1.00 19.96 290 ALA A O 1
ATOM 2155 N N . ILE A 1 291 ? 64.791 -18.715 41.375 1.00 18.78 291 ILE A N 1
ATOM 2156 C CA . ILE A 1 291 ? 65.826 -19.497 42.067 1.00 18.01 291 ILE A CA 1
ATOM 2157 C C . ILE A 1 291 ? 66.045 -20.810 41.328 1.00 18.49 291 ILE A C 1
ATOM 2158 O O . ILE A 1 291 ? 65.112 -21.561 41.080 1.00 18.11 291 ILE A O 1
ATOM 2163 N N . VAL A 1 292 ? 67.302 -21.088 40.975 1.00 19.46 292 VAL A N 1
ATOM 2164 C CA . VAL A 1 292 ? 67.644 -22.305 40.259 1.00 20.57 292 VAL A CA 1
ATOM 2165 C C . VAL A 1 292 ? 67.653 -23.496 41.218 1.00 20.20 292 VAL A C 1
ATOM 2166 O O . VAL A 1 292 ? 68.242 -23.424 42.295 1.00 20.85 292 VAL A O 1
ATOM 2170 N N . ILE A 1 293 ? 66.976 -24.570 40.830 1.00 21.03 293 ILE A N 1
ATOM 2171 C CA . ILE A 1 293 ? 66.898 -25.779 41.642 1.00 21.67 293 ILE A CA 1
ATOM 2172 C C . ILE A 1 293 ? 67.016 -27.036 40.783 1.00 23.12 293 ILE A C 1
ATOM 2173 O O . ILE A 1 293 ? 66.759 -27.005 39.580 1.00 24.24 293 ILE A O 1
ATOM 2178 N N . ASP A 1 294 ? 67.393 -28.143 41.414 1.00 25.34 294 ASP A N 1
ATOM 2179 C CA . ASP A 1 294 ? 67.340 -29.446 40.758 1.00 26.93 294 ASP A CA 1
ATOM 2180 C C . ASP A 1 294 ? 65.996 -30.128 41.033 1.00 27.04 294 ASP A C 1
ATOM 2181 O O . ASP A 1 294 ? 65.103 -29.533 41.645 1.00 26.64 294 ASP A O 1
ATOM 2186 N N . GLN A 1 295 ? 65.848 -31.375 40.584 1.00 27.31 295 GLN A N 1
ATOM 2187 C CA . GLN A 1 295 ? 64.602 -32.125 40.759 1.00 28.38 295 GLN A CA 1
ATOM 2188 C C . GLN A 1 295 ? 64.286 -32.432 42.234 1.00 25.96 295 GLN A C 1
ATOM 2189 O O . GLN A 1 295 ? 63.168 -32.817 42.556 1.00 24.95 295 GLN A O 1
ATOM 2195 N N . GLY A 1 296 ? 65.276 -32.256 43.115 1.00 24.81 296 GLY A N 1
ATOM 2196 C CA . GLY A 1 296 ? 65.085 -32.377 44.562 1.00 23.64 296 GLY A CA 1
ATOM 2197 C C . GLY A 1 296 ? 64.886 -31.053 45.284 1.00 22.13 296 GLY A C 1
ATOM 2198 O O . GLY A 1 296 ? 64.927 -31.015 46.518 1.00 21.42 296 GLY A O 1
ATOM 2199 N N . MET A 1 297 ? 64.664 -29.980 44.513 1.00 20.94 297 MET A N 1
ATOM 2200 C CA . MET A 1 297 ? 64.462 -28.609 45.020 1.00 20.01 297 MET A CA 1
ATOM 2201 C C . MET A 1 297 ? 65.696 -27.974 45.686 1.00 20.02 297 MET A C 1
ATOM 2202 O O . MET A 1 297 ? 65.571 -26.960 46.365 1.00 18.08 297 MET A O 1
ATOM 2207 N N . ARG A 1 298 ? 66.887 -28.545 45.470 1.00 20.56 298 ARG A N 1
ATOM 2208 C CA A ARG A 1 298 ? 68.139 -28.050 46.062 0.50 21.27 298 ARG A CA 1
ATOM 2209 C CA B ARG A 1 298 ? 68.082 -27.990 46.106 0.50 21.25 298 ARG A CA 1
ATOM 2210 C C . ARG A 1 298 ? 68.679 -26.860 45.273 1.00 21.04 298 ARG A C 1
ATOM 2211 O O . ARG A 1 298 ? 68.772 -26.947 44.050 1.00 20.79 298 ARG A O 1
ATOM 2226 N N . THR A 1 299 ? 69.062 -25.777 45.955 1.00 20.30 299 THR A N 1
ATOM 2227 C CA . THR A 1 299 ? 69.680 -24.610 45.316 1.00 20.59 299 THR A CA 1
ATOM 2228 C C . THR A 1 299 ? 71.185 -24.827 45.215 1.00 21.92 299 THR A C 1
ATOM 2229 O O . THR A 1 299 ? 71.676 -25.909 45.543 1.00 22.44 299 THR A O 1
ATOM 2233 N N . SER A 1 300 ? 71.901 -23.796 44.774 1.00 22.92 300 SER A N 1
ATOM 2234 C CA . SER A 1 300 ? 73.369 -23.825 44.722 1.00 24.26 300 SER A CA 1
ATOM 2235 C C . SER A 1 300 ? 74.003 -23.949 46.110 1.00 25.00 300 SER A C 1
ATOM 2236 O O . SER A 1 300 ? 75.161 -24.367 46.232 1.00 26.59 300 SER A O 1
ATOM 2239 N N . ASN A 1 301 ? 73.262 -23.574 47.148 1.00 24.24 301 ASN A N 1
ATOM 2240 C CA . ASN A 1 301 ? 73.689 -23.816 48.518 1.00 24.56 301 ASN A CA 1
ATOM 2241 C C . ASN A 1 301 ? 73.034 -25.083 49.062 1.00 24.82 301 ASN A C 1
ATOM 2242 O O . ASN A 1 301 ? 71.809 -25.182 49.091 1.00 23.30 301 ASN A O 1
ATOM 2247 N N . PRO A 1 302 ? 73.843 -26.053 49.528 1.00 24.75 302 PRO A N 1
ATOM 2248 C CA . PRO A 1 302 ? 73.299 -27.356 49.914 1.00 24.20 302 PRO A CA 1
ATOM 2249 C C . PRO A 1 302 ? 72.323 -27.339 51.094 1.00 23.39 302 PRO A C 1
ATOM 2250 O O . PRO A 1 302 ? 71.581 -28.301 51.269 1.00 24.83 302 PRO A O 1
ATOM 2254 N N . ASN A 1 303 ? 72.327 -26.259 51.877 1.00 22.73 303 ASN A N 1
ATOM 2255 C CA A ASN A 1 303 ? 71.410 -26.195 53.012 0.50 22.42 303 ASN A CA 1
ATOM 2256 C CA B ASN A 1 303 ? 71.476 -26.077 53.056 0.50 22.62 303 ASN A CA 1
ATOM 2257 C C . ASN A 1 303 ? 70.158 -25.387 52.708 1.00 21.38 303 ASN A C 1
ATOM 2258 O O . ASN A 1 303 ? 69.276 -25.264 53.553 1.00 21.06 303 ASN A O 1
ATOM 2267 N N . ILE A 1 304 ? 70.061 -24.880 51.481 1.00 20.08 304 ILE A N 1
ATOM 2268 C CA . ILE A 1 304 ? 68.911 -24.065 51.092 1.00 19.20 304 ILE A CA 1
ATOM 2269 C C . ILE A 1 304 ? 68.190 -24.693 49.899 1.00 18.51 304 ILE A C 1
ATOM 2270 O O . ILE A 1 304 ? 68.809 -25.128 48.924 1.00 18.04 304 ILE A O 1
ATOM 2275 N N . TYR A 1 305 ? 66.866 -24.755 50.023 1.00 17.26 305 TYR A N 1
ATOM 2276 C CA . TYR A 1 305 ? 65.996 -25.338 49.028 1.00 16.85 305 TYR A CA 1
ATOM 2277 C C . TYR A 1 305 ? 65.030 -24.256 48.569 1.00 16.12 305 TYR A C 1
ATOM 2278 O O . TYR A 1 305 ? 64.869 -23.230 49.233 1.00 15.61 305 TYR A O 1
ATOM 2287 N N . ALA A 1 306 ? 64.401 -24.479 47.425 1.00 15.87 306 ALA A N 1
ATOM 2288 C CA . ALA A 1 306 ? 63.370 -23.560 46.948 1.00 15.30 306 ALA A CA 1
ATOM 2289 C C . ALA A 1 306 ? 62.282 -24.329 46.222 1.00 15.29 306 ALA A C 1
ATOM 2290 O O . ALA A 1 306 ? 62.545 -25.353 45.603 1.00 15.65 306 ALA A O 1
ATOM 2292 N N . ALA A 1 307 ? 61.045 -23.842 46.317 1.00 15.19 307 ALA A N 1
ATOM 2293 C CA . ALA A 1 307 ? 59.915 -24.550 45.735 1.00 14.47 307 ALA A CA 1
ATOM 2294 C C . ALA A 1 307 ? 58.831 -23.556 45.354 1.00 13.98 307 ALA A C 1
ATOM 2295 O O . ALA A 1 307 ? 58.668 -22.519 46.010 1.00 14.06 307 ALA A O 1
ATOM 2297 N N . GLY A 1 308 ? 58.094 -23.882 44.303 1.00 13.55 308 GLY A N 1
ATOM 2298 C CA . GLY A 1 308 ? 56.930 -23.074 43.933 1.00 13.28 308 GLY A CA 1
ATOM 2299 C C . GLY A 1 308 ? 57.239 -21.971 42.951 1.00 13.54 308 GLY A C 1
ATOM 2300 O O . GLY A 1 308 ? 58.228 -22.035 42.208 1.00 13.95 308 GLY A O 1
ATOM 2301 N N . ASP A 1 309 ? 56.389 -20.945 42.953 1.00 13.08 309 ASP A N 1
ATOM 2302 C CA . ASP A 1 309 ? 56.439 -19.904 41.928 1.00 13.39 309 ASP A CA 1
ATOM 2303 C C . ASP A 1 309 ? 57.708 -19.044 41.978 1.00 14.09 309 ASP A C 1
ATOM 2304 O O . ASP A 1 309 ? 57.956 -18.286 41.042 1.00 14.81 309 ASP A O 1
ATOM 2309 N N . CYS A 1 310 ? 58.494 -19.132 43.053 1.00 14.24 310 CYS A N 1
ATOM 2310 C CA . CYS A 1 310 ? 59.758 -18.390 43.128 1.00 14.36 310 CYS A CA 1
ATOM 2311 C C . CYS A 1 310 ? 60.883 -19.112 42.381 1.00 14.63 310 CYS A C 1
ATOM 2312 O O . CYS A 1 310 ? 61.984 -18.560 42.250 1.00 15.99 310 CYS A O 1
ATOM 2315 N N . THR A 1 311 ? 60.603 -20.329 41.918 1.00 15.09 311 THR A N 1
ATOM 2316 C CA . THR A 1 311 ? 61.490 -21.076 41.023 1.00 15.64 311 THR A CA 1
ATOM 2317 C C . THR A 1 311 ? 60.923 -21.000 39.592 1.00 15.98 311 THR A C 1
ATOM 2318 O O . THR A 1 311 ? 59.994 -20.237 39.337 1.00 16.04 311 THR A O 1
ATOM 2322 N N . ASP A 1 312 ? 61.476 -21.798 38.678 1.00 17.03 312 ASP A N 1
ATOM 2323 C CA A ASP A 1 312 ? 61.022 -21.902 37.294 0.50 17.52 312 ASP A CA 1
ATOM 2324 C CA B ASP A 1 312 ? 60.953 -21.837 37.306 0.50 17.47 312 ASP A CA 1
ATOM 2325 C C . ASP A 1 312 ? 59.870 -22.904 37.143 1.00 17.40 312 ASP A C 1
ATOM 2326 O O . ASP A 1 312 ? 59.404 -23.173 36.027 1.00 17.69 312 ASP A O 1
ATOM 2335 N N . GLN A 1 313 ? 59.428 -23.482 38.258 1.00 16.74 313 GLN A N 1
ATOM 2336 C CA . GLN A 1 313 ? 58.399 -24.529 38.220 1.00 15.65 313 GLN A CA 1
ATOM 2337 C C . GLN A 1 313 ? 57.080 -24.008 37.650 1.00 15.21 313 GLN A C 1
ATOM 2338 O O . GLN A 1 313 ? 56.769 -22.829 37.783 1.00 15.40 313 GLN A O 1
ATOM 2344 N N . PRO A 1 314 ? 56.296 -24.891 37.011 1.00 15.12 314 PRO A N 1
ATOM 2345 C CA . PRO A 1 314 ? 54.956 -24.485 36.612 1.00 14.82 314 PRO A CA 1
ATOM 2346 C C . PRO A 1 314 ? 54.193 -23.914 37.794 1.00 14.56 314 PRO A C 1
ATOM 2347 O O . PRO A 1 314 ? 54.268 -24.462 38.897 1.00 14.30 314 PRO A O 1
ATOM 2351 N N . GLN A 1 315 ? 53.461 -22.834 37.548 1.00 14.36 315 GLN A N 1
ATOM 2352 C CA . GLN A 1 315 ? 52.762 -22.114 38.598 1.00 14.44 315 GLN A CA 1
ATOM 2353 C C . GLN A 1 315 ? 51.356 -22.662 38.780 1.00 13.99 315 GLN A C 1
ATOM 2354 O O . GLN A 1 315 ? 50.366 -22.086 38.313 1.00 13.91 315 GLN A O 1
ATOM 2360 N N . PHE A 1 316 ? 51.302 -23.799 39.468 1.00 13.60 316 PHE A N 1
ATOM 2361 C CA . PHE A 1 316 ? 50.071 -24.436 39.885 1.00 13.75 316 PHE A CA 1
ATOM 2362 C C . PHE A 1 316 ? 50.244 -24.793 41.352 1.00 13.80 316 PHE A C 1
ATOM 2363 O O . PHE A 1 316 ? 51.319 -25.234 41.759 1.00 13.98 316 PHE A O 1
ATOM 2371 N N . VAL A 1 317 ? 49.207 -24.633 42.157 1.00 13.94 317 VAL A N 1
ATOM 2372 C CA . VAL A 1 317 ? 49.375 -24.872 43.587 1.00 14.19 317 VAL A CA 1
ATOM 2373 C C . VAL A 1 317 ? 49.688 -26.334 43.890 1.00 14.05 317 VAL A C 1
ATOM 2374 O O . VAL A 1 317 ? 50.393 -26.627 44.860 1.00 14.19 317 VAL A O 1
ATOM 2378 N N . TYR A 1 318 ? 49.202 -27.248 43.049 1.00 13.60 318 TYR A N 1
ATOM 2379 C CA . TYR A 1 318 ? 49.508 -28.666 43.226 1.00 13.93 318 TYR A CA 1
ATOM 2380 C C . TYR A 1 318 ? 50.966 -28.984 42.927 1.00 14.01 318 TYR A C 1
ATOM 2381 O O . TYR A 1 318 ? 51.511 -29.916 43.506 1.00 14.33 318 TYR A O 1
ATOM 2390 N N . VAL A 1 319 ? 51.590 -28.211 42.042 1.00 13.78 319 VAL A N 1
ATOM 2391 C CA . VAL A 1 319 ? 53.030 -28.336 41.808 1.00 14.23 319 VAL A CA 1
ATOM 2392 C C . VAL A 1 319 ? 53.800 -27.739 42.996 1.00 13.90 319 VAL A C 1
ATOM 2393 O O . VAL A 1 319 ? 54.724 -28.367 43.535 1.00 13.79 319 VAL A O 1
ATOM 2397 N N . ALA A 1 320 ? 53.416 -26.540 43.424 1.00 13.46 320 ALA A N 1
ATOM 2398 C CA . ALA A 1 320 ? 54.069 -25.902 44.564 1.00 13.66 320 ALA A CA 1
ATOM 2399 C C . ALA A 1 320 ? 54.020 -26.803 45.808 1.00 13.97 320 ALA A C 1
ATOM 2400 O O . ALA A 1 320 ? 55.035 -26.983 46.495 1.00 13.88 320 ALA A O 1
ATOM 2402 N N . ALA A 1 321 ? 52.850 -27.373 46.087 1.00 14.36 321 ALA A N 1
ATOM 2403 C CA . ALA A 1 321 ? 52.685 -28.259 47.242 1.00 15.04 321 ALA A CA 1
ATOM 2404 C C . ALA A 1 321 ? 53.544 -29.515 47.123 1.00 15.23 321 ALA A C 1
ATOM 2405 O O . ALA A 1 321 ? 54.212 -29.911 48.083 1.00 15.38 321 ALA A O 1
ATOM 2407 N N . ALA A 1 322 ? 53.505 -30.160 45.958 1.00 15.26 322 ALA A N 1
ATOM 2408 C CA . ALA A 1 322 ? 54.308 -31.369 45.721 1.00 15.66 322 ALA A CA 1
ATOM 2409 C C . ALA A 1 322 ? 55.800 -31.084 45.888 1.00 16.18 322 ALA A C 1
ATOM 2410 O O . ALA A 1 322 ? 56.534 -31.890 46.472 1.00 16.94 322 ALA A O 1
ATOM 2412 N N . ALA A 1 323 ? 56.241 -29.936 45.371 1.00 15.94 323 ALA A N 1
ATOM 2413 C CA . ALA A 1 323 ? 57.632 -29.493 45.481 1.00 15.90 323 ALA A CA 1
ATOM 2414 C C . ALA A 1 323 ? 58.015 -29.229 46.940 1.00 16.12 323 ALA A C 1
ATOM 2415 O O . ALA A 1 323 ? 59.102 -29.612 47.388 1.00 16.64 323 ALA A O 1
ATOM 2417 N N . GLY A 1 324 ? 57.129 -28.572 47.677 1.00 15.85 324 GLY A N 1
ATOM 2418 C CA . GLY A 1 324 ? 57.381 -28.281 49.093 1.00 16.35 324 GLY A CA 1
ATOM 2419 C C . GLY A 1 324 ? 57.519 -29.545 49.924 1.00 17.06 324 GLY A C 1
ATOM 2420 O O . GLY A 1 324 ? 58.417 -29.651 50.762 1.00 17.04 324 GLY A O 1
ATOM 2421 N N . THR A 1 325 ? 56.618 -30.496 49.706 1.00 18.04 325 THR A N 1
ATOM 2422 C CA . THR A 1 325 ? 56.673 -31.771 50.411 1.00 18.83 325 THR A CA 1
ATOM 2423 C C . THR A 1 325 ? 58.020 -32.440 50.189 1.00 18.81 325 THR A C 1
ATOM 2424 O O . THR A 1 325 ? 58.659 -32.899 51.141 1.00 19.25 325 THR A O 1
ATOM 2428 N N . ARG A 1 326 ? 58.466 -32.485 48.942 1.00 18.85 326 ARG A N 1
ATOM 2429 C CA . ARG A 1 326 ? 59.709 -33.177 48.606 1.00 19.41 326 ARG A CA 1
ATOM 2430 C C . ARG A 1 326 ? 60.951 -32.415 49.072 1.00 19.53 326 ARG A C 1
ATOM 2431 O O . ARG A 1 326 ? 61.945 -33.027 49.478 1.00 19.40 326 ARG A O 1
ATOM 2439 N N . ALA A 1 327 ? 60.897 -31.087 49.057 1.00 18.48 327 ALA A N 1
ATOM 2440 C CA . ALA A 1 327 ? 61.968 -30.292 49.639 1.00 18.71 327 ALA A CA 1
ATOM 2441 C C . ALA A 1 327 ? 62.128 -30.631 51.123 1.00 18.85 327 ALA A C 1
ATOM 2442 O O . ALA A 1 327 ? 63.255 -30.826 51.601 1.00 19.72 327 ALA A O 1
ATOM 2444 N N . ALA A 1 328 ? 61.014 -30.707 51.848 1.00 19.07 328 ALA A N 1
ATOM 2445 C CA . ALA A 1 328 ? 61.044 -31.044 53.282 1.00 19.63 328 ALA A CA 1
ATOM 2446 C C . ALA A 1 328 ? 61.648 -32.424 53.533 1.00 20.38 328 ALA A C 1
ATOM 2447 O O . ALA A 1 328 ? 62.423 -32.609 54.482 1.00 20.89 328 ALA A O 1
ATOM 2449 N N . ILE A 1 329 ? 61.298 -33.389 52.689 1.00 21.00 329 ILE A N 1
ATOM 2450 C CA . ILE A 1 329 ? 61.897 -34.723 52.775 1.00 21.44 329 ILE A CA 1
ATOM 2451 C C . ILE A 1 329 ? 63.416 -34.621 52.678 1.00 22.05 329 ILE A C 1
ATOM 2452 O O . ILE A 1 329 ? 64.143 -35.205 53.498 1.00 23.13 329 ILE A O 1
ATOM 2457 N N . ASN A 1 330 ? 63.891 -33.869 51.688 1.00 21.73 330 ASN A N 1
ATOM 2458 C CA . ASN A 1 330 ? 65.324 -33.713 51.452 1.00 22.15 330 ASN A CA 1
ATOM 2459 C C . ASN A 1 330 ? 66.021 -32.878 52.523 1.00 23.16 330 ASN A C 1
ATOM 2460 O O . ASN A 1 330 ? 67.193 -33.125 52.835 1.00 23.99 330 ASN A O 1
ATOM 2465 N N . MET A 1 331 ? 65.302 -31.913 53.095 1.00 22.21 331 MET A N 1
ATOM 2466 C CA . MET A 1 331 ? 65.819 -31.114 54.217 1.00 22.70 331 MET A CA 1
ATOM 2467 C C . MET A 1 331 ? 65.980 -31.937 55.496 1.00 23.59 331 MET A C 1
ATOM 2468 O O . MET A 1 331 ? 66.730 -31.543 56.394 1.00 24.93 331 MET A O 1
ATOM 2473 N N . THR A 1 332 ? 65.268 -33.056 55.589 1.00 23.48 332 THR A N 1
ATOM 2474 C CA . THR A 1 332 ? 65.299 -33.905 56.777 1.00 24.04 332 THR A CA 1
ATOM 2475 C C . THR A 1 332 ? 65.935 -35.271 56.488 1.00 24.95 332 THR A C 1
ATOM 2476 O O . THR A 1 332 ? 65.599 -36.264 57.137 1.00 26.81 332 THR A O 1
ATOM 2480 N N . GLY A 1 333 ? 66.859 -35.306 55.530 1.00 25.98 333 GLY A N 1
ATOM 2481 C CA . GLY A 1 333 ? 67.723 -36.475 55.309 1.00 27.31 333 GLY A CA 1
ATOM 2482 C C . GLY A 1 333 ? 67.283 -37.471 54.250 1.00 28.12 333 GLY A C 1
ATOM 2483 O O . GLY A 1 333 ? 67.945 -38.497 54.048 1.00 27.66 333 GLY A O 1
ATOM 2484 N N . GLY A 1 334 ? 66.182 -37.175 53.562 1.00 28.09 334 GLY A N 1
ATOM 2485 C CA . GLY A 1 334 ? 65.628 -38.081 52.558 1.00 28.97 334 GLY A CA 1
ATOM 2486 C C . GLY A 1 334 ? 66.184 -37.870 51.166 1.00 29.04 334 GLY A C 1
ATOM 2487 O O . GLY A 1 334 ? 67.127 -37.108 50.968 1.00 29.97 334 GLY A O 1
ATOM 2488 N N . ASP A 1 335 ? 65.579 -38.548 50.194 1.00 30.82 335 ASP A N 1
ATOM 2489 C CA . ASP A 1 335 ? 66.025 -38.497 48.808 1.00 31.48 335 ASP A CA 1
ATOM 2490 C C . ASP A 1 335 ? 64.809 -38.557 47.886 1.00 30.70 335 ASP A C 1
ATOM 2491 O O . ASP A 1 335 ? 64.469 -39.610 47.334 1.00 31.83 335 ASP A O 1
ATOM 2496 N N . ALA A 1 336 ? 64.150 -37.409 47.741 1.00 27.18 336 ALA A N 1
ATOM 2497 C CA . ALA A 1 336 ? 62.945 -37.299 46.925 1.00 26.25 336 ALA A CA 1
ATOM 2498 C C . ALA A 1 336 ? 63.176 -36.429 45.693 1.00 24.67 336 ALA A C 1
ATOM 2499 O O . ALA A 1 336 ? 64.014 -35.522 45.693 1.00 23.87 336 ALA A O 1
ATOM 2501 N N . ALA A 1 337 ? 62.416 -36.718 44.641 1.00 24.08 337 ALA A N 1
ATOM 2502 C CA . ALA A 1 337 ? 62.470 -35.946 43.410 1.00 23.71 337 ALA A CA 1
ATOM 2503 C C . ALA A 1 337 ? 61.054 -35.721 42.918 1.00 23.09 337 ALA A C 1
ATOM 2504 O O . ALA A 1 337 ? 60.177 -36.559 43.130 1.00 23.07 337 ALA A O 1
ATOM 2506 N N . LEU A 1 338 ? 60.841 -34.580 42.272 1.00 22.26 338 LEU A N 1
ATOM 2507 C CA . LEU A 1 338 ? 59.539 -34.240 41.698 1.00 22.24 338 LEU A CA 1
ATOM 2508 C C . LEU A 1 338 ? 59.483 -34.645 40.223 1.00 22.64 338 LEU A C 1
ATOM 2509 O O . LEU A 1 338 ? 60.326 -34.239 39.430 1.00 23.21 338 LEU A O 1
ATOM 2514 N N . ASP A 1 339 ? 58.475 -35.438 39.873 1.00 22.52 339 ASP A N 1
ATOM 2515 C CA . ASP A 1 339 ? 58.269 -35.910 38.508 1.00 23.57 339 ASP A CA 1
ATOM 2516 C C . ASP A 1 339 ? 57.047 -35.204 37.924 1.00 22.49 339 ASP A C 1
ATOM 2517 O O . ASP A 1 339 ? 55.937 -35.400 38.406 1.00 23.35 339 ASP A O 1
ATOM 2522 N N . LEU A 1 340 ? 57.259 -34.380 36.901 1.00 21.08 340 LEU A N 1
ATOM 2523 C CA . LEU A 1 340 ? 56.159 -33.626 36.276 1.00 20.15 340 LEU A CA 1
ATOM 2524 C C . LEU A 1 340 ? 55.739 -34.183 34.916 1.00 20.60 340 LEU A C 1
ATOM 2525 O O . LEU A 1 340 ? 55.036 -33.507 34.164 1.00 19.91 340 LEU A O 1
ATOM 2530 N N . THR A 1 341 ? 56.139 -35.416 34.602 1.00 20.99 341 THR A N 1
ATOM 2531 C CA A THR A 1 341 ? 55.850 -36.031 33.299 0.50 21.35 341 THR A CA 1
ATOM 2532 C CA B THR A 1 341 ? 55.856 -35.966 33.277 0.50 21.34 341 THR A CA 1
ATOM 2533 C C . THR A 1 341 ? 54.359 -36.105 32.991 1.00 21.31 341 THR A C 1
ATOM 2534 O O . THR A 1 341 ? 53.948 -35.982 31.845 1.00 23.09 341 THR A O 1
ATOM 2541 N N . ALA A 1 342 ? 53.549 -36.345 34.015 1.00 20.39 342 ALA A N 1
ATOM 2542 C CA . ALA A 1 342 ? 52.104 -36.498 33.803 1.00 19.73 342 ALA A CA 1
ATOM 2543 C C . ALA A 1 342 ? 51.307 -35.380 34.472 1.00 18.76 342 ALA A C 1
ATOM 2544 O O . ALA A 1 342 ? 50.191 -35.598 34.942 1.00 20.26 342 ALA A O 1
ATOM 2546 N N . MET A 1 343 ? 51.881 -34.181 34.493 1.00 17.76 343 MET A N 1
ATOM 2547 C CA . MET A 1 343 ? 51.281 -33.025 35.156 1.00 16.65 343 M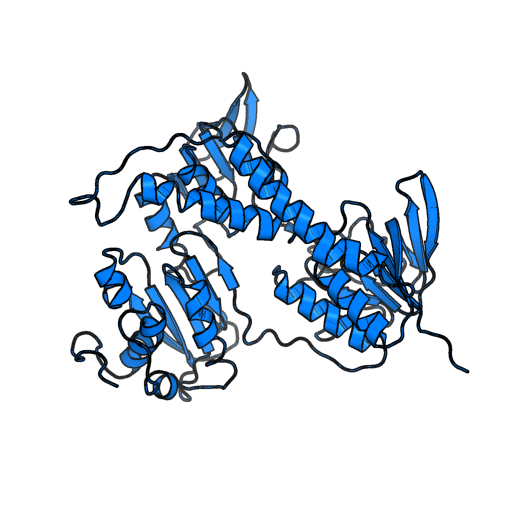ET A CA 1
ATOM 2548 C C . MET A 1 343 ? 50.161 -32.445 34.299 1.00 16.00 343 MET A C 1
ATOM 2549 O O . MET A 1 343 ? 50.416 -31.943 33.210 1.00 16.25 343 MET A O 1
ATOM 2554 N N . PRO A 1 344 ? 48.914 -32.481 34.801 1.00 15.26 344 PRO A N 1
ATOM 2555 C CA . PRO A 1 344 ? 47.838 -31.848 34.063 1.00 14.83 344 PRO A CA 1
ATOM 2556 C C . PRO A 1 344 ? 47.793 -30.348 34.348 1.00 14.34 344 PRO A C 1
ATOM 2557 O O . PRO A 1 344 ? 48.360 -29.873 35.347 1.00 14.99 344 PRO A O 1
ATOM 2561 N N . ALA A 1 345 ? 47.140 -29.613 33.463 1.00 13.93 345 ALA A N 1
ATOM 2562 C CA . ALA A 1 345 ? 46.922 -28.182 33.623 1.00 13.98 345 ALA A CA 1
ATOM 2563 C C . ALA A 1 345 ? 45.544 -27.862 33.085 1.00 14.20 345 ALA A C 1
ATOM 2564 O O . ALA A 1 345 ? 45.152 -28.398 32.056 1.00 14.61 345 ALA A O 1
ATOM 2566 N N . VAL A 1 346 ? 44.817 -26.988 33.776 1.00 13.84 346 VAL A N 1
ATOM 2567 C CA . VAL A 1 346 ? 43.456 -26.635 33.415 1.00 13.93 346 VAL A CA 1
ATOM 2568 C C . VAL A 1 346 ? 43.298 -25.127 33.390 1.00 13.81 346 VAL A C 1
ATOM 2569 O O . VAL A 1 346 ? 43.764 -24.441 34.302 1.00 14.70 346 VAL A O 1
ATOM 2573 N N . VAL A 1 347 ? 42.646 -24.624 32.337 1.00 12.89 347 VAL A N 1
ATOM 2574 C CA . VAL A 1 347 ? 42.223 -23.235 32.243 1.00 12.97 347 VAL A CA 1
ATOM 2575 C C . VAL A 1 347 ? 40.705 -23.230 32.395 1.00 13.21 347 VAL A C 1
ATOM 2576 O O . VAL A 1 347 ? 40.001 -23.901 31.637 1.00 12.81 347 VAL A O 1
ATOM 2580 N N . PHE A 1 348 ? 40.216 -22.467 33.371 1.00 12.69 348 PHE A N 1
ATOM 2581 C CA . PHE A 1 348 ? 38.805 -22.452 33.748 1.00 12.85 348 PHE A CA 1
ATOM 2582 C C . PHE A 1 348 ? 38.044 -21.368 32.987 1.00 13.27 348 PHE A C 1
ATOM 2583 O O . PHE A 1 348 ? 37.326 -20.543 33.557 1.00 14.22 348 PHE A O 1
ATOM 2591 N N . THR A 1 349 ? 38.226 -21.373 31.675 1.00 13.43 349 THR A N 1
ATOM 2592 C CA . THR A 1 349 ? 37.341 -20.695 30.748 1.00 12.92 349 THR A CA 1
ATOM 2593 C C . THR A 1 349 ? 36.181 -21.650 30.446 1.00 13.11 349 THR A C 1
ATOM 2594 O O . THR A 1 349 ? 36.151 -22.777 30.942 1.00 13.44 349 THR A O 1
ATOM 2598 N N . ASP A 1 350 ? 35.215 -21.191 29.667 1.00 13.43 350 ASP A N 1
ATOM 2599 C CA . ASP A 1 350 ? 34.132 -22.045 29.193 1.00 14.89 350 ASP A CA 1
ATOM 2600 C C . ASP A 1 350 ? 34.030 -21.912 27.682 1.00 14.54 350 ASP A C 1
ATOM 2601 O O . ASP A 1 350 ? 33.653 -20.859 27.192 1.00 14.88 350 ASP A O 1
ATOM 2606 N N . PRO A 1 351 ? 34.379 -22.972 26.929 1.00 13.68 351 PRO A N 1
ATOM 2607 C CA . PRO A 1 351 ? 34.884 -24.275 27.348 1.00 13.81 351 PRO A CA 1
ATOM 2608 C C . PRO A 1 351 ? 36.237 -24.191 28.047 1.00 13.27 351 PRO A C 1
ATOM 2609 O O . PRO A 1 351 ? 36.995 -23.236 27.846 1.00 13.18 351 PRO A O 1
ATOM 2613 N N . GLN A 1 352 ? 36.526 -25.188 28.876 1.00 13.08 352 GLN A N 1
ATOM 2614 C CA . GLN A 1 352 ? 37.812 -25.282 29.564 1.00 13.56 352 GLN A CA 1
ATOM 2615 C C . GLN A 1 352 ? 38.904 -25.691 28.585 1.00 12.94 352 GLN A C 1
ATOM 2616 O O . GLN A 1 352 ? 38.619 -26.307 27.552 1.00 12.98 352 GLN A O 1
ATOM 2622 N N . VAL A 1 353 ? 40.135 -25.330 28.910 1.00 12.68 353 VAL A N 1
ATOM 2623 C CA . VAL A 1 353 ? 41.309 -25.894 28.262 1.00 13.07 353 VAL A CA 1
ATOM 2624 C C . VAL A 1 353 ? 41.946 -26.852 29.254 1.00 13.27 353 VAL A C 1
ATOM 2625 O O . VAL A 1 353 ? 42.006 -26.565 30.458 1.00 14.34 353 VAL A O 1
ATOM 2629 N N . ALA A 1 354 ? 42.416 -28.001 28.780 1.00 13.18 354 ALA A N 1
ATOM 2630 C CA . ALA A 1 354 ? 43.182 -28.894 29.633 1.00 13.28 354 ALA A CA 1
ATOM 2631 C C . ALA A 1 354 ? 44.245 -29.562 28.801 1.00 13.78 354 ALA A C 1
ATOM 2632 O O . ALA A 1 354 ? 43.996 -29.937 27.657 1.00 14.60 354 ALA A O 1
ATOM 2634 N N . THR A 1 355 ? 45.432 -29.671 29.380 1.00 13.81 355 THR A N 1
ATOM 2635 C CA . THR A 1 355 ? 46.555 -30.295 28.712 1.00 14.25 355 THR A CA 1
ATOM 2636 C C . THR A 1 355 ? 47.285 -31.195 29.686 1.00 14.35 355 THR A C 1
ATOM 2637 O O . THR A 1 355 ? 47.255 -30.978 30.896 1.00 14.14 355 THR A O 1
ATOM 2641 N N . VAL A 1 356 ? 47.935 -32.213 29.135 1.00 14.35 356 VAL A N 1
ATOM 2642 C CA . VAL A 1 356 ? 48.852 -33.061 29.894 1.00 14.60 356 VAL A CA 1
ATOM 2643 C C . VAL A 1 356 ? 49.869 -33.644 28.910 1.00 15.38 356 VAL A C 1
ATOM 2644 O O . VAL A 1 356 ? 49.543 -33.924 27.762 1.00 15.22 356 VAL A O 1
ATOM 2648 N N . GLY A 1 357 ? 51.107 -33.788 29.354 1.00 16.01 357 GLY A N 1
ATOM 2649 C CA . GLY A 1 357 ? 52.159 -34.331 28.484 1.00 17.03 357 GLY A CA 1
ATOM 2650 C C . GLY A 1 357 ? 52.547 -33.397 27.341 1.00 17.46 357 GLY A C 1
ATOM 2651 O O . GLY A 1 357 ? 52.445 -32.174 27.443 1.00 17.32 357 GLY A O 1
ATOM 2652 N N . TYR A 1 358 ? 52.979 -33.984 26.227 1.00 18.21 358 TYR A N 1
ATOM 2653 C CA . TYR A 1 358 ? 53.536 -33.229 25.112 1.00 19.35 358 TYR A CA 1
ATOM 2654 C C . TYR A 1 358 ? 52.515 -32.768 24.090 1.00 18.80 358 TYR A C 1
ATOM 2655 O O . TYR A 1 358 ? 51.680 -33.551 23.653 1.00 18.58 358 TYR A O 1
ATOM 2664 N N . SER A 1 359 ? 52.641 -31.523 23.640 1.00 18.93 359 SER A N 1
ATOM 2665 C CA . SER A 1 359 ? 52.063 -31.108 22.363 1.00 19.36 359 SER A CA 1
ATOM 2666 C C . SER A 1 359 ? 52.951 -31.678 21.255 1.00 19.99 359 SER A C 1
ATOM 2667 O O . SER A 1 359 ? 54.081 -32.104 21.520 1.00 19.30 359 SER A O 1
ATOM 2670 N N . GLU A 1 360 ? 52.433 -31.703 20.034 1.00 21.33 360 GLU A N 1
ATOM 2671 C CA . GLU A 1 360 ? 53.235 -32.093 18.867 1.00 22.69 360 GLU A CA 1
ATOM 2672 C C . GLU A 1 360 ? 54.536 -31.310 18.822 1.00 23.64 360 GLU A C 1
ATOM 2673 O O . GLU A 1 360 ? 55.613 -31.888 18.646 1.00 23.66 360 GLU A O 1
ATOM 2679 N N . ALA A 1 361 ? 54.434 -29.996 18.987 1.00 23.84 361 ALA A N 1
ATOM 2680 C CA . ALA A 1 361 ? 55.603 -29.117 18.900 1.00 24.83 361 ALA A CA 1
ATOM 2681 C C . ALA A 1 361 ? 56.614 -29.380 20.016 1.00 25.69 361 ALA A C 1
ATOM 2682 O O . ALA A 1 361 ? 57.824 -29.402 19.772 1.00 27.41 361 ALA A O 1
ATOM 2684 N N . GLU A 1 362 ? 56.130 -29.599 21.235 1.00 25.27 362 GLU A N 1
ATOM 2685 C CA . GLU A 1 362 ? 57.018 -29.907 22.356 1.00 25.29 362 GLU A CA 1
ATOM 2686 C C . GLU A 1 362 ? 57.745 -31.238 22.154 1.00 26.60 362 GLU A C 1
ATOM 2687 O O . GLU A 1 362 ? 58.935 -31.347 22.453 1.00 27.43 362 GLU A O 1
ATOM 2693 N N . ALA A 1 363 ? 57.035 -32.237 21.634 1.00 26.31 363 ALA A N 1
ATOM 2694 C CA . ALA A 1 363 ? 57.635 -33.535 21.326 1.00 27.36 363 ALA A CA 1
ATOM 2695 C C . ALA A 1 363 ? 58.731 -33.397 20.263 1.00 29.30 363 ALA A C 1
ATOM 2696 O O . ALA A 1 363 ? 59.814 -33.971 20.401 1.00 28.49 363 ALA A O 1
ATOM 2698 N N . HIS A 1 364 ? 58.443 -32.629 19.217 1.00 31.40 364 HIS A N 1
ATOM 2699 C CA A HIS A 1 364 ? 59.401 -32.400 18.133 0.50 33.19 364 HIS A CA 1
ATOM 2700 C CA B HIS A 1 364 ? 59.407 -32.405 18.136 0.50 33.34 364 HIS A CA 1
ATOM 2701 C C . HIS A 1 364 ? 60.675 -31.746 18.666 1.00 35.00 364 HIS A C 1
ATOM 2702 O O . HIS A 1 364 ? 61.788 -32.139 18.297 1.00 35.32 364 HIS A O 1
ATOM 2715 N N . HIS A 1 365 ? 60.504 -30.756 19.539 1.00 36.12 365 HIS A N 1
ATOM 2716 C CA . HIS A 1 365 ? 61.628 -30.055 20.163 1.00 37.71 365 HIS A CA 1
ATOM 2717 C C . HIS A 1 365 ? 62.526 -30.995 20.975 1.00 37.38 365 HIS A C 1
ATOM 2718 O O . HIS A 1 365 ? 63.733 -30.764 21.077 1.00 38.09 365 HIS A O 1
ATOM 2725 N N . ASP A 1 366 ? 61.939 -32.049 21.544 1.00 36.70 366 ASP A N 1
ATOM 2726 C CA . ASP A 1 366 ? 62.688 -33.041 22.331 1.00 36.88 366 ASP A CA 1
ATOM 2727 C C . ASP A 1 366 ? 63.147 -34.264 21.524 1.00 35.53 366 ASP A C 1
ATOM 2728 O O . ASP A 1 366 ? 63.611 -35.248 22.103 1.00 35.85 366 ASP A O 1
ATOM 2733 N N . GLY A 1 367 ? 63.016 -34.201 20.200 1.00 34.89 367 GLY A N 1
ATOM 2734 C CA . GLY A 1 367 ? 63.501 -35.264 19.320 1.00 34.46 367 GLY A CA 1
ATOM 2735 C C . GLY A 1 367 ? 62.602 -36.485 19.223 1.00 33.62 367 GLY A C 1
ATOM 2736 O O . GLY A 1 367 ? 63.021 -37.527 18.709 1.00 34.23 367 GLY A O 1
ATOM 2737 N N . ILE A 1 368 ? 61.362 -36.360 19.695 1.00 32.57 368 ILE A N 1
ATOM 2738 C CA . ILE A 1 368 ? 60.403 -37.462 19.658 1.00 31.39 368 ILE A CA 1
ATOM 2739 C C . ILE A 1 368 ? 59.584 -37.410 18.368 1.00 29.99 368 ILE A C 1
ATOM 2740 O O . ILE A 1 368 ? 58.993 -36.379 18.044 1.00 30.88 368 ILE A O 1
ATOM 2745 N N . GLU A 1 369 ? 59.554 -38.527 17.642 1.00 29.29 369 GLU A N 1
ATOM 2746 C CA . GLU A 1 369 ? 58.738 -38.662 16.432 1.00 28.41 369 GLU A CA 1
ATOM 2747 C C . GLU A 1 369 ? 57.297 -38.978 16.837 1.00 26.81 369 GLU A C 1
ATOM 2748 O O . GLU A 1 369 ? 57.063 -39.881 17.639 1.00 26.23 369 GLU A O 1
ATOM 2751 N N . THR A 1 370 ? 56.344 -38.238 16.277 1.00 26.50 370 THR A N 1
ATOM 2752 C CA . THR A 1 370 ? 54.945 -38.332 16.708 1.00 25.99 370 THR A CA 1
ATOM 2753 C C . THR A 1 370 ? 53.944 -38.504 15.583 1.00 25.61 370 THR A C 1
ATOM 2754 O O . THR A 1 370 ? 54.248 -38.280 14.414 1.00 26.17 370 THR A O 1
ATOM 2758 N N . ASP A 1 371 ? 52.743 -38.922 15.972 1.00 24.45 371 ASP A N 1
ATOM 2759 C CA . ASP A 1 371 ? 51.550 -38.772 15.166 1.00 23.58 371 ASP A CA 1
ATOM 2760 C C . ASP A 1 371 ? 50.497 -38.165 16.084 1.00 22.14 371 ASP A C 1
ATOM 2761 O O . ASP A 1 371 ? 50.690 -38.126 17.301 1.00 22.06 371 ASP A O 1
ATOM 2766 N N . SER A 1 372 ? 49.408 -37.688 15.500 1.00 22.23 372 SER A N 1
ATOM 2767 C CA . SER A 1 372 ? 48.338 -37.071 16.275 1.00 21.25 372 SER A CA 1
ATOM 2768 C C . SER A 1 372 ? 46.988 -37.201 15.581 1.00 20.99 372 SER A C 1
ATOM 2769 O O . SER A 1 372 ? 46.908 -37.433 14.366 1.00 20.90 372 SER A O 1
ATOM 2772 N N . ARG A 1 373 ? 45.925 -37.050 16.368 1.00 20.13 373 ARG A N 1
ATOM 2773 C CA . ARG A 1 373 ? 44.569 -36.982 15.847 1.00 19.90 373 ARG A CA 1
ATOM 2774 C C . ARG A 1 373 ? 43.847 -35.883 16.602 1.00 19.06 373 ARG A C 1
ATOM 2775 O O . ARG A 1 373 ? 44.051 -35.726 17.811 1.00 18.77 373 ARG A O 1
ATOM 2783 N N . THR A 1 374 ? 43.024 -35.127 15.889 1.00 18.51 374 THR A N 1
ATOM 2784 C CA . THR A 1 374 ? 42.246 -34.045 16.485 1.00 18.42 374 THR A CA 1
ATOM 2785 C C . THR A 1 374 ? 40.769 -34.323 16.227 1.00 18.73 374 THR A C 1
ATOM 2786 O O . THR A 1 374 ? 40.300 -34.278 15.081 1.00 19.53 374 THR A O 1
ATOM 2790 N N . LEU A 1 375 ? 40.045 -34.644 17.297 1.00 17.60 375 LEU A N 1
ATOM 2791 C CA . LEU A 1 375 ? 38.628 -34.946 17.215 1.00 17.80 375 LEU A CA 1
ATOM 2792 C C . LEU A 1 375 ? 37.819 -33.712 17.591 1.00 17.15 375 LEU A C 1
ATOM 2793 O O . LEU A 1 375 ? 37.833 -33.287 18.745 1.00 16.94 375 LEU A O 1
ATOM 2798 N N . THR A 1 376 ? 37.103 -33.147 16.629 1.00 17.00 376 THR A N 1
ATOM 2799 C CA . THR A 1 376 ? 36.239 -32.015 16.910 1.00 16.80 376 THR A CA 1
ATOM 2800 C C . THR A 1 376 ? 35.041 -32.489 17.750 1.00 16.54 376 THR A C 1
ATOM 2801 O O . THR A 1 376 ? 34.593 -33.637 17.639 1.00 15.76 376 THR A O 1
ATOM 2805 N N . LEU A 1 377 ? 34.541 -31.604 18.605 1.00 15.83 377 LEU A N 1
ATOM 2806 C CA . LEU A 1 377 ? 33.520 -31.986 19.582 1.00 16.27 377 LEU A CA 1
ATOM 2807 C C . LEU A 1 377 ? 32.173 -32.321 18.967 1.00 16.56 377 LEU A C 1
ATOM 2808 O O . LEU A 1 377 ? 31.326 -32.927 19.635 1.00 16.40 377 LEU A O 1
ATOM 2813 N N . ASP A 1 378 ? 31.972 -31.984 17.697 1.00 17.19 378 ASP A N 1
ATOM 2814 C CA . ASP A 1 378 ? 30.763 -32.439 17.000 1.00 18.01 378 ASP A CA 1
ATOM 2815 C C . ASP A 1 378 ? 30.783 -33.951 16.709 1.00 17.34 378 ASP A C 1
ATOM 2816 O O . ASP A 1 378 ? 29.842 -34.472 16.110 1.00 17.82 378 ASP A O 1
ATOM 2821 N N . ASN A 1 379 ? 31.841 -34.645 17.135 1.00 16.83 379 ASN A N 1
ATOM 2822 C CA . ASN A 1 379 ? 31.893 -36.106 17.130 1.00 17.32 379 ASN A CA 1
ATOM 2823 C C . ASN A 1 379 ? 31.678 -36.748 18.496 1.00 16.43 379 ASN A C 1
ATOM 2824 O O . ASN A 1 379 ? 31.670 -37.975 18.615 1.00 17.32 379 ASN A O 1
ATOM 2829 N N . VAL A 1 380 ? 31.491 -35.929 19.528 1.00 14.93 380 VAL A N 1
ATOM 2830 C CA . VAL A 1 380 ? 31.351 -36.435 20.890 1.00 13.84 380 VAL A CA 1
ATOM 2831 C C . VAL A 1 380 ? 29.870 -36.432 21.277 1.00 13.73 380 VAL A C 1
ATOM 2832 O O . VAL A 1 380 ? 29.239 -35.375 21.303 1.00 13.10 380 VAL A O 1
ATOM 2836 N N . PRO A 1 381 ? 29.299 -37.614 21.563 1.00 13.29 381 PRO A N 1
ATOM 2837 C CA . PRO A 1 381 ? 27.875 -37.692 21.897 1.00 13.24 381 PRO A CA 1
ATOM 2838 C C . PRO A 1 381 ? 27.400 -36.709 22.966 1.00 13.58 381 PRO A C 1
ATOM 2839 O O . PRO A 1 381 ? 26.364 -36.078 22.789 1.00 13.17 381 PRO A O 1
ATOM 2843 N N . ARG A 1 382 ? 28.163 -36.539 24.041 1.00 13.57 382 ARG A N 1
ATOM 2844 C CA . ARG A 1 382 ? 27.791 -35.595 25.108 1.00 14.09 382 ARG A CA 1
ATOM 2845 C C . ARG A 1 382 ? 27.626 -34.170 24.583 1.00 13.61 382 ARG A C 1
ATOM 2846 O O . ARG A 1 382 ? 26.681 -33.470 24.966 1.00 13.76 382 ARG A O 1
ATOM 2854 N N . ALA A 1 383 ? 28.549 -33.743 23.731 1.00 13.24 383 ALA A N 1
ATOM 2855 C CA . ALA A 1 383 ? 28.516 -32.383 23.191 1.00 13.44 383 ALA A CA 1
ATOM 2856 C C . ALA A 1 383 ? 27.305 -32.213 22.279 1.00 13.88 383 ALA A C 1
ATOM 2857 O O . ALA A 1 383 ? 26.636 -31.174 22.283 1.00 14.28 383 ALA A O 1
ATOM 2859 N N . LEU A 1 384 ? 27.022 -33.245 21.490 1.00 13.96 384 LEU A N 1
ATOM 2860 C CA . LEU A 1 384 ? 25.858 -33.237 20.606 1.00 14.44 384 LEU A CA 1
ATOM 2861 C C . LEU A 1 384 ? 24.558 -33.172 21.408 1.00 14.15 384 LEU A C 1
ATOM 2862 O O . LEU A 1 384 ? 23.651 -32.407 21.064 1.00 14.48 384 LEU A O 1
ATOM 2867 N N . ALA A 1 385 ? 24.478 -33.928 22.498 1.00 14.11 385 ALA A N 1
ATOM 2868 C CA . ALA A 1 385 ? 23.269 -33.934 23.321 1.00 14.21 385 ALA A CA 1
ATOM 2869 C C . ALA A 1 385 ? 23.079 -32.595 24.044 1.00 14.30 385 ALA A C 1
ATOM 2870 O O . ALA A 1 385 ? 21.957 -32.235 24.404 1.00 14.49 385 ALA A O 1
ATOM 2872 N N . ASN A 1 386 ? 24.176 -31.877 24.260 1.00 14.23 386 ASN A N 1
ATOM 2873 C CA . ASN A 1 386 ? 24.132 -30.542 24.861 1.00 14.64 386 ASN A CA 1
ATOM 2874 C C . ASN A 1 386 ? 23.970 -29.415 23.845 1.00 14.27 386 ASN A C 1
ATOM 2875 O O . ASN A 1 386 ? 23.837 -28.251 24.222 1.00 13.88 386 ASN A O 1
ATOM 2880 N N . PHE A 1 387 ? 23.982 -29.757 22.557 1.00 13.78 387 PHE A N 1
ATOM 2881 C CA . PHE A 1 387 ? 23.865 -28.775 21.474 1.00 14.31 387 PHE A CA 1
ATOM 2882 C C . PHE A 1 387 ? 24.921 -27.686 21.591 1.00 15.07 387 PHE A C 1
ATOM 2883 O O . PHE A 1 387 ? 24.674 -26.516 21.301 1.00 15.71 387 PHE A O 1
ATOM 2891 N N . ASP A 1 388 ? 26.120 -28.105 21.972 1.00 15.97 388 ASP A N 1
ATOM 2892 C CA . ASP A 1 388 ?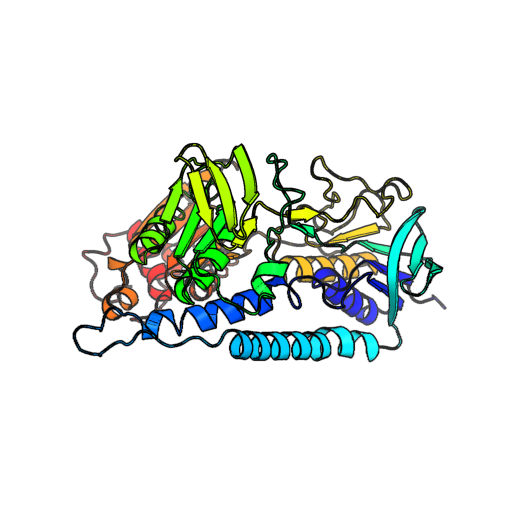 27.252 -27.210 22.073 1.00 17.22 388 ASP A CA 1
ATOM 2893 C C . ASP A 1 388 ? 28.498 -27.987 21.672 1.00 17.05 388 ASP A C 1
ATOM 2894 O O . ASP A 1 388 ? 28.997 -28.805 22.432 1.00 17.05 388 ASP A O 1
ATOM 2899 N N . THR A 1 389 ? 28.992 -27.738 20.467 1.00 17.38 389 THR A N 1
ATOM 2900 C CA . THR A 1 389 ? 30.098 -28.535 19.935 1.00 18.23 389 THR A CA 1
ATOM 2901 C C . THR A 1 389 ? 31.376 -27.717 19.758 1.00 18.90 389 THR A C 1
ATOM 2902 O O . THR A 1 389 ? 32.264 -28.134 19.017 1.00 19.50 389 THR A O 1
ATOM 2906 N N . ARG A 1 390 ? 31.475 -26.588 20.465 1.00 18.47 390 ARG A N 1
ATOM 2907 C CA . ARG A 1 390 ? 32.707 -25.777 20.533 1.00 19.51 390 ARG A CA 1
ATOM 2908 C C . ARG A 1 390 ? 33.828 -26.688 21.045 1.00 18.81 390 ARG A C 1
ATOM 2909 O O . ARG A 1 390 ? 33.661 -27.349 22.066 1.00 19.59 390 ARG A O 1
ATOM 2917 N N . GLY A 1 391 ? 34.959 -26.736 20.349 1.00 16.90 391 GLY A N 1
ATOM 2918 C CA . GLY A 1 391 ? 36.153 -27.389 20.887 1.00 16.03 391 GLY A CA 1
ATOM 2919 C C . GLY A 1 391 ? 36.575 -28.674 20.205 1.00 14.88 391 GLY A C 1
ATOM 2920 O O . GLY A 1 391 ? 36.110 -29.005 19.122 1.00 15.33 391 GLY A O 1
ATOM 2921 N N . PHE A 1 392 ? 37.478 -29.395 20.858 1.00 14.15 392 PHE A N 1
ATOM 2922 C CA . PHE A 1 392 ? 38.121 -30.566 20.280 1.00 14.16 392 PHE A CA 1
ATOM 2923 C C . PHE A 1 392 ? 38.873 -31.319 21.364 1.00 14.41 392 PHE A C 1
ATOM 2924 O O . PHE A 1 392 ? 39.125 -30.782 22.463 1.00 14.40 392 PHE A O 1
ATOM 2932 N N . ILE A 1 393 ? 39.256 -32.548 21.039 1.00 14.94 393 ILE A N 1
ATOM 2933 C CA . ILE A 1 393 ? 40.161 -33.351 21.854 1.00 15.37 393 ILE A CA 1
ATOM 2934 C C . ILE A 1 393 ? 41.271 -33.841 20.930 1.00 15.43 393 ILE A C 1
ATOM 2935 O O . ILE A 1 393 ? 40.985 -34.484 19.915 1.00 16.00 393 ILE A O 1
ATOM 2940 N N . LYS A 1 394 ? 42.513 -33.514 21.280 1.00 15.31 394 LYS A N 1
ATOM 2941 C CA . LYS A 1 394 ? 43.685 -33.852 20.467 1.00 15.72 394 LYS A CA 1
ATOM 2942 C C . LYS A 1 394 ? 44.602 -34.803 21.232 1.00 16.08 394 LYS A C 1
ATOM 2943 O O . LYS A 1 394 ? 44.919 -34.569 22.403 1.00 15.53 394 LYS A O 1
ATOM 2949 N N . LEU A 1 395 ? 45.005 -35.891 20.576 1.00 16.43 395 LEU A N 1
ATOM 2950 C CA . LEU A 1 395 ? 45.883 -36.891 21.176 1.00 16.61 395 LEU A CA 1
ATOM 2951 C C . LEU A 1 395 ? 47.202 -36.920 20.420 1.00 17.25 395 LEU A C 1
ATOM 2952 O O . LEU A 1 395 ? 47.198 -36.895 19.194 1.00 17.54 395 LEU A O 1
ATOM 2957 N N . VAL A 1 396 ? 48.303 -36.997 21.160 1.00 17.39 396 VAL A N 1
ATOM 2958 C CA . VAL A 1 396 ? 49.649 -37.065 20.585 1.00 18.20 396 VAL A CA 1
ATOM 2959 C C . VAL A 1 396 ? 50.286 -38.370 21.028 1.00 18.45 396 VAL A C 1
ATOM 2960 O O . VAL A 1 396 ? 50.341 -38.672 22.220 1.00 18.02 396 VAL A O 1
ATOM 2964 N N . ILE A 1 397 ? 50.777 -39.144 20.058 1.00 20.12 397 ILE A N 1
ATOM 2965 C CA . ILE A 1 397 ? 51.409 -40.423 20.348 1.00 21.39 397 ILE A CA 1
ATOM 2966 C C . ILE A 1 397 ? 52.839 -40.436 19.819 1.00 22.61 397 ILE A C 1
ATOM 2967 O O . ILE A 1 397 ? 53.190 -39.669 18.921 1.00 22.45 397 ILE A O 1
ATOM 2972 N N . GLU A 1 398 ? 53.649 -41.312 20.397 1.00 25.44 398 GLU A N 1
ATOM 2973 C CA . GLU A 1 398 ? 54.965 -41.605 19.857 1.00 28.23 398 GLU A CA 1
ATOM 2974 C C . GLU A 1 398 ? 54.783 -42.544 18.669 1.00 28.89 398 GLU A C 1
ATOM 2975 O O . GLU A 1 398 ? 54.030 -43.516 18.753 1.00 28.20 398 GLU A O 1
ATOM 2981 N N . GLU A 1 399 ? 55.451 -42.242 17.559 1.00 30.68 399 GLU A N 1
ATOM 2982 C CA . GLU A 1 399 ? 55.442 -43.129 16.394 1.00 33.58 399 GLU A CA 1
ATOM 2983 C C . GLU A 1 399 ? 56.117 -44.456 16.740 1.00 34.35 399 GLU A C 1
ATOM 2984 O O . GLU A 1 399 ? 57.102 -44.485 17.476 1.00 36.10 399 GLU A O 1
ATOM 2987 N N . GLY A 1 400 ? 55.579 -45.552 16.216 1.00 35.96 400 GLY A N 1
ATOM 2988 C CA . GLY A 1 400 ? 56.177 -46.868 16.412 1.00 35.42 400 GLY A CA 1
ATOM 2989 C C . GLY A 1 400 ? 55.619 -47.592 17.617 1.00 34.38 400 GLY A C 1
ATOM 2990 O O . GLY A 1 400 ? 55.035 -48.663 17.480 1.00 35.82 400 GLY A O 1
ATOM 2991 N N . SER A 1 401 ? 55.797 -47.012 18.803 1.00 32.87 401 SER A N 1
ATOM 2992 C CA . SER A 1 401 ? 55.249 -47.599 20.026 1.00 31.20 401 SER A CA 1
ATOM 2993 C C . SER A 1 401 ? 53.747 -47.342 20.137 1.00 30.13 401 SER A C 1
ATOM 2994 O O . SER A 1 401 ? 53.024 -48.143 20.727 1.00 29.46 401 SER A O 1
ATOM 2997 N N . HIS A 1 402 ? 53.296 -46.224 19.563 1.00 28.44 402 HIS A N 1
ATOM 2998 C CA . HIS A 1 402 ? 51.911 -45.742 19.688 1.00 28.22 402 HIS A CA 1
ATOM 2999 C C . HIS A 1 402 ? 51.527 -45.423 21.138 1.00 25.88 402 HIS A C 1
ATOM 3000 O O . HIS A 1 402 ? 50.343 -45.419 21.479 1.00 23.71 402 HIS A O 1
ATOM 3007 N N . ARG A 1 403 ? 52.526 -45.155 21.981 1.00 23.95 403 ARG A N 1
ATOM 3008 C CA . ARG A 1 403 ? 52.283 -44.758 23.366 1.00 23.19 403 ARG A CA 1
ATOM 3009 C C . ARG A 1 403 ? 51.675 -43.361 23.349 1.00 21.80 403 ARG A C 1
ATOM 3010 O O . ARG A 1 403 ? 52.138 -42.490 22.613 1.00 20.60 403 ARG A O 1
ATOM 3013 N N . LEU A 1 404 ? 50.620 -43.163 24.135 1.00 20.51 404 LEU A N 1
ATOM 3014 C CA . LEU A 1 404 ? 50.050 -41.835 24.305 1.00 20.04 404 LEU A CA 1
ATOM 3015 C C . LEU A 1 404 ? 51.024 -40.983 25.105 1.00 19.25 404 LEU A C 1
ATOM 3016 O O . LEU A 1 404 ? 51.410 -41.363 26.211 1.00 19.92 404 LEU A O 1
ATOM 3021 N N . ILE A 1 405 ? 51.413 -39.835 24.553 1.00 19.04 405 ILE A N 1
ATOM 3022 C CA . ILE A 1 405 ? 52.364 -38.950 25.232 1.00 18.59 405 ILE A CA 1
ATOM 3023 C C . ILE A 1 405 ? 51.817 -37.558 25.516 1.00 18.28 405 ILE A C 1
ATOM 3024 O O . ILE A 1 405 ? 52.441 -36.802 26.246 1.00 18.29 405 ILE A O 1
ATOM 3029 N N . GLY A 1 406 ? 50.665 -37.209 24.949 1.00 17.61 406 GLY A N 1
ATOM 3030 C CA . GLY A 1 406 ? 50.062 -35.923 25.258 1.00 16.81 406 GLY A CA 1
ATOM 3031 C C . GLY A 1 406 ? 48.614 -35.831 24.842 1.00 16.38 406 GLY A C 1
ATOM 3032 O O . GLY A 1 406 ? 48.178 -36.512 23.921 1.00 16.08 406 GLY A O 1
ATOM 3033 N N . VAL A 1 407 ? 47.861 -35.006 25.563 1.00 15.01 407 VAL A N 1
ATOM 3034 C CA . VAL A 1 407 ? 46.492 -34.686 25.209 1.00 14.72 407 VAL A CA 1
ATOM 3035 C C . VAL A 1 407 ? 46.267 -33.200 25.430 1.00 14.28 407 VAL A C 1
ATOM 3036 O O . VAL A 1 407 ? 46.681 -32.659 26.448 1.00 14.24 407 VAL A O 1
ATOM 3040 N N . GLN A 1 408 ? 45.614 -32.559 24.466 1.00 14.52 408 GLN A N 1
ATOM 3041 C CA . GLN A 1 408 ? 45.146 -31.180 24.601 1.00 14.92 408 GLN A CA 1
ATOM 3042 C C . GLN A 1 408 ? 43.670 -31.146 24.254 1.00 15.37 408 GLN A C 1
ATOM 3043 O O . GLN A 1 408 ? 43.253 -31.666 23.216 1.00 16.36 408 GLN A O 1
ATOM 3049 N N . ALA A 1 409 ? 42.868 -30.525 25.110 1.00 15.29 409 ALA A N 1
ATOM 3050 C CA . ALA A 1 409 ? 41.438 -30.491 24.899 1.00 15.12 409 ALA A CA 1
ATOM 3051 C C . ALA A 1 409 ? 40.896 -29.111 25.175 1.00 14.83 409 ALA A C 1
ATOM 3052 O O . ALA A 1 409 ? 41.350 -28.428 26.089 1.00 14.88 409 ALA A O 1
ATOM 3054 N N . VAL A 1 410 ? 39.929 -28.705 24.366 1.00 14.64 410 VAL A N 1
ATOM 3055 C CA . VAL A 1 410 ? 39.113 -27.541 24.662 1.00 14.42 410 VAL A CA 1
ATOM 3056 C C . VAL A 1 410 ? 37.688 -28.066 24.682 1.00 14.31 410 VAL A C 1
ATOM 3057 O O . VAL A 1 410 ? 37.160 -28.479 23.650 1.00 14.31 410 VAL A O 1
ATOM 3061 N N . ALA A 1 411 ? 37.089 -28.111 25.870 1.00 13.65 411 ALA A N 1
ATOM 3062 C CA . ALA A 1 411 ? 35.767 -28.702 26.033 1.00 13.91 411 ALA A CA 1
ATOM 3063 C C . ALA A 1 411 ? 35.208 -28.336 27.396 1.00 13.90 411 ALA A C 1
ATOM 3064 O O . ALA A 1 411 ? 35.970 -28.150 28.338 1.00 14.06 411 ALA A O 1
ATOM 3066 N N . PRO A 1 412 ? 33.877 -28.248 27.521 1.00 15.23 412 PRO A N 1
ATOM 3067 C CA . PRO A 1 412 ? 33.333 -28.228 28.871 1.00 15.68 412 PRO A CA 1
ATOM 3068 C C . PRO A 1 412 ? 33.794 -29.491 29.609 1.00 16.53 412 PRO A C 1
ATOM 3069 O O . PRO A 1 412 ? 33.869 -30.554 29.009 1.00 16.45 412 PRO A O 1
ATOM 3073 N N . GLU A 1 413 ? 34.183 -29.331 30.871 1.00 17.65 413 GLU A N 1
ATOM 3074 C CA A GLU A 1 413 ? 34.683 -30.433 31.700 0.50 18.09 413 GLU A CA 1
ATOM 3075 C CA B GLU A 1 413 ? 34.691 -30.433 31.702 0.50 17.76 413 GLU A CA 1
ATOM 3076 C C . GLU A 1 413 ? 36.005 -31.021 31.197 1.00 17.38 413 GLU A C 1
ATOM 3077 O O . GLU A 1 413 ? 36.373 -32.151 31.548 1.00 16.92 413 GLU A O 1
ATOM 3088 N N . ALA A 1 414 ? 36.740 -30.261 30.387 1.00 15.77 414 ALA A N 1
ATOM 3089 C CA . ALA A 1 414 ? 38.061 -30.736 29.944 1.00 15.34 414 ALA A CA 1
ATOM 3090 C C . ALA A 1 414 ? 38.949 -31.052 31.162 1.00 14.73 414 ALA A C 1
ATOM 3091 O O . ALA A 1 414 ? 39.746 -31.986 31.133 1.00 14.55 414 ALA A O 1
ATOM 3093 N N . GLY A 1 415 ? 38.833 -30.252 32.221 1.00 14.02 415 GLY A N 1
ATOM 3094 C CA . GLY A 1 415 ? 39.622 -30.466 33.433 1.00 14.13 415 GLY A CA 1
ATOM 3095 C C . GLY A 1 415 ? 39.339 -31.786 34.136 1.00 14.46 415 GLY A C 1
ATOM 3096 O O . GLY A 1 415 ? 40.196 -32.298 34.864 1.00 15.44 415 GLY A O 1
ATOM 3097 N N . GLU A 1 416 ? 38.140 -32.340 33.938 1.00 14.21 416 GLU A N 1
ATOM 3098 C CA . GLU A 1 416 ? 37.795 -33.646 34.512 1.00 14.87 416 GLU A CA 1
ATOM 3099 C C . GLU A 1 416 ? 38.354 -34.769 33.649 1.00 14.94 416 GLU A C 1
ATOM 3100 O O . GLU A 1 416 ? 38.991 -35.696 34.153 1.00 15.59 416 GLU A O 1
ATOM 3106 N N . LEU A 1 417 ? 38.130 -34.682 32.338 1.00 14.23 417 LEU A N 1
ATOM 3107 C CA . LEU A 1 417 ? 38.535 -35.751 31.435 1.00 14.31 417 LEU A CA 1
ATOM 3108 C C . LEU A 1 417 ? 40.056 -35.849 31.316 1.00 14.71 417 LEU A C 1
ATOM 3109 O O . LEU A 1 417 ? 40.599 -36.934 31.089 1.00 14.83 417 LEU A O 1
ATOM 3114 N N . ILE A 1 418 ? 40.749 -34.722 31.488 1.00 14.29 418 ILE A N 1
ATOM 3115 C CA . ILE A 1 418 ? 42.211 -34.719 31.348 1.00 14.34 418 ILE A CA 1
ATOM 3116 C C . ILE A 1 418 ? 42.899 -35.667 32.328 1.00 14.38 418 ILE A C 1
ATOM 3117 O O . ILE A 1 418 ? 43.999 -36.153 32.048 1.00 14.78 418 ILE A O 1
ATOM 3122 N N . GLN A 1 419 ? 42.276 -35.936 33.473 1.00 14.29 419 GLN A N 1
ATOM 3123 C CA . GLN A 1 419 ? 42.901 -36.822 34.450 1.00 14.34 419 GLN A CA 1
ATOM 3124 C C . GLN A 1 419 ? 42.934 -38.274 33.966 1.00 14.78 419 GLN A C 1
ATOM 3125 O O . GLN A 1 419 ? 43.852 -39.013 34.323 1.00 15.18 419 GLN A O 1
ATOM 3131 N N . THR A 1 420 ? 41.938 -38.689 33.182 1.00 14.84 420 THR A N 1
ATOM 3132 C CA . THR A 1 420 ? 41.980 -40.014 32.548 1.00 14.65 420 THR A CA 1
ATOM 3133 C C . THR A 1 420 ? 43.178 -40.093 31.604 1.00 14.98 420 THR A C 1
ATOM 3134 O O . THR A 1 420 ? 43.908 -41.099 31.590 1.00 15.46 420 THR A O 1
ATOM 3138 N N . ALA A 1 421 ? 43.392 -39.037 30.823 1.00 14.88 421 ALA A N 1
ATOM 3139 C CA . ALA A 1 421 ? 44.565 -38.942 29.947 1.00 14.92 421 ALA A CA 1
ATOM 3140 C C . ALA A 1 421 ? 45.844 -38.985 30.756 1.00 15.42 421 ALA A C 1
ATOM 3141 O O . ALA A 1 421 ? 46.798 -39.681 30.384 1.00 15.72 421 ALA A O 1
ATOM 3143 N N . ALA A 1 422 ? 45.872 -38.252 31.866 1.00 15.64 422 ALA A N 1
ATOM 3144 C CA . ALA A 1 422 ? 47.062 -38.224 32.722 1.00 16.10 422 ALA A CA 1
ATOM 3145 C C . ALA A 1 422 ? 47.437 -39.626 33.220 1.00 17.07 422 ALA A C 1
ATOM 3146 O O . ALA A 1 422 ? 48.606 -40.021 33.128 1.00 17.25 422 ALA A O 1
ATOM 3148 N N . LEU A 1 423 ? 46.458 -40.384 33.712 1.00 17.63 423 LEU A N 1
ATOM 3149 C CA A LEU A 1 423 ? 46.708 -41.754 34.175 0.60 18.41 423 LEU A CA 1
ATOM 3150 C CA B LEU A 1 423 ? 46.707 -41.756 34.175 0.40 18.05 423 LEU A CA 1
ATOM 3151 C C . LEU A 1 423 ? 47.129 -42.678 33.034 1.00 18.52 423 LEU A C 1
ATOM 3152 O O . LEU A 1 423 ? 47.960 -43.568 33.228 1.00 19.25 423 LEU A O 1
ATOM 3161 N N . ALA A 1 424 ? 46.555 -42.476 31.851 1.00 18.76 424 ALA A N 1
ATOM 3162 C CA . ALA A 1 424 ? 46.918 -43.293 30.688 1.00 18.52 424 ALA A CA 1
ATOM 3163 C C . ALA A 1 424 ? 48.385 -43.074 30.316 1.00 19.25 424 ALA A C 1
ATOM 3164 O O . ALA A 1 424 ? 49.100 -44.022 29.980 1.00 19.50 424 ALA A O 1
ATOM 3166 N N . ILE A 1 425 ? 48.836 -41.830 30.409 1.00 19.28 425 ILE A N 1
ATOM 3167 C CA . ILE A 1 425 ? 50.224 -41.490 30.130 1.00 20.22 425 ILE A CA 1
ATOM 3168 C C . ILE A 1 425 ? 51.135 -42.046 31.228 1.00 21.22 425 ILE A C 1
ATOM 3169 O O . ILE A 1 425 ? 52.170 -42.647 30.913 1.00 21.23 425 ILE A O 1
ATOM 3174 N N . ARG A 1 426 ? 50.742 -41.897 32.496 1.00 21.83 426 ARG A N 1
ATOM 3175 C CA . ARG A 1 426 ? 51.513 -42.439 33.632 1.00 23.63 426 ARG A CA 1
ATOM 3176 C C . ARG A 1 426 ? 51.745 -43.936 33.472 1.00 23.85 426 ARG A C 1
ATOM 3177 O O . ARG A 1 426 ? 52.849 -44.438 33.716 1.00 24.22 426 ARG A O 1
ATOM 3185 N N . ASN A 1 427 ? 50.697 -44.640 33.062 1.00 23.45 427 ASN A N 1
ATOM 3186 C CA . ASN A 1 427 ? 50.732 -46.098 32.922 1.00 23.72 427 ASN A CA 1
ATOM 3187 C C . ASN A 1 427 ? 51.245 -46.564 31.549 1.00 23.72 427 ASN A C 1
ATOM 3188 O O . ASN A 1 427 ? 51.176 -47.752 31.225 1.00 24.53 427 ASN A O 1
ATOM 3193 N N . ARG A 1 428 ? 51.754 -45.627 30.749 1.00 23.55 428 ARG A N 1
ATOM 3194 C CA . ARG A 1 428 ? 52.390 -45.918 29.461 1.00 24.98 428 ARG A CA 1
ATOM 3195 C C . ARG A 1 428 ? 51.482 -46.674 28.486 1.00 24.00 428 ARG A C 1
ATOM 3196 O O . ARG A 1 428 ? 51.928 -47.554 27.741 1.00 24.51 428 ARG A O 1
ATOM 3204 N N . MET A 1 429 ? 50.208 -46.305 28.474 1.00 22.63 429 MET A N 1
ATOM 3205 C CA . MET A 1 429 ? 49.237 -46.963 27.607 1.00 21.69 429 MET A CA 1
ATOM 3206 C C . MET A 1 429 ? 49.395 -46.542 26.147 1.00 21.81 429 MET A C 1
ATOM 3207 O O . MET A 1 429 ? 49.776 -45.401 25.852 1.00 21.98 429 MET A O 1
ATOM 3212 N N . THR A 1 430 ? 49.111 -47.467 25.228 1.00 21.69 430 THR A N 1
ATOM 3213 C CA . THR A 1 430 ? 48.983 -47.110 23.821 1.00 21.54 430 THR A CA 1
ATOM 3214 C C . THR A 1 430 ? 47.576 -46.588 23.576 1.00 21.70 430 THR A C 1
ATOM 3215 O O . THR A 1 430 ? 46.671 -46.814 24.392 1.00 20.70 430 THR A O 1
ATOM 3219 N N . VAL A 1 431 ? 47.392 -45.888 22.460 1.00 22.02 431 VAL A N 1
ATOM 3220 C CA . VAL A 1 431 ? 46.050 -45.420 22.089 1.00 22.82 431 VAL A CA 1
ATOM 3221 C C . VAL A 1 431 ? 45.112 -46.587 21.827 1.00 23.39 431 VAL A C 1
ATOM 3222 O O . VAL A 1 431 ? 43.923 -46.496 22.100 1.00 22.72 431 VAL A O 1
ATOM 3226 N N . GLN A 1 432 ? 45.648 -47.695 21.322 1.00 24.15 432 GLN A N 1
ATOM 3227 C CA . GLN A 1 432 ? 44.843 -48.895 21.121 1.00 25.59 432 GLN A CA 1
ATOM 3228 C C . GLN A 1 432 ? 44.329 -49.425 22.465 1.00 24.32 432 GLN A C 1
ATOM 3229 O O . GLN A 1 432 ? 43.149 -49.755 22.601 1.00 25.27 432 GLN A O 1
ATOM 3235 N N . GLU A 1 433 ? 45.215 -49.485 23.460 1.00 23.67 433 GLU A N 1
ATOM 3236 C CA . GLU A 1 433 ? 44.843 -49.930 24.800 1.00 22.83 433 GLU A CA 1
ATOM 3237 C C . GLU A 1 433 ? 43.807 -48.995 25.428 1.00 22.81 433 GLU A C 1
ATOM 3238 O O . GLU A 1 433 ? 42.842 -49.449 26.035 1.00 22.71 433 GLU A O 1
ATOM 3244 N N . LEU A 1 434 ? 44.009 -47.692 25.273 1.00 21.97 434 LEU A N 1
ATOM 3245 C CA . LEU A 1 434 ? 43.029 -46.722 25.767 1.00 21.57 434 LEU A CA 1
ATOM 3246 C C . LEU A 1 434 ? 41.670 -46.910 25.087 1.00 22.27 434 LEU A C 1
ATOM 3247 O O . LEU A 1 434 ? 40.634 -46.906 25.753 1.00 22.86 434 LEU A O 1
ATOM 3252 N N . ALA A 1 435 ? 41.681 -47.075 23.765 1.00 22.74 435 ALA A N 1
ATOM 3253 C CA . ALA A 1 435 ? 40.444 -47.257 22.988 1.00 23.52 435 ALA A CA 1
ATOM 3254 C C . ALA A 1 435 ? 39.687 -48.543 23.338 1.00 24.56 435 ALA A C 1
ATOM 3255 O O . ALA A 1 435 ? 38.459 -48.602 23.189 1.00 25.59 435 ALA A O 1
ATOM 3257 N N A ASP A 1 436 ? 40.394 -49.567 23.797 0.50 25.19 436 ASP A N 1
ATOM 3258 N N B ASP A 1 436 ? 40.432 -49.558 23.788 0.50 25.23 436 ASP A N 1
ATOM 3259 C CA A ASP A 1 436 ? 39.747 -50.834 24.098 0.50 25.74 436 ASP A CA 1
ATOM 3260 C CA B ASP A 1 436 ? 39.886 -50.863 24.175 0.50 25.90 436 ASP A CA 1
ATOM 3261 C C A ASP A 1 436 ? 39.145 -50.873 25.514 0.50 24.94 436 ASP A C 1
ATOM 3262 C C B ASP A 1 436 ? 39.056 -50.797 25.453 0.50 24.84 436 ASP A C 1
ATOM 3263 O O A ASP A 1 436 ? 38.521 -51.863 25.893 0.50 25.65 436 ASP A O 1
ATOM 3264 O O B ASP A 1 436 ? 38.187 -51.633 25.674 0.50 25.14 436 ASP A O 1
ATOM 3273 N N . GLN A 1 437 ? 39.329 -49.805 26.295 1.00 24.12 437 GLN A N 1
ATOM 3274 C CA . GLN A 1 437 ? 38.670 -49.692 27.599 1.00 22.80 437 GLN A CA 1
ATOM 3275 C C . GLN A 1 437 ? 37.234 -49.227 27.424 1.00 20.32 437 GLN A C 1
ATOM 3276 O O . GLN A 1 437 ? 36.942 -48.462 26.510 1.00 20.04 437 GLN A O 1
ATOM 3282 N N . LEU A 1 438 ? 36.352 -49.679 28.312 1.00 18.26 438 LEU A N 1
ATOM 3283 C CA . LEU A 1 438 ? 34.961 -49.214 28.308 1.00 17.68 438 LEU A CA 1
ATOM 3284 C C . LEU A 1 438 ? 34.882 -47.818 28.927 1.00 16.79 438 LEU A C 1
ATOM 3285 O O . LEU A 1 438 ? 35.464 -47.565 29.981 1.00 16.67 438 LEU A O 1
ATOM 3290 N N . PHE A 1 439 ? 34.177 -46.921 28.235 1.00 15.86 439 PHE A N 1
ATOM 3291 C CA . PHE A 1 439 ? 33.899 -45.566 28.703 1.00 15.16 439 PHE A CA 1
ATOM 3292 C C . PHE A 1 439 ? 32.386 -45.400 28.769 1.00 15.17 439 PHE A C 1
ATOM 3293 O O . PHE A 1 439 ? 31.665 -46.015 27.976 1.00 15.17 439 PHE A O 1
ATOM 3301 N N . PRO A 1 440 ? 31.893 -44.559 29.689 1.00 15.01 440 PRO A N 1
ATOM 3302 C CA . PRO A 1 440 ? 30.454 -44.344 29.695 1.00 14.86 440 PRO A CA 1
ATOM 3303 C C . PRO A 1 440 ? 29.994 -43.500 28.512 1.00 14.43 440 PRO A C 1
ATOM 3304 O O . PRO A 1 440 ? 30.618 -42.487 28.181 1.00 14.35 440 PRO A O 1
ATOM 3308 N N . TYR A 1 441 ? 28.908 -43.936 27.881 1.00 13.64 441 TYR A N 1
ATOM 3309 C CA . TYR A 1 441 ? 28.271 -43.197 26.798 1.00 13.36 441 TYR A CA 1
ATOM 3310 C C . TYR A 1 441 ? 27.754 -41.858 27.334 1.00 12.80 441 TYR A C 1
ATOM 3311 O O . TYR A 1 441 ? 27.333 -41.758 28.486 1.00 13.28 441 TYR A O 1
ATOM 3320 N N . LEU A 1 442 ? 27.840 -40.834 26.489 1.00 12.69 442 LEU A N 1
ATOM 3321 C CA . LEU A 1 442 ? 27.287 -39.518 26.771 1.00 12.96 442 LEU A CA 1
ATOM 3322 C C . LEU A 1 442 ? 27.967 -38.854 27.967 1.00 12.97 442 LEU A C 1
ATOM 3323 O O . LEU A 1 442 ? 27.335 -38.118 28.720 1.00 12.81 442 LEU A O 1
ATOM 3328 N N . THR A 1 443 ? 29.265 -39.123 28.122 1.00 13.29 443 THR A N 1
ATOM 3329 C CA . THR A 1 443 ? 30.149 -38.329 28.982 1.00 13.28 443 THR A CA 1
ATOM 3330 C C . THR A 1 443 ? 31.189 -37.627 28.105 1.00 13.16 443 THR A C 1
ATOM 3331 O O . THR A 1 443 ? 31.515 -38.110 27.017 1.00 12.99 443 THR A O 1
ATOM 3335 N N . MET A 1 444 ? 31.736 -36.510 28.565 1.00 13.30 444 MET A N 1
ATOM 3336 C CA . MET A 1 444 ? 32.759 -35.837 27.770 1.00 13.75 444 MET A CA 1
ATOM 3337 C C . MET A 1 444 ? 34.006 -36.719 27.646 1.00 13.60 444 MET A C 1
ATOM 3338 O O . MET A 1 444 ? 34.666 -36.747 26.603 1.00 13.17 444 MET A O 1
ATOM 3343 N N . VAL A 1 445 ? 34.318 -37.453 28.707 1.00 13.15 445 VAL A N 1
ATOM 3344 C CA . VAL A 1 445 ? 35.522 -38.289 28.728 1.00 13.50 445 VAL A CA 1
ATOM 3345 C C . VAL A 1 445 ? 35.475 -39.398 27.656 1.00 13.45 445 VAL A C 1
ATOM 3346 O O . VAL A 1 445 ? 36.521 -39.847 27.183 1.00 13.37 445 VAL A O 1
ATOM 3350 N N . GLU A 1 446 ? 34.276 -39.821 27.255 1.00 13.60 446 GLU A N 1
ATOM 3351 C CA . GLU A 1 446 ? 34.126 -40.722 26.112 1.00 14.29 446 GLU A CA 1
ATOM 3352 C C . GLU A 1 446 ? 34.880 -40.195 24.885 1.00 14.15 446 GLU A C 1
ATOM 3353 O O . GLU A 1 446 ? 35.366 -40.974 24.067 1.00 14.10 446 GLU A O 1
ATOM 3359 N N . GLY A 1 447 ? 34.982 -38.879 24.750 1.00 13.50 447 GLY A N 1
ATOM 3360 C CA . GLY A 1 447 ? 35.719 -38.300 23.631 1.00 14.00 447 GLY A CA 1
ATOM 3361 C C . GLY A 1 447 ? 37.173 -38.741 23.545 1.00 14.17 447 GLY A C 1
ATOM 3362 O O . GLY A 1 447 ? 37.742 -38.770 22.458 1.00 14.79 447 GLY A O 1
ATOM 3363 N N . LEU A 1 448 ? 37.793 -39.074 24.673 1.00 14.49 448 LEU A N 1
ATOM 3364 C CA . LEU A 1 448 ? 39.169 -39.602 24.640 1.00 15.17 448 LEU A CA 1
ATOM 3365 C C . LEU A 1 448 ? 39.208 -40.924 23.892 1.00 15.33 448 LEU A C 1
ATOM 3366 O O . LEU A 1 448 ? 40.092 -41.149 23.066 1.00 15.67 448 LEU A O 1
ATOM 3371 N N . LYS A 1 449 ? 38.263 -41.806 24.200 1.00 15.75 449 LYS A N 1
ATOM 3372 C CA . LYS A 1 449 ? 38.159 -43.082 23.497 1.00 16.15 449 LYS A CA 1
ATOM 3373 C C . LYS A 1 449 ? 37.918 -42.871 22.006 1.00 16.54 449 LYS A C 1
ATOM 3374 O O . LYS A 1 449 ? 38.580 -43.487 21.170 1.00 16.64 449 LYS A O 1
ATOM 3380 N N . LEU A 1 450 ? 36.970 -42.009 21.665 1.00 16.29 450 LEU A N 1
ATOM 3381 C CA . LEU A 1 450 ? 36.624 -41.786 20.272 1.00 16.17 450 LEU A CA 1
ATOM 3382 C C . LEU A 1 450 ? 37.817 -41.214 19.514 1.00 16.96 450 LEU A C 1
ATOM 3383 O O . LEU A 1 450 ? 38.108 -41.650 18.402 1.00 17.53 450 LEU A O 1
ATOM 3388 N N . ALA A 1 451 ? 38.536 -40.277 20.123 1.00 16.17 451 ALA A N 1
ATOM 3389 C CA . ALA A 1 451 ? 39.740 -39.731 19.500 1.00 16.58 451 ALA A CA 1
ATOM 3390 C C . ALA A 1 451 ? 40.798 -40.817 19.296 1.00 17.13 451 ALA A C 1
ATOM 3391 O O . ALA A 1 451 ? 41.448 -40.853 18.241 1.00 17.78 451 ALA A O 1
ATOM 3393 N N . ALA A 1 452 ? 40.966 -41.684 20.292 1.00 17.62 452 ALA A N 1
ATOM 3394 C CA . ALA A 1 452 ? 41.947 -42.774 20.228 1.00 18.21 452 ALA A CA 1
ATOM 3395 C C . ALA A 1 452 ? 41.621 -43.731 19.087 1.00 19.22 452 ALA A C 1
ATOM 3396 O O . ALA A 1 452 ? 42.524 -44.233 18.409 1.00 19.56 452 ALA A O 1
ATOM 3398 N N . GLN A 1 453 ? 40.334 -43.975 18.872 1.00 19.63 453 GLN A N 1
ATOM 3399 C CA . GLN A 1 453 ? 39.897 -44.869 17.797 1.00 20.94 453 GLN A CA 1
ATOM 3400 C C . GLN A 1 453 ? 40.192 -44.342 16.395 1.00 21.61 453 GLN A C 1
ATOM 3401 O O . GLN A 1 453 ? 40.308 -45.140 15.454 1.00 23.66 453 GLN A O 1
ATOM 3407 N N . THR A 1 454 ? 40.333 -43.023 16.241 1.00 21.21 454 THR A N 1
ATOM 3408 C CA . THR A 1 454 ? 40.588 -42.445 14.916 1.00 21.55 454 THR A CA 1
ATOM 3409 C C . THR A 1 454 ? 42.018 -42.673 14.410 1.00 22.25 454 THR A C 1
ATOM 3410 O O . THR A 1 454 ? 42.301 -42.355 13.260 1.00 22.52 454 THR A O 1
ATOM 3414 N N . PHE A 1 455 ? 42.907 -43.195 15.257 1.00 22.83 455 PHE A N 1
ATOM 3415 C CA . PHE A 1 455 ? 44.229 -43.642 14.802 1.00 24.61 455 PHE A CA 1
ATOM 3416 C C . PHE A 1 455 ? 44.147 -44.915 13.960 1.00 28.12 455 PHE A C 1
ATOM 3417 O O . PHE A 1 455 ? 45.063 -45.201 13.189 1.00 28.25 455 PHE A O 1
ATOM 3425 N N . ASN A 1 456 ? 43.060 -45.668 14.116 1.00 30.99 456 ASN A N 1
ATOM 3426 C CA . ASN A 1 456 ? 42.890 -46.953 13.435 1.00 35.85 456 ASN A CA 1
ATOM 3427 C C . ASN A 1 456 ? 41.843 -46.887 12.330 1.00 40.38 456 ASN A C 1
ATOM 3428 O O . ASN A 1 456 ? 42.089 -47.337 11.210 1.00 43.89 456 ASN A O 1
ATOM 3430 N N . LYS A 1 457 ? 40.677 -46.329 12.648 1.00 44.93 457 LYS A N 1
ATOM 3431 C CA . LYS A 1 457 ? 39.554 -46.283 11.708 1.00 47.99 457 LYS A CA 1
ATOM 3432 C C . LYS A 1 457 ? 38.893 -44.908 11.681 1.00 49.84 457 LYS A C 1
ATOM 3433 O O . LYS A 1 457 ? 39.281 -44.006 12.423 1.00 49.07 457 LYS A O 1
ATOM 3435 N N . ASP A 1 458 ? 37.903 -44.754 10.805 1.00 51.46 458 ASP A N 1
ATOM 3436 C CA . ASP A 1 458 ? 37.108 -43.531 10.732 1.00 53.81 458 ASP A CA 1
ATOM 3437 C C . ASP A 1 458 ? 35.969 -43.621 11.751 1.00 53.31 458 ASP A C 1
ATOM 3438 O O . ASP A 1 458 ? 35.136 -44.527 11.675 1.00 53.81 458 ASP A O 1
ATOM 3443 N N . VAL A 1 459 ? 35.941 -42.691 1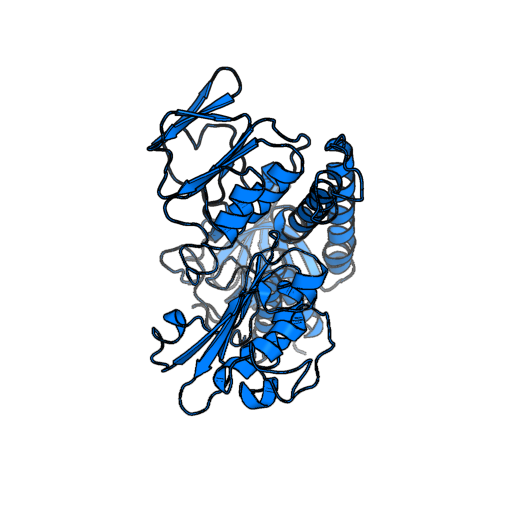2.707 1.00 52.86 459 VAL A N 1
ATOM 3444 C CA . VAL A 1 459 ? 34.884 -42.663 13.733 1.00 52.30 459 VAL A CA 1
ATOM 3445 C C . VAL A 1 459 ? 33.516 -42.366 13.100 1.00 52.82 459 VAL A C 1
ATOM 3446 O O . VAL A 1 459 ? 32.488 -42.808 13.612 1.00 52.49 459 VAL A O 1
ATOM 3450 N N . LYS A 1 460 ? 33.514 -41.645 11.978 1.00 53.12 460 LYS A N 1
ATOM 3451 C CA . LYS A 1 460 ? 32.291 -41.389 11.209 1.00 53.38 460 LYS A CA 1
ATOM 3452 C C . LYS A 1 460 ? 31.568 -42.676 10.784 1.00 52.78 460 LYS A C 1
ATOM 3453 O O . LYS A 1 460 ? 30.335 -42.736 10.814 1.00 53.50 460 LYS A O 1
ATOM 3455 N N . GLN A 1 461 ? 32.335 -43.697 10.396 1.00 51.55 461 GLN A N 1
ATOM 3456 C CA . GLN A 1 461 ? 31.772 -44.981 9.953 1.00 50.30 461 GLN A CA 1
ATOM 3457 C C . GLN A 1 461 ? 31.715 -46.040 11.067 1.00 48.10 461 GLN A C 1
ATOM 3458 O O . GLN A 1 461 ? 31.421 -47.207 10.798 1.00 47.24 461 GLN A O 1
ATOM 3462 N N . LEU A 1 462 ? 31.995 -45.633 12.306 1.00 45.79 462 LEU A N 1
ATOM 3463 C CA . LEU A 1 462 ? 31.895 -46.525 13.465 1.00 43.00 462 LEU A CA 1
ATOM 3464 C C . LEU A 1 462 ? 30.496 -46.437 14.065 1.00 40.68 462 LEU A C 1
ATOM 3465 O O . LEU A 1 462 ? 29.917 -45.350 14.137 1.00 40.56 462 LEU A O 1
ATOM 3467 N N . SER A 1 463 ? 29.951 -47.578 14.486 1.00 38.31 463 SER A N 1
ATOM 3468 C CA . SER A 1 463 ? 28.648 -47.598 15.156 1.00 37.01 463 SER A CA 1
ATOM 3469 C C . SER A 1 463 ? 28.791 -47.239 16.636 1.00 36.67 463 SER A C 1
ATOM 3470 O O . SER A 1 463 ? 29.901 -47.170 17.175 1.00 35.89 463 SER A O 1
ATOM 3473 N N . CYS A 1 464 ? 27.647 -47.027 17.280 1.00 36.36 464 CYS A N 1
ATOM 3474 C CA . CYS A 1 464 ? 27.578 -46.543 18.662 1.00 35.06 464 CYS A CA 1
ATOM 3475 C C . CYS A 1 464 ? 28.424 -47.370 19.641 1.00 35.35 464 CYS A C 1
ATOM 3476 O O . CYS A 1 464 ? 28.188 -48.561 19.819 1.00 33.48 464 CYS A O 1
ATOM 3479 N N . CYS A 1 465 ? 29.397 -46.712 20.275 1.00 34.53 465 CYS A N 1
ATOM 3480 C CA . CYS A 1 465 ? 30.337 -47.343 21.221 1.00 33.74 465 CYS A CA 1
ATOM 3481 C C . CYS A 1 465 ? 31.070 -48.577 20.693 1.00 35.54 465 CYS A C 1
ATOM 3482 O O . CYS A 1 465 ? 31.470 -49.434 21.482 1.00 34.97 465 CYS A O 1
ATOM 3485 N N . ALA A 1 466 ? 31.262 -48.674 19.377 1.00 37.99 466 ALA A N 1
ATOM 3486 C CA . ALA A 1 466 ? 32.090 -49.742 18.823 1.00 38.95 466 ALA A CA 1
ATOM 3487 C C . ALA A 1 466 ? 33.441 -49.697 19.536 1.00 40.64 466 ALA A C 1
ATOM 3488 O O . ALA A 1 466 ? 34.038 -48.629 19.673 1.00 41.37 466 ALA A O 1
ATOM 3490 N N . GLY A 1 467 ? 33.902 -50.851 20.006 1.00 40.07 467 GLY A N 1
ATOM 3491 C CA . GLY A 1 467 ? 35.065 -50.923 20.889 1.00 38.25 467 GLY A CA 1
ATOM 3492 C C . GLY A 1 467 ? 34.714 -51.725 22.123 1.00 36.04 467 GLY A C 1
ATOM 3493 O O . GLY A 1 467 ? 34.668 -51.201 23.235 1.00 33.85 467 GLY A O 1
#

Radius of gyration: 24.02 Å; Cα contacts (8 Å, |Δi|>4): 1092; chains: 1; bounding box: 63×63×62 Å

Foldseek 3Di:
DDDAFEEEEEAQELLRLLQCVLLVVLPHQYEYEYADQHHPPCLQQHVQLLVLLLVVLVVQQVLADAPCCVPPPHDNDDDQLQVSLVVSVVSSVVCCCVRTVVVQVVDPSYHYFHFHWADQAQFKIWTQGPVGDIDIDGGQFYEYEQAWAFDDDPAAAPVPDPADESRCLSNDRDQWQEEEEEEAEQSRLSSQSSSVSSHHQYEYFALAFHPVVDDVQQSVLSVVVCVVSRHHYHHNKDFNYWHQPPQWIWTQMPVGIDITNHYYYHHDIAADAPRHPVVNHPFDDDPRQATDADQQQATPHNRYGYFENSHPDPHDSVRSNQSSNSNSCVNSPHDDGDDQQLPKDWRSDVQIKIKGFDDPVRCVVVVFAKDKFKAFQVLAQLCVVRVHRRKIKMWIAGPPLQFTGMIIIRGRCPVVLSVVVSVSNVVRHHLVRVLPDDDDHNDPNVRSNLRSCVVPPDSVPDDDSPD

Solvent-accessible surface area: 21391 Å² total; per-residue (Å²): 238,162,105,72,56,61,2,0,0,9,9,1,15,16,6,0,12,19,0,0,62,54,0,29,115,86,50,4,80,1,16,0,1,20,114,39,79,14,1,25,49,16,3,21,51,15,40,39,3,8,59,43,1,31,148,20,1,48,70,4,18,89,150,66,68,35,72,94,59,90,75,111,103,50,105,113,28,138,52,77,11,67,150,42,28,59,122,5,69,61,130,2,58,87,56,37,120,53,132,29,72,38,57,5,67,64,33,138,32,16,72,46,11,94,1,54,4,81,3,106,54,58,68,4,0,13,0,143,53,88,178,46,58,98,94,68,2,148,6,53,76,0,0,0,9,28,20,7,40,41,21,61,34,136,27,77,38,0,169,153,14,72,51,18,16,15,47,80,0,6,61,16,86,78,39,11,128,56,2,2,0,16,8,20,53,54,50,0,0,10,3,0,6,2,0,18,9,4,50,8,103,2,20,0,3,0,138,42,49,3,11,120,190,74,16,100,28,0,5,128,20,1,10,60,4,1,119,84,36,61,3,81,6,15,61,124,7,109,8,69,76,2,26,73,105,153,60,36,0,9,0,65,14,118,108,36,112,31,90,3,39,72,0,0,1,12,53,49,67,64,23,29,12,131,59,7,43,13,139,52,2,46,4,74,59,48,104,128,19,6,1,73,39,65,108,1,0,83,14,70,16,104,32,0,13,0,0,2,25,0,5,118,22,45,76,60,63,100,3,10,33,26,0,0,41,77,0,0,45,12,5,32,75,37,133,17,58,15,100,63,91,30,45,30,19,32,17,68,6,20,2,33,4,0,27,2,31,65,12,50,72,90,0,111,162,87,68,42,90,26,58,22,75,71,7,68,0,76,54,0,25,78,0,85,41,55,136,27,53,74,14,11,0,18,0,0,3,63,58,66,52,75,19,3,24,0,0,5,0,0,0,27,91,0,20,128,3,2,89,51,0,3,100,3,18,175,79,182,39,28,0,76,87,5,6,105,82,164,31,81,106,66,43,14,32,3,0,0,6,17,0,3,33,29,31,91,63,81,22,87,120,44,89,92,59,42,77

Secondary structure (DSSP, 8-state):
-PPPPEEEEE--SHHHHHHHHHHHHTT-EEEEEESSSTTHHHHHHSHHHHHHHHHHHHHHHHHH--TTTTTS--------HHHHHHHHHHHHHHHHIIIIIHHHHT-TTEEEEEEEEEEEETTEEEEEETTSSEEEEE-SEEEE---EEE-----TTTTTS--B-HHHHHH-SS--SEEEEE--SHHHHHHHHHHHHTT-EEEEE-SSSTTTTS-HHHHHHHHHHHHHTT-EEETT--EEEEEEETTEEEEEETTEEEEESEEEE---EEES-TTS-GGGGT--B-TTSPBP--TT-B-SSTTEEE-STTTTS---HHHHHHHHHHHHHHHTT-------TT-EEEE-SSSEEEEEE--HHHHHHTT--EEEEEEEGGG-HHHHHTT----EEEEEEETTT-BEEEEEEEETTHHHHHHHHHHHHHTT-BHHHHHTS---TTSTTHHHHHHHHTTTS-GGGPPTT--

Organism: Pseudomonas aeruginosa (NCBI:txid287)

GO terms:
  GO:0016152 mercury (II) reductase (NADP+) activity (F, EXP)

Sequence (467 aa):
MEPPVQVAVIGSGGAAMAAALKAVEQGAQVTLIERGTIGGTAVNVGAVPSKIMIRAAHIIAHLRRESPFDGGIAATVPTIDRSKLLAQQQARVDELRHAKYEGILGGNPAITVVHGEARFKDDDQSLTVRLNEGGERVVMMFDRCLVATGASPAVPPIPGLKESPYWTSTEALASSDTIPERLAVIGSSVVVALELAQAFARLGSKVTVLARNTLFFREDPAIGEEAVTAAFRAEGIEVLEHTQASQVAHMDGEFVLTTTHGELRADKLLVATGRTPNTRSLALDDAAGVTVNAQGAIVIDQGMRRTSNPNNIYAAGDCTDDQPQFVYVAAAAGTRAAINMTGGDAALDLTTAMPAVVFTDPQVATVGYSEAEAHHHDGIETDSRTLTLDNVPRALANFDTRGFIKLVIEEGSHRLIGVQAVAPEEAGELIQTAALLAIRNRMTVQELADDQLFPYLTMVEGLKLAAQTFNKDVKQLSCCAG

CATH classification: 3.50.50.60 (+2 more: 3.50.50.60, 3.30.390.30)